Protein AF-0000000069701611 (afdb_homodimer)

Organism: Klebsiella variicola (NCBI:txid244366)

InterPro domains:
  IPR036086 ParB/Sulfiredoxin superfamily [SSF110849] (20-94)
  IPR041468 ParB/Spo0J, HTH domain [PF17762] (122-197)
  IPR050336 Chromosome-partitioning and nucleoid occlusion protein [PTHR33375] (26-213)

pLDDT: mean 87.84, std 9.85, range [33.28, 97.56]

Foldseek 3Di:
DDDPVRVVVCCVPPVDPDDDDDWDWAFLVQEDEDPPLDPDDADVVLLCVLLVCLQVVHDDDAFEWAQDPSGIYTLDDVSNSSSLVVNVVVPRPDTITIYDYDDDDSVVSVVCNVCVPVPDDDALQRVLVVLVVVVVVPDDLVRSCVVVVHDSVSSVLSVLLVVLDDQLVVCCVVVQEPSVLSSVLCVVPPPCSNVLSVVLSVVCVVVVHRHCDSCSSVPDPDPVVVVVVLVVVLVPPDDDDPPVNVVVSVVVVVVCVVVVVPPPD/DDDPVRVVVCCVPPVDPDDDDDWDWAFLVQEDEDPPLDPDDADVVLLCVLLVCLQVVHDDDAFEWAQDPSGIYTLDDVSNSSSLVVNVVVPRPRTITIYDYDDDDSVVSVVCNVCVPVPDDDALQRVLVVLVVVVVVPDDLVRSCVVVVHDSVSSVLSVLLVVLDDQLVVCCVVVQEPSVLSSVLCVVPPPCSNVLSVVLSVVCVVVVHRHCDSCSSVPDPDPVVVVVVLVVVLVPPDDDDPPVNVVVSVVVVVVCVVVVVPPPD

Sequence (530 aa):
MSSLYQHYNQKDKNGTGIKVNRTFIVPLKELYVEPGLNIREIDQDHVAEFRDAFIAGESVPPLDVQVTEKGVKVIDGHHRYYGAIEATKVGADIIRLECKDFVGNEADRIAFMVTRNQGKPLTALERAAAYQRLRNQGWEPDEIAKKVKRSLSDVDYHLHLLTCGEELIRMVRAGEVSPTTAVALSREHGPQAASVAVRQMDKARASGKSKLTRSAALPQFSAAKARQFLQIVADQADIELPADARAILDNYREFLKEAGWESEAMSSLYQHYNQKDKNGTGIKVNRTFIVPLKELYVEPGLNIREIDQDHVAEFRDAFIAGESVPPLDVQVTEKGVKVIDGHHRYYGAIEATKVGADIIRLECKDFVGNEADRIAFMVTRNQGKPLTALERAAAYQRLRNQGWEPDEIAKKVKRSLSDVDYHLHLLTCGEELIRMVRAGEVSPTTAVALSREHGPQAASVAVRQMDKARASGKSKLTRSAALPQFSAAKARQFLQIVADQADIELPADARAILDNYREFLKEAGWESEA

Secondary structure (DSSP, 8-state):
---HHHHHHTHHHH----EEEEEEEEEGGGEE--TTT-SSPPPHHHHHHHHHHHHHT---PPEEEEEETTEEEEEE-HHHHHHHHHHHHTT----EEEEEE--S-HHHHHHHHHHGGGS-PPPHHHHHHHHHHHHHTT--HHHHHHHHT--HHHHHHHHHHTTS-HHHHHHHHTTSB-HHHHHHHHHHHGGGHHHHHHHHHHHHHHTT-SSB-HHHHS----HHHHHHHHHHHHT-SS----HHHHHHHHHHHHHHHHHT-----/---HHHHHHTHHHH----EEEEEEEEEGGGEE--TTT-SSPPPHHHHHHHHHHHHHT---PPEEEEE-SSSEEEEE-HHHHHHHHHHHHTT----EEEEEE--S-HHHHHHHHHHGGGS-PPPHHHHHHHHHHHHHTT--HHHHHHHHT--HHHHHHHHHHTTS-HHHHHHHHTTSB-HHHHHHHHHHHGGGHHHHHHHHHHHHHHTT-SSB-HHHHS----HHHHHHHHHHHHT-SS----HHHHHHHHHHHHHHHHHT-----

Nearest PDB structures (foldseek):
  7bnr-assembly1_A  TM=7.203E-01  e=9.959E-10  Myxococcus xanthus DK 1622
  7bnk-assembly1_B  TM=7.007E-01  e=9.959E-10  Myxococcus xanthus DK 1622
  7bm8-assembly1_B  TM=6.557E-01  e=2.545E-09  Caulobacter vibrioides NA1000
  6t1f-assembly2_C  TM=4.687E-01  e=1.688E-07  Caulobacter vibrioides NA1000
  6t1f-assembly1_A  TM=4.485E-01  e=1.103E-06  Caulobacter vibrioides NA1000

Radius of gyration: 29.14 Å; Cα contacts (8 Å, |Δi|>4): 722; chains: 2; bounding box: 55×90×62 Å

Solvent-accessible surface area (backbone atoms only — not comparable to full-atom values): 29266 Å² total; per-residue (Å²): 125,52,45,62,65,59,53,47,75,36,23,90,78,72,66,56,72,54,43,74,43,83,37,40,28,37,32,56,87,48,48,44,75,58,88,81,66,59,63,64,78,88,48,68,69,60,18,48,51,35,17,53,35,56,66,71,66,49,91,71,82,60,28,30,26,41,46,52,96,92,35,34,34,58,71,42,50,63,48,53,51,51,3,46,55,52,24,37,75,74,67,40,90,65,55,57,42,49,42,41,74,58,85,72,54,70,68,48,51,49,27,46,66,67,42,67,67,56,61,83,64,75,48,67,67,32,48,17,50,48,51,47,54,40,38,75,75,67,48,47,62,67,54,46,12,62,66,43,73,48,51,53,66,56,46,50,50,28,54,49,45,73,66,41,42,69,64,41,47,50,32,34,74,70,58,26,27,49,66,67,44,46,40,49,38,22,72,74,46,45,89,48,21,36,60,50,46,49,54,39,34,52,54,30,43,73,72,70,39,80,47,38,43,57,51,59,68,54,67,58,79,57,44,68,56,24,44,48,36,50,49,52,55,65,71,45,89,84,66,87,62,57,71,69,39,46,52,50,51,52,51,47,53,52,46,34,55,70,72,63,59,56,67,87,122,127,52,46,62,66,60,53,45,74,36,24,89,78,71,67,55,73,54,44,76,44,83,37,38,27,37,33,54,88,48,48,44,76,57,87,82,67,60,65,65,77,89,48,66,68,60,17,49,51,36,16,50,34,56,64,70,66,48,92,70,81,60,27,32,25,42,45,52,95,92,34,34,34,56,71,43,51,64,48,53,51,51,3,45,54,51,24,36,74,76,67,39,90,65,56,56,41,50,42,41,74,58,84,71,54,71,67,46,50,48,27,47,67,66,42,68,69,56,60,82,63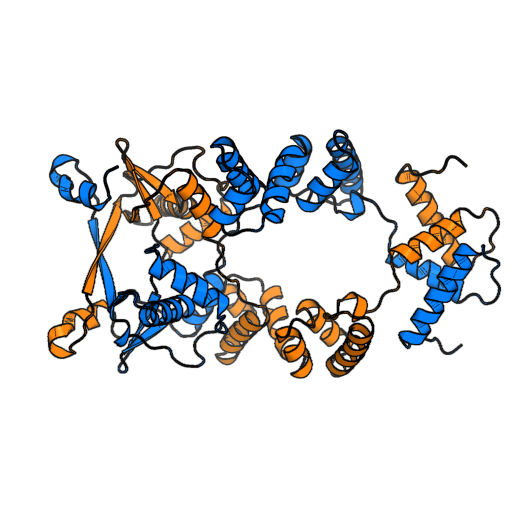,74,48,67,67,33,48,17,50,49,51,46,55,42,39,74,74,67,48,48,62,67,54,46,12,62,66,43,72,48,51,51,67,55,45,50,51,29,50,47,46,75,66,40,41,70,65,41,48,50,33,32,74,70,57,28,27,49,66,68,44,46,41,49,38,23,72,73,44,44,90,47,20,37,62,52,47,50,54,40,35,52,55,30,43,72,72,71,38,78,48,40,44,58,50,58,68,53,68,59,78,57,43,68,57,26,42,49,36,51,50,54,54,65,70,45,90,84,65,87,64,58,72,71,39,45,53,51,50,52,51,48,53,51,46,33,53,70,70,64,61,57,67,86,122

Structure (mmCIF, N/CA/C/O backbone):
data_AF-0000000069701611-model_v1
#
loop_
_entity.id
_entity.type
_entity.pdbx_description
1 polymer 'Chromosome-partitioning protein Spo0J'
#
loop_
_atom_site.group_PDB
_atom_site.id
_atom_site.type_symbol
_atom_site.label_atom_id
_atom_site.label_alt_id
_atom_site.label_comp_id
_atom_site.label_asym_id
_atom_site.label_entity_id
_atom_site.label_seq_id
_atom_site.pdbx_PDB_ins_code
_atom_site.Cartn_x
_atom_site.Cartn_y
_atom_site.Cartn_z
_atom_site.occupancy
_atom_site.B_iso_or_equiv
_atom_site.auth_seq_id
_atom_site.auth_comp_id
_atom_site.auth_asym_id
_atom_site.auth_atom_id
_atom_site.pdbx_PDB_model_num
ATOM 1 N N . MET A 1 1 ? -19.25 -24.703 -10.625 1 59.69 1 MET A N 1
ATOM 2 C CA . MET A 1 1 ? -18.266 -23.953 -11.414 1 59.69 1 MET A CA 1
ATOM 3 C C . MET A 1 1 ? -17.016 -24.781 -11.641 1 59.69 1 MET A C 1
ATOM 5 O O . MET A 1 1 ? -16.531 -25.453 -10.719 1 59.69 1 MET A O 1
ATOM 9 N N . SER A 1 2 ? -16.703 -24.938 -12.891 1 81.19 2 SER A N 1
ATOM 10 C CA . SER A 1 2 ? -15.594 -25.828 -13.273 1 81.19 2 SER A CA 1
ATOM 11 C C . SER A 1 2 ? -14.242 -25.172 -12.961 1 81.19 2 SER A C 1
ATOM 13 O O . SER A 1 2 ? -14.094 -23.953 -13.047 1 81.19 2 SER A O 1
ATOM 15 N N . SER A 1 3 ? -13.414 -25.891 -12.305 1 90.5 3 SER A N 1
ATOM 16 C CA . SER A 1 3 ? -12.047 -25.453 -12.047 1 90.5 3 SER A CA 1
ATOM 17 C C . SER A 1 3 ? -11.219 -25.438 -13.328 1 90.5 3 SER A C 1
ATOM 19 O O . SER A 1 3 ? -11.633 -26 -14.344 1 90.5 3 SER A O 1
ATOM 21 N N . LEU A 1 4 ? -10.156 -24.703 -13.32 1 92.69 4 LEU A N 1
ATOM 22 C CA . LEU A 1 4 ? -9.211 -24.719 -14.438 1 92.69 4 LEU A CA 1
ATOM 23 C C . LEU A 1 4 ? -8.773 -26.141 -14.766 1 92.69 4 LEU A C 1
ATOM 25 O O . LEU A 1 4 ? -8.648 -26.5 -15.938 1 92.69 4 LEU A O 1
ATOM 29 N N . TYR A 1 5 ? -8.594 -26.906 -13.742 1 89.62 5 TYR A N 1
ATOM 30 C CA . TYR A 1 5 ? -8.203 -28.297 -13.906 1 89.62 5 TYR A CA 1
ATOM 31 C C . TYR A 1 5 ? -9.25 -29.062 -14.711 1 89.62 5 TYR A C 1
ATOM 33 O O . TYR A 1 5 ? -8.914 -29.75 -15.688 1 89.62 5 TYR A O 1
ATOM 41 N N . GLN A 1 6 ? -10.469 -28.969 -14.266 1 90.81 6 GLN A N 1
ATOM 42 C CA . GLN A 1 6 ? -11.57 -29.656 -14.938 1 90.81 6 GLN A CA 1
ATOM 43 C C . GLN A 1 6 ? -11.711 -29.188 -16.391 1 90.81 6 GLN A C 1
ATOM 45 O O . GLN A 1 6 ? -11.945 -30 -17.281 1 90.81 6 GLN A O 1
ATOM 50 N N . HIS A 1 7 ? -11.602 -27.875 -16.562 1 92.06 7 HIS A N 1
ATOM 51 C CA . HIS A 1 7 ? -11.68 -27.297 -17.906 1 92.06 7 HIS A CA 1
ATOM 52 C C . HIS A 1 7 ? -10.539 -27.797 -18.781 1 92.06 7 HIS A C 1
ATOM 54 O O . HIS A 1 7 ? -10.75 -28.125 -19.953 1 92.06 7 HIS A O 1
ATOM 60 N N . TYR A 1 8 ? -9.344 -27.859 -18.25 1 91.81 8 TYR A N 1
ATOM 61 C CA . TYR A 1 8 ? -8.156 -28.359 -18.953 1 91.81 8 TYR A CA 1
ATOM 62 C C . TYR A 1 8 ? -8.312 -29.828 -19.312 1 91.81 8 TYR A C 1
ATOM 64 O O . TYR A 1 8 ? -7.969 -30.234 -20.422 1 91.81 8 TYR A O 1
ATOM 72 N N . ASN A 1 9 ? -8.758 -30.625 -18.375 1 91.25 9 ASN A N 1
ATOM 73 C CA . ASN A 1 9 ? -8.875 -32.062 -18.562 1 91.25 9 ASN A CA 1
ATOM 74 C C . ASN A 1 9 ? -9.867 -32.406 -19.672 1 91.25 9 ASN A C 1
ATOM 76 O O . ASN A 1 9 ? -9.852 -33.5 -20.203 1 91.25 9 ASN A O 1
ATOM 80 N N . GLN A 1 10 ? -10.734 -31.5 -20.016 1 90.69 10 GLN A N 1
ATOM 81 C CA . GLN A 1 10 ? -11.703 -31.688 -21.094 1 90.69 10 GLN A CA 1
ATOM 82 C C . GLN A 1 10 ? -11.242 -31 -22.375 1 90.69 10 GLN A C 1
ATOM 84 O O . GLN A 1 10 ? -12.062 -30.625 -23.219 1 90.69 10 GLN A O 1
ATOM 89 N N . LYS A 1 11 ? -9.969 -30.844 -22.469 1 90.69 11 LYS A N 1
ATOM 90 C CA . LYS A 1 11 ? -9.438 -30.047 -23.578 1 90.69 11 LYS A CA 1
ATOM 91 C C . LYS A 1 11 ? -9.797 -30.672 -24.922 1 90.69 11 LYS A C 1
ATOM 93 O O . LYS A 1 11 ? -10.008 -29.969 -25.922 1 90.69 11 LYS A O 1
ATOM 98 N N . ASP A 1 12 ? -9.805 -31.953 -25.062 1 91.69 12 ASP A N 1
ATOM 99 C CA . ASP A 1 12 ? -10.133 -32.625 -26.312 1 91.69 12 ASP A CA 1
ATOM 100 C C . ASP A 1 12 ? -11.586 -32.406 -26.703 1 91.69 12 ASP A C 1
ATOM 102 O O . ASP A 1 12 ? -11.914 -32.406 -27.891 1 91.69 12 ASP A O 1
ATOM 106 N N . LYS A 1 13 ? -12.406 -32.125 -25.75 1 90.94 13 LYS A N 1
ATOM 107 C CA . LYS A 1 13 ? -13.828 -31.922 -25.984 1 90.94 13 LYS A CA 1
ATOM 108 C C . LYS A 1 13 ? -14.133 -30.422 -26.156 1 90.94 13 LYS A C 1
ATOM 110 O O . LYS A 1 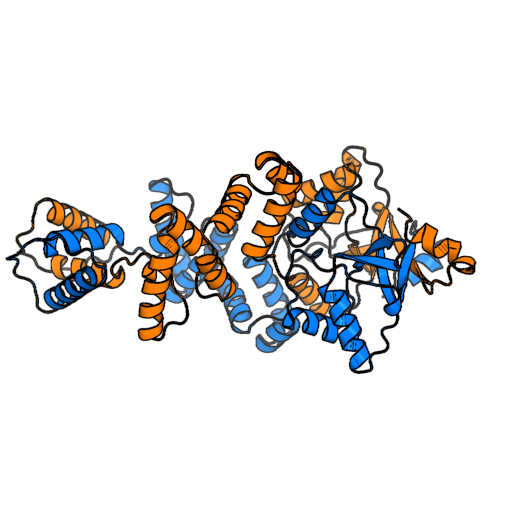13 ? -14.906 -30.047 -27.047 1 90.94 13 LYS A O 1
ATOM 115 N N . ASN A 1 14 ? -13.555 -29.562 -25.375 1 90.62 14 ASN A N 1
ATOM 116 C CA . ASN A 1 14 ? -13.938 -28.156 -25.359 1 90.62 14 ASN A CA 1
ATOM 117 C C . ASN A 1 14 ? -12.984 -27.312 -26.219 1 90.62 14 ASN A C 1
ATOM 119 O O . ASN A 1 14 ? -13.25 -26.141 -26.469 1 90.62 14 ASN A O 1
ATOM 123 N N . GLY A 1 15 ? -11.812 -27.844 -26.688 1 91.62 15 GLY A N 1
ATOM 124 C CA . GLY A 1 15 ? -10.906 -27.141 -27.578 1 91.62 15 GLY A CA 1
ATOM 125 C C . GLY A 1 15 ? -10.086 -26.062 -26.875 1 91.62 15 GLY A C 1
ATOM 126 O O . GLY A 1 15 ? -9.539 -25.172 -27.516 1 91.62 15 GLY A O 1
ATOM 127 N N . THR A 1 16 ? -10.039 -26.109 -25.594 1 91.69 16 THR A N 1
ATOM 128 C CA . THR A 1 16 ? -9.297 -25.078 -24.875 1 91.69 16 THR A CA 1
ATOM 129 C C . THR A 1 16 ? -7.805 -25.188 -25.156 1 91.69 16 THR A C 1
ATOM 131 O O . THR A 1 16 ? -7.289 -26.297 -25.375 1 91.69 16 THR A O 1
ATOM 134 N N . GLY A 1 17 ? -7.117 -24.031 -25.266 1 93.31 17 GLY A N 1
ATOM 135 C CA . GLY A 1 17 ? -5.676 -24 -25.438 1 93.31 17 GLY A CA 1
ATOM 136 C C . GLY A 1 17 ? -4.914 -23.906 -24.125 1 93.31 17 GLY A C 1
ATOM 137 O O . GLY A 1 17 ? -3.748 -23.516 -24.109 1 93.31 17 GLY A O 1
ATOM 138 N N . ILE A 1 18 ? -5.578 -24.172 -23.016 1 93.31 18 ILE A N 1
ATOM 139 C CA . ILE A 1 18 ? -4.953 -24.125 -21.703 1 93.31 18 ILE A CA 1
ATOM 140 C C . ILE A 1 18 ? -3.809 -25.125 -21.625 1 93.31 18 ILE A C 1
ATOM 142 O O . ILE A 1 18 ? -3.939 -26.266 -22.109 1 93.31 18 ILE A O 1
ATOM 146 N N . LYS A 1 19 ? -2.689 -24.656 -21.188 1 93.69 19 LYS A N 1
ATOM 147 C CA . LYS A 1 19 ? -1.538 -25.516 -20.922 1 93.69 19 LYS A CA 1
ATOM 148 C C . LYS A 1 19 ? -1.185 -25.531 -19.438 1 93.69 19 LYS A C 1
ATOM 150 O O . LYS A 1 19 ? -1.702 -24.719 -18.672 1 93.69 19 LYS A O 1
ATOM 155 N N . VAL A 1 20 ? -0.481 -26.5 -19.094 1 91.69 20 VAL A N 1
ATOM 156 C CA . VAL A 1 20 ? -0.093 -26.641 -17.688 1 91.69 20 VAL A CA 1
ATOM 157 C C . VAL A 1 20 ? 1.401 -26.359 -17.547 1 91.69 20 VAL A C 1
ATOM 159 O O . VAL A 1 20 ? 2.195 -26.703 -18.422 1 91.69 20 VAL A O 1
ATOM 162 N N . ASN A 1 21 ? 1.732 -25.531 -16.562 1 87.88 21 ASN A N 1
ATOM 163 C CA . ASN A 1 21 ? 3.115 -25.328 -16.141 1 87.88 21 ASN A CA 1
ATOM 164 C C . ASN A 1 21 ? 3.389 -25.938 -14.773 1 87.88 21 ASN A C 1
ATOM 166 O O . ASN A 1 21 ? 2.457 -26.219 -14.016 1 87.88 21 ASN A O 1
ATOM 170 N N . ARG A 1 22 ? 4.629 -26.188 -14.578 1 88.06 22 ARG A N 1
ATOM 171 C CA . ARG A 1 22 ? 5.016 -26.766 -13.297 1 88.06 22 ARG A CA 1
ATOM 172 C C . ARG A 1 22 ? 5.297 -25.688 -12.266 1 88.06 22 ARG A C 1
ATOM 174 O O . ARG A 1 22 ? 5.879 -24.641 -12.594 1 88.06 22 ARG A O 1
ATOM 181 N N . THR A 1 23 ? 4.75 -25.859 -11.133 1 89.75 23 THR A N 1
ATOM 182 C CA . THR A 1 23 ? 5.148 -25.062 -9.977 1 89.75 23 THR A CA 1
ATOM 183 C C . THR A 1 23 ? 5.746 -25.953 -8.891 1 89.75 23 THR A C 1
ATOM 185 O O . THR A 1 23 ? 5.477 -27.156 -8.852 1 89.75 23 THR A O 1
ATOM 188 N N . PHE A 1 24 ? 6.59 -25.328 -8.086 1 93.5 24 PHE A N 1
ATOM 189 C CA . PHE A 1 24 ? 7.348 -26.141 -7.137 1 93.5 24 PHE A CA 1
ATOM 190 C C . PHE A 1 24 ? 6.887 -25.875 -5.707 1 93.5 24 PHE A C 1
ATOM 192 O O . PHE A 1 24 ? 6.699 -24.719 -5.312 1 93.5 24 PHE A O 1
ATOM 199 N N . ILE A 1 25 ? 6.652 -26.938 -5 1 95.12 25 ILE A N 1
ATOM 200 C CA . ILE A 1 25 ? 6.363 -26.828 -3.574 1 95.12 25 ILE A CA 1
ATOM 201 C C . ILE A 1 25 ? 7.523 -27.422 -2.771 1 95.12 25 ILE A C 1
ATOM 203 O O . ILE A 1 25 ? 7.914 -28.562 -2.986 1 95.12 25 ILE A O 1
ATOM 207 N N . VAL A 1 26 ? 8.039 -26.656 -1.905 1 96.5 26 VAL A N 1
ATOM 208 C CA . VAL A 1 26 ? 9.273 -26.969 -1.2 1 96.5 26 VAL A CA 1
ATOM 209 C C . VAL A 1 26 ? 8.969 -27.297 0.261 1 96.5 26 VAL A C 1
ATOM 211 O O . VAL A 1 26 ? 8.227 -26.562 0.922 1 96.5 26 VAL A O 1
ATOM 214 N N . PRO A 1 27 ? 9.492 -28.453 0.723 1 96.12 27 PRO A N 1
ATOM 215 C CA . PRO A 1 27 ? 9.32 -28.75 2.148 1 96.12 27 PRO A CA 1
ATOM 216 C C . PRO A 1 27 ? 9.836 -27.609 3.041 1 96.12 27 PRO A C 1
ATOM 218 O O . PRO A 1 27 ? 10.891 -27.047 2.773 1 96.12 27 PRO A O 1
ATOM 221 N N . LEU A 1 28 ? 9.078 -27.328 4.109 1 96.19 28 LEU A N 1
ATOM 222 C CA . LEU A 1 28 ? 9.43 -26.266 5.039 1 96.19 28 LEU A CA 1
ATOM 223 C C . LEU A 1 28 ? 10.836 -26.469 5.598 1 96.19 28 LEU A C 1
ATOM 225 O O . LEU A 1 28 ? 11.586 -25.5 5.773 1 96.19 28 LEU A O 1
ATOM 229 N N . LYS A 1 29 ? 11.211 -27.688 5.832 1 94.44 29 LYS A N 1
ATOM 230 C CA . LYS A 1 29 ? 12.484 -28.031 6.453 1 94.44 29 LYS A CA 1
ATOM 231 C C . LYS A 1 29 ? 13.656 -27.734 5.516 1 94.44 29 LYS A C 1
ATOM 233 O O . LYS A 1 29 ? 14.805 -27.672 5.949 1 94.44 29 LYS A O 1
ATOM 238 N N . GLU A 1 30 ? 13.391 -27.578 4.215 1 96.62 30 GLU A N 1
ATOM 239 C CA . GLU A 1 30 ? 14.445 -27.312 3.24 1 96.62 30 GLU A CA 1
ATOM 240 C C . GLU A 1 30 ? 14.617 -25.812 2.996 1 96.62 30 GLU A C 1
ATOM 242 O O . GLU A 1 30 ? 15.555 -25.391 2.316 1 96.62 30 GLU A O 1
ATOM 247 N N . LEU A 1 31 ? 13.664 -25.031 3.541 1 97.56 31 LEU A N 1
ATOM 248 C CA . LEU A 1 31 ? 13.734 -23.578 3.42 1 97.56 31 LEU A CA 1
ATOM 249 C C . LEU A 1 31 ? 14.547 -22.969 4.559 1 97.56 31 LEU A C 1
ATOM 251 O O . LEU A 1 31 ? 14.531 -23.484 5.68 1 97.56 31 LEU A O 1
ATOM 255 N N . TYR A 1 32 ? 15.227 -21.891 4.211 1 97 32 TYR A N 1
ATOM 256 C CA . TYR A 1 32 ? 15.914 -21.172 5.281 1 97 32 TYR A CA 1
ATOM 257 C C . TYR A 1 32 ? 15.992 -19.688 4.988 1 97 32 TYR A C 1
ATOM 259 O O . TYR A 1 32 ? 15.82 -19.266 3.84 1 97 32 TYR A O 1
ATOM 267 N N . VAL A 1 33 ? 16.188 -18.969 6.031 1 96.69 33 VAL A N 1
ATOM 268 C CA . VAL A 1 33 ? 16.312 -17.516 5.926 1 96.69 33 VAL A CA 1
ATOM 269 C C . VAL A 1 33 ? 17.75 -17.094 6.238 1 96.69 33 VAL A C 1
ATOM 271 O O . VAL A 1 33 ? 18.375 -17.656 7.145 1 96.69 33 VAL A O 1
ATOM 274 N N . GLU A 1 34 ? 18.266 -16.219 5.449 1 94.31 34 GLU A N 1
ATOM 275 C CA . GLU A 1 34 ? 19.578 -15.609 5.719 1 94.31 34 GLU A CA 1
ATOM 276 C C . GLU A 1 34 ? 19.438 -14.344 6.562 1 94.31 34 GLU A C 1
ATOM 278 O O . GLU A 1 34 ? 18.797 -13.383 6.141 1 94.31 34 GLU A O 1
ATOM 283 N N . PRO A 1 35 ? 20.031 -14.414 7.723 1 91.69 35 PRO A N 1
ATOM 284 C CA . PRO A 1 35 ? 19.938 -13.234 8.586 1 91.69 35 PRO A CA 1
ATOM 285 C C . PRO A 1 35 ? 20.438 -11.961 7.898 1 91.69 35 PRO A C 1
ATOM 287 O O . PRO A 1 35 ? 21.469 -11.984 7.23 1 91.69 35 PRO A O 1
ATOM 290 N N . GLY A 1 36 ? 19.641 -10.883 8 1 88.25 36 GLY A N 1
ATOM 291 C CA . GLY A 1 36 ? 20.047 -9.602 7.457 1 88.25 36 GLY A CA 1
ATOM 292 C C . GLY A 1 36 ? 19.625 -9.391 6.02 1 88.25 36 GLY A C 1
ATOM 293 O O . GLY A 1 36 ? 19.719 -8.281 5.488 1 88.25 36 GLY A O 1
ATOM 294 N N . LEU A 1 37 ? 19.203 -10.453 5.406 1 90.06 37 LEU A N 1
ATOM 295 C CA . LEU A 1 37 ? 18.812 -10.359 4 1 90.06 37 LEU A CA 1
ATOM 296 C C . LEU A 1 37 ? 17.531 -9.555 3.84 1 90.06 37 LEU A C 1
ATOM 298 O O . LEU A 1 37 ? 17.438 -8.688 2.969 1 90.06 37 LEU A O 1
ATOM 302 N N . ASN A 1 38 ? 16.531 -9.844 4.672 1 89.81 38 ASN A N 1
ATOM 303 C CA . ASN A 1 38 ? 15.25 -9.164 4.605 1 89.81 38 ASN A CA 1
ATOM 304 C C . ASN A 1 38 ? 15.375 -7.695 5.008 1 89.81 38 ASN A C 1
ATOM 306 O O . ASN A 1 38 ? 16.031 -7.375 6.008 1 89.81 38 ASN A O 1
ATOM 310 N N . ILE A 1 39 ? 14.828 -6.91 4.195 1 86.44 39 ILE A N 1
ATOM 311 C CA . ILE A 1 39 ? 14.867 -5.48 4.492 1 86.44 39 ILE A CA 1
ATOM 312 C C . ILE A 1 39 ? 13.852 -5.152 5.586 1 86.44 39 ILE A C 1
ATOM 314 O O . ILE A 1 39 ? 14.047 -4.207 6.355 1 86.44 39 ILE A O 1
ATOM 318 N N . ARG A 1 40 ? 12.836 -5.992 5.672 1 87.5 40 ARG A N 1
ATOM 319 C CA . ARG A 1 40 ? 11.773 -5.785 6.652 1 87.5 40 ARG A CA 1
ATOM 320 C C . ARG A 1 40 ? 12.117 -6.453 7.98 1 87.5 40 ARG A C 1
ATOM 322 O O . ARG A 1 40 ? 12.648 -7.566 8 1 87.5 40 ARG A O 1
ATOM 329 N N . GLU A 1 41 ? 11.789 -5.66 9.023 1 87.12 41 GLU A N 1
ATOM 330 C CA . GLU A 1 41 ? 11.773 -6.344 10.312 1 87.12 41 GLU A CA 1
ATOM 331 C C . GLU A 1 41 ? 10.57 -7.273 10.43 1 87.12 41 GLU A C 1
ATOM 333 O O . GLU A 1 41 ? 9.492 -6.961 9.93 1 87.12 41 GLU A O 1
ATOM 338 N N . ILE A 1 42 ? 10.828 -8.359 11.047 1 91.19 42 ILE A N 1
ATOM 339 C CA . ILE A 1 42 ? 9.742 -9.32 11.195 1 91.19 42 ILE A CA 1
ATOM 340 C C . ILE A 1 42 ? 8.703 -8.773 12.18 1 91.19 42 ILE A C 1
ATOM 342 O O . ILE A 1 42 ? 9.031 -8.477 13.328 1 91.19 42 ILE A O 1
ATOM 346 N N . ASP A 1 43 ? 7.594 -8.633 11.68 1 89.94 43 ASP A N 1
ATOM 347 C CA . ASP A 1 43 ? 6.445 -8.195 12.469 1 89.94 43 ASP A CA 1
ATOM 348 C C . ASP A 1 43 ? 5.613 -9.391 12.93 1 89.94 43 ASP A C 1
ATOM 350 O O . ASP A 1 43 ? 4.984 -10.07 12.117 1 89.94 43 ASP A O 1
ATOM 354 N N . GLN A 1 44 ? 5.516 -9.508 14.125 1 92.75 44 GLN A N 1
ATOM 355 C CA . GLN A 1 44 ? 4.879 -10.703 14.672 1 92.75 44 GLN A CA 1
ATOM 356 C C . GLN A 1 44 ? 3.377 -10.703 14.398 1 92.75 44 GLN A C 1
ATOM 358 O O . GLN A 1 44 ? 2.777 -11.758 14.203 1 92.75 44 GLN A O 1
ATOM 363 N N . ASP A 1 45 ? 2.834 -9.547 14.375 1 88.69 45 ASP A N 1
ATOM 364 C CA . ASP A 1 45 ? 1.412 -9.477 14.055 1 88.69 45 ASP A CA 1
ATOM 365 C C . ASP A 1 45 ? 1.156 -9.922 12.617 1 88.69 45 ASP A C 1
ATOM 367 O O . ASP A 1 45 ? 0.176 -10.617 12.344 1 88.69 45 ASP A O 1
ATOM 371 N N . HIS A 1 46 ? 1.991 -9.5 11.766 1 88.25 46 HIS A N 1
ATOM 372 C CA . HIS A 1 46 ? 1.862 -9.891 10.367 1 88.25 46 HIS A CA 1
ATOM 373 C C . HIS A 1 46 ? 2.129 -11.383 10.18 1 88.25 46 HIS A C 1
ATOM 375 O O . HIS A 1 46 ? 1.459 -12.039 9.383 1 88.25 46 HIS A O 1
ATOM 381 N N . VAL A 1 47 ? 3.061 -11.906 10.906 1 93.56 47 VAL A N 1
ATOM 382 C CA . VAL A 1 47 ? 3.328 -13.344 10.906 1 93.56 47 VAL A CA 1
ATOM 383 C C . VAL A 1 47 ? 2.084 -14.102 11.359 1 93.56 47 VAL A C 1
ATOM 385 O O . VAL A 1 47 ? 1.699 -15.102 10.742 1 93.56 47 VAL A O 1
ATOM 388 N N . ALA A 1 48 ? 1.463 -13.57 12.359 1 93.06 48 ALA A N 1
ATOM 389 C CA . ALA A 1 48 ? 0.267 -14.211 12.906 1 93.06 48 ALA A CA 1
ATOM 390 C C . ALA A 1 48 ? -0.862 -14.227 11.883 1 93.06 48 ALA A C 1
ATOM 392 O O . ALA A 1 48 ? -1.637 -15.18 11.812 1 93.06 48 ALA A O 1
ATOM 393 N N . GLU A 1 49 ? -0.928 -13.195 11.18 1 87.25 49 GLU A N 1
ATOM 394 C CA . GLU A 1 49 ? -1.931 -13.141 10.125 1 87.25 49 GLU A CA 1
ATOM 395 C C . GLU A 1 49 ? -1.74 -14.281 9.125 1 87.25 49 GLU A C 1
ATOM 397 O O . GLU A 1 49 ? -2.711 -14.922 8.719 1 87.25 49 GLU A O 1
ATOM 402 N N . PHE A 1 50 ? -0.516 -14.508 8.758 1 90.81 50 PHE A N 1
ATOM 403 C CA . PHE A 1 50 ? -0.244 -15.594 7.824 1 90.81 50 PHE A CA 1
ATOM 404 C C . PHE A 1 50 ? -0.446 -16.938 8.492 1 90.81 50 PHE A C 1
ATOM 406 O O . PHE A 1 50 ? -0.934 -17.891 7.867 1 90.81 50 PHE A O 1
ATOM 413 N N . ARG A 1 51 ? -0.011 -17.047 9.742 1 94.12 51 ARG A N 1
ATOM 414 C CA . ARG A 1 51 ? -0.286 -18.266 10.492 1 94.12 51 ARG A CA 1
ATOM 415 C C . ARG A 1 51 ? -1.766 -18.625 10.43 1 94.12 51 ARG A C 1
ATOM 417 O O . ARG A 1 51 ? -2.119 -19.766 10.078 1 94.12 51 ARG A O 1
ATOM 424 N N . ASP A 1 52 ? -2.543 -17.656 10.711 1 90.62 52 ASP A N 1
ATOM 425 C CA . ASP A 1 52 ? -3.986 -17.859 10.719 1 90.62 52 ASP A CA 1
ATOM 426 C C . ASP A 1 52 ? -4.5 -18.203 9.32 1 90.62 52 ASP A C 1
ATOM 428 O O . ASP A 1 52 ? -5.402 -19.031 9.172 1 90.62 52 ASP A O 1
ATOM 432 N N . ALA A 1 53 ? -4 -17.594 8.328 1 85.88 53 ALA A N 1
ATOM 433 C CA . ALA A 1 53 ? -4.367 -17.891 6.945 1 85.88 53 ALA A CA 1
ATOM 434 C C . ALA A 1 53 ? -4.035 -19.344 6.594 1 85.88 53 ALA A C 1
ATOM 436 O O . ALA A 1 53 ? -4.848 -20.047 5.984 1 85.88 53 ALA A O 1
ATOM 437 N N . PHE A 1 54 ? -2.844 -19.812 6.969 1 91.25 54 PHE A N 1
ATOM 438 C CA . PHE A 1 54 ? -2.424 -21.188 6.707 1 91.25 54 PHE A CA 1
ATOM 439 C C . PHE A 1 54 ? -3.336 -22.188 7.422 1 91.25 54 PHE A C 1
ATOM 441 O O . PHE A 1 54 ? -3.746 -23.188 6.84 1 91.25 54 PHE A O 1
ATOM 448 N N . ILE A 1 55 ? -3.689 -21.875 8.625 1 90.88 55 ILE A N 1
ATOM 449 C CA . ILE A 1 55 ? -4.547 -22.734 9.43 1 90.88 55 ILE A CA 1
ATOM 450 C C . ILE A 1 55 ? -5.93 -22.844 8.781 1 90.88 55 ILE A C 1
ATOM 452 O O . ILE A 1 55 ? -6.52 -23.922 8.727 1 90.88 55 ILE A O 1
ATOM 456 N N . ALA A 1 56 ? -6.375 -21.766 8.258 1 85.25 56 ALA A N 1
ATOM 457 C CA . ALA A 1 56 ? -7.699 -21.703 7.648 1 85.25 56 ALA A CA 1
ATOM 458 C C . ALA A 1 56 ? -7.691 -22.297 6.246 1 85.25 56 ALA A C 1
ATOM 460 O O . ALA A 1 56 ? -8.742 -22.438 5.617 1 85.25 56 ALA A O 1
ATOM 461 N N . GLY A 1 57 ? -6.566 -22.578 5.746 1 82.81 57 GLY A N 1
ATOM 462 C CA . GLY A 1 57 ? -6.469 -23.125 4.402 1 82.81 57 GLY A CA 1
ATOM 463 C C . GLY A 1 57 ? -6.645 -22.078 3.316 1 82.81 57 GLY A C 1
ATOM 464 O O . GLY A 1 57 ? -7.109 -22.391 2.219 1 82.81 57 GLY A O 1
ATOM 465 N N . GLU A 1 58 ? -6.348 -20.859 3.678 1 78.12 58 GLU A N 1
ATOM 466 C CA . GLU A 1 58 ? -6.449 -19.781 2.707 1 78.12 58 GLU A CA 1
ATOM 467 C C . GLU A 1 58 ? -5.258 -19.781 1.75 1 78.12 58 GLU A C 1
ATOM 469 O O . GLU A 1 58 ? -4.16 -20.203 2.117 1 78.12 58 GLU A O 1
ATOM 474 N N . SER A 1 59 ? -5.531 -19.359 0.57 1 77.88 59 SER A N 1
ATOM 475 C CA . SER A 1 59 ? -4.457 -19.266 -0.414 1 77.88 59 SER A CA 1
ATOM 476 C C . SER A 1 59 ? -3.459 -18.172 -0.05 1 77.88 59 SER A C 1
ATOM 478 O O . SER A 1 59 ? -3.852 -17.047 0.287 1 77.88 59 SER A O 1
ATOM 480 N N . VAL A 1 60 ? -2.191 -18.547 -0.073 1 83 60 VAL A N 1
ATOM 481 C CA . VAL A 1 60 ? -1.094 -17.625 0.192 1 83 60 VAL A CA 1
ATOM 482 C C . VAL A 1 60 ? -0.152 -17.578 -1.01 1 83 60 VAL A C 1
ATOM 484 O O . VAL A 1 60 ? 0.146 -18.625 -1.609 1 83 60 VAL A O 1
ATOM 487 N N . PRO A 1 61 ? 0.284 -16.453 -1.369 1 83.62 61 PRO A N 1
ATOM 488 C CA . PRO A 1 61 ? 1.192 -16.344 -2.514 1 83.62 61 PRO A CA 1
ATOM 489 C C . PRO A 1 61 ? 2.471 -17.172 -2.332 1 83.62 61 PRO A C 1
ATOM 491 O O . PRO A 1 61 ? 2.885 -17.422 -1.199 1 83.62 61 PRO A O 1
ATOM 494 N N . PRO A 1 62 ? 3.047 -17.516 -3.426 1 90.5 62 PRO A N 1
ATOM 495 C CA . PRO A 1 62 ? 4.289 -18.281 -3.344 1 90.5 62 PRO A CA 1
ATOM 496 C C . PRO A 1 62 ? 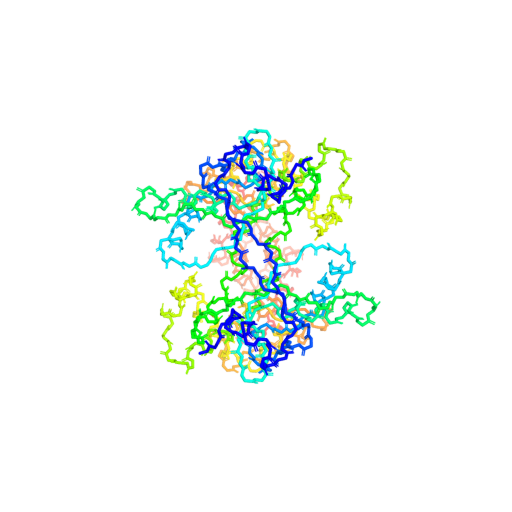5.457 -17.469 -2.795 1 90.5 62 PRO A C 1
ATOM 498 O O . PRO A 1 62 ? 5.418 -16.234 -2.828 1 90.5 62 PRO A O 1
ATOM 501 N N . LEU A 1 63 ? 6.438 -18.188 -2.285 1 93.5 63 LEU A N 1
ATOM 502 C CA . LEU A 1 63 ? 7.691 -17.562 -1.888 1 93.5 63 LEU A CA 1
ATOM 503 C C . LEU A 1 63 ? 8.625 -17.406 -3.082 1 93.5 63 LEU A C 1
ATOM 505 O O . LEU A 1 63 ? 8.68 -18.281 -3.947 1 93.5 63 LEU A O 1
ATOM 509 N N . ASP A 1 64 ? 9.336 -16.328 -3.131 1 92.44 64 ASP A N 1
ATOM 510 C CA . ASP A 1 64 ? 10.484 -16.25 -4.031 1 92.44 64 ASP A CA 1
ATOM 511 C C . ASP A 1 64 ? 11.75 -16.781 -3.363 1 92.44 64 ASP A C 1
ATOM 513 O O . ASP A 1 64 ? 12.094 -16.359 -2.256 1 92.44 64 ASP A O 1
ATOM 517 N N . VAL A 1 65 ? 12.445 -17.688 -4.074 1 95.81 65 VAL A N 1
ATOM 518 C CA . VAL A 1 65 ? 13.539 -18.391 -3.404 1 95.81 65 VAL A CA 1
ATOM 519 C C . VAL A 1 65 ? 14.734 -18.516 -4.348 1 95.81 65 VAL A C 1
ATOM 521 O O . VAL A 1 65 ? 14.625 -18.203 -5.539 1 95.81 65 VAL A O 1
ATOM 524 N N . GLN A 1 66 ? 15.836 -18.891 -3.77 1 94.62 66 GLN A N 1
ATOM 525 C CA . GLN A 1 66 ? 17.062 -19.25 -4.488 1 94.62 66 GLN A CA 1
ATOM 526 C C . GLN A 1 66 ? 17.641 -20.562 -3.969 1 94.62 66 GLN A C 1
ATOM 528 O O . GLN A 1 66 ? 17.797 -20.75 -2.76 1 94.62 66 GLN A O 1
ATOM 533 N N . VAL A 1 67 ? 17.922 -21.422 -4.895 1 95.19 67 VAL A N 1
ATOM 534 C CA . VAL A 1 67 ? 18.562 -22.672 -4.512 1 95.19 67 VAL A CA 1
ATOM 535 C C . VAL A 1 67 ? 20.047 -22.438 -4.262 1 95.19 67 VAL A C 1
ATOM 537 O O . VAL A 1 67 ? 20.75 -21.859 -5.105 1 95.19 67 VAL A O 1
ATOM 540 N N . THR A 1 68 ? 20.5 -22.828 -3.084 1 93.75 68 THR A N 1
ATOM 541 C CA . THR A 1 68 ? 21.906 -22.703 -2.721 1 93.75 68 THR A CA 1
ATOM 542 C C . THR A 1 68 ? 22.453 -24.047 -2.25 1 93.75 68 THR A C 1
ATOM 544 O O . THR A 1 68 ? 21.734 -25.047 -2.221 1 93.75 68 THR A O 1
ATOM 547 N N . GLU A 1 69 ? 23.719 -24.047 -1.902 1 90.56 69 GLU A N 1
ATOM 548 C CA . GLU A 1 69 ? 24.344 -25.266 -1.378 1 90.56 69 GLU A CA 1
ATOM 549 C C . GLU A 1 69 ? 23.766 -25.625 -0.011 1 90.56 69 GLU A C 1
ATOM 551 O O . GLU A 1 69 ? 23.703 -26.812 0.348 1 90.56 69 GLU A O 1
ATOM 556 N N . LYS A 1 70 ? 23.266 -24.672 0.732 1 91.81 70 LYS A N 1
ATOM 557 C CA . LYS A 1 70 ? 22.75 -24.859 2.084 1 91.81 70 LYS A CA 1
ATOM 558 C C . LYS A 1 70 ? 21.266 -25.25 2.059 1 91.81 70 LYS A C 1
ATOM 560 O O . LYS A 1 70 ? 20.734 -25.719 3.066 1 91.81 70 LYS A O 1
ATOM 565 N N . GLY A 1 71 ? 20.672 -25.141 0.898 1 93.94 71 GLY A N 1
ATOM 566 C CA . GLY A 1 71 ? 19.25 -25.359 0.767 1 93.94 71 GLY A CA 1
ATOM 567 C C . GLY A 1 71 ? 18.547 -24.328 -0.084 1 93.94 71 GLY A C 1
ATOM 568 O O . GLY A 1 71 ? 19.141 -23.781 -1.021 1 93.94 71 GLY A O 1
ATOM 569 N N . VAL A 1 72 ? 17.281 -24.141 0.204 1 97.19 72 VAL A N 1
ATOM 570 C CA . VAL A 1 72 ? 16.484 -23.172 -0.552 1 97.19 72 VAL A CA 1
ATOM 571 C C . VAL A 1 72 ? 16.281 -21.906 0.268 1 97.19 72 VAL A C 1
ATOM 573 O O . VAL A 1 72 ? 15.555 -21.906 1.26 1 97.19 72 VAL A O 1
ATOM 576 N N . LYS A 1 73 ? 16.891 -20.875 -0.173 1 96.94 73 LYS A N 1
ATOM 577 C CA . LYS A 1 73 ? 16.922 -19.625 0.558 1 96.94 73 LYS A CA 1
ATOM 578 C C . LYS A 1 73 ? 15.703 -18.766 0.233 1 96.94 73 LYS A C 1
ATOM 580 O O . LYS A 1 73 ? 15.375 -18.547 -0.938 1 96.94 73 LYS A O 1
ATOM 585 N N . VAL A 1 74 ? 15.055 -18.25 1.229 1 96.56 74 VAL A N 1
ATOM 586 C CA . VAL A 1 74 ? 13.922 -17.344 1.044 1 96.56 74 VAL A CA 1
ATOM 587 C C . VAL A 1 74 ? 14.43 -15.953 0.655 1 96.56 74 VAL A C 1
ATOM 589 O O . VAL A 1 74 ? 15.242 -15.359 1.368 1 96.56 74 VAL A O 1
ATOM 592 N N . ILE A 1 75 ? 13.969 -15.5 -0.432 1 93.56 75 ILE A N 1
ATOM 593 C CA . ILE A 1 75 ? 14.336 -14.18 -0.918 1 93.56 75 ILE A CA 1
ATOM 594 C C . ILE A 1 75 ? 13.219 -13.188 -0.612 1 93.56 75 ILE A C 1
ATOM 596 O O . ILE A 1 75 ? 13.477 -12.062 -0.184 1 93.56 75 ILE A O 1
ATOM 600 N N . ASP A 1 76 ? 11.984 -13.57 -0.808 1 90.75 76 ASP A N 1
ATOM 601 C CA . ASP A 1 76 ? 10.797 -12.797 -0.497 1 90.75 76 ASP A CA 1
ATOM 602 C C . ASP A 1 76 ? 9.703 -13.68 0.098 1 90.75 76 ASP A C 1
ATOM 604 O O . ASP A 1 76 ? 9.492 -14.805 -0.357 1 90.75 76 ASP A O 1
ATOM 608 N N . GLY A 1 77 ? 9.047 -13.141 1.106 1 92.5 77 GLY A N 1
ATOM 609 C CA . GLY A 1 77 ? 7.988 -13.891 1.763 1 92.5 77 GLY A CA 1
ATOM 610 C C . GLY A 1 77 ? 8.375 -14.383 3.146 1 92.5 77 GLY A C 1
ATOM 611 O O . GLY A 1 77 ? 7.93 -15.445 3.584 1 92.5 77 GLY A O 1
ATOM 612 N N . HIS A 1 78 ? 9.195 -13.672 3.84 1 94.5 78 HIS A N 1
ATOM 613 C CA . HIS A 1 78 ? 9.68 -14.062 5.16 1 94.5 78 HIS A CA 1
ATOM 614 C C . HIS A 1 78 ? 8.531 -14.195 6.152 1 94.5 78 HIS A C 1
ATOM 616 O O . HIS A 1 78 ? 8.484 -15.148 6.934 1 94.5 78 HIS A O 1
ATOM 622 N N . HIS A 1 79 ? 7.629 -13.242 6.105 1 92.88 79 HIS A N 1
ATOM 623 C CA . HIS A 1 79 ? 6.496 -13.344 7.02 1 92.88 79 HIS A CA 1
ATOM 624 C C . HIS A 1 79 ? 5.641 -14.562 6.703 1 92.88 79 HIS A C 1
ATOM 626 O O . HIS A 1 79 ? 5.105 -15.203 7.613 1 92.88 79 HIS A O 1
ATOM 632 N N . ARG A 1 80 ? 5.441 -14.852 5.457 1 93.69 80 ARG A N 1
ATOM 633 C CA . ARG A 1 80 ? 4.715 -16.047 5.062 1 93.69 80 ARG A CA 1
ATOM 634 C C . ARG A 1 80 ? 5.434 -17.312 5.551 1 93.69 80 ARG A C 1
ATOM 636 O O . ARG A 1 80 ? 4.797 -18.234 6.055 1 93.69 80 ARG A O 1
ATOM 643 N N . TYR A 1 81 ? 6.746 -17.328 5.422 1 96.56 81 TYR A N 1
ATOM 644 C CA . TYR A 1 81 ? 7.566 -18.438 5.883 1 96.56 81 TYR A CA 1
ATOM 645 C C . TYR A 1 81 ? 7.406 -18.641 7.387 1 96.56 81 TYR A C 1
ATOM 647 O O . TYR A 1 81 ? 7.113 -19.75 7.84 1 96.56 81 TYR A O 1
ATOM 655 N N . TYR A 1 82 ? 7.559 -17.578 8.086 1 96.25 82 TYR A N 1
ATOM 656 C CA . TYR A 1 82 ? 7.449 -17.672 9.539 1 96.25 82 TYR A CA 1
ATOM 657 C C . TYR A 1 82 ? 6.02 -17.984 9.953 1 96.25 82 TYR A C 1
ATOM 659 O O . TYR A 1 82 ? 5.797 -18.656 10.961 1 96.25 82 TYR A O 1
ATOM 667 N N . GLY A 1 83 ? 5.082 -17.406 9.211 1 96.12 83 GLY A N 1
ATOM 668 C CA . GLY A 1 83 ? 3.697 -17.781 9.461 1 96.12 83 GLY A CA 1
ATOM 669 C C . GLY A 1 83 ? 3.447 -19.266 9.32 1 96.12 83 GLY A C 1
ATOM 670 O O . GLY A 1 83 ? 2.719 -19.859 10.125 1 96.12 83 GLY A O 1
ATOM 671 N N . ALA A 1 84 ? 4.023 -19.922 8.336 1 96.38 84 ALA A N 1
ATOM 672 C CA . ALA A 1 84 ? 3.906 -21.359 8.125 1 96.38 84 ALA A CA 1
ATOM 673 C C . ALA A 1 84 ? 4.535 -22.125 9.281 1 96.38 84 ALA A C 1
ATOM 675 O O . ALA A 1 84 ? 3.965 -23.109 9.766 1 96.38 84 ALA A O 1
ATOM 676 N N . ILE A 1 85 ? 5.672 -21.703 9.719 1 96.19 85 ILE A N 1
ATOM 677 C CA . ILE A 1 85 ? 6.355 -22.328 10.844 1 96.19 85 ILE A CA 1
ATOM 678 C C . ILE A 1 85 ? 5.465 -22.281 12.078 1 96.19 85 ILE A C 1
ATOM 680 O O . ILE A 1 85 ? 5.293 -23.297 12.766 1 96.19 85 ILE A O 1
ATOM 684 N N . GLU A 1 86 ? 4.91 -21.141 12.289 1 95.94 86 GLU A N 1
ATOM 685 C CA . GLU A 1 86 ? 4.047 -20.984 13.461 1 95.94 86 GLU A CA 1
ATOM 686 C C . GLU A 1 86 ? 2.812 -21.875 13.359 1 95.94 86 GLU A C 1
ATOM 688 O O . GLU A 1 86 ? 2.348 -22.422 14.367 1 95.94 86 GLU A O 1
ATOM 693 N N . ALA A 1 87 ? 2.303 -21.938 12.234 1 95.88 87 ALA A N 1
ATOM 694 C CA . ALA A 1 87 ? 1.129 -22.781 12.023 1 95.88 87 ALA A CA 1
ATOM 695 C C . ALA A 1 87 ? 1.442 -24.25 12.336 1 95.88 87 ALA A C 1
ATOM 697 O O . ALA A 1 87 ? 0.629 -24.938 12.945 1 95.88 87 ALA A O 1
ATOM 698 N N . THR A 1 88 ? 2.594 -24.703 11.953 1 94.56 88 THR A N 1
ATOM 699 C CA . THR A 1 88 ? 2.988 -26.094 12.211 1 94.56 88 THR A CA 1
ATOM 700 C C . THR A 1 88 ? 3.133 -26.344 13.711 1 94.56 88 THR A C 1
ATOM 702 O O . THR A 1 88 ? 2.805 -27.422 14.195 1 94.56 88 THR A O 1
ATOM 705 N N . LYS A 1 89 ? 3.586 -25.359 14.375 1 93.56 89 LYS A N 1
ATOM 706 C CA . LYS A 1 89 ? 3.775 -25.484 15.82 1 93.56 89 LYS A CA 1
ATOM 707 C C . LYS A 1 89 ? 2.445 -25.719 16.531 1 93.56 89 LYS A C 1
ATOM 709 O O . LYS A 1 89 ? 2.398 -26.359 17.578 1 93.56 89 LYS A O 1
ATOM 714 N N . VAL A 1 90 ? 1.449 -25.219 15.93 1 91.81 90 VAL A N 1
ATOM 715 C CA . VAL A 1 90 ? 0.152 -25.344 16.594 1 91.81 90 VAL A CA 1
ATOM 716 C C . VAL A 1 90 ? -0.623 -26.5 15.984 1 91.81 90 VAL A C 1
ATOM 718 O O . VAL A 1 90 ? -1.82 -26.656 16.234 1 91.81 90 VAL A O 1
ATOM 721 N N . GLY A 1 91 ? -0.03 -27.312 15.102 1 88.69 91 GLY A N 1
ATOM 722 C CA . GLY A 1 91 ? -0.594 -28.594 14.695 1 88.69 91 GLY A CA 1
ATOM 723 C C . GLY A 1 91 ? -1.061 -28.609 13.258 1 88.69 91 GLY A C 1
ATOM 724 O O . GLY A 1 91 ? -1.619 -29.594 12.789 1 88.69 91 GLY A O 1
ATOM 725 N N . ALA A 1 92 ? -0.883 -27.5 12.602 1 88.44 92 ALA A N 1
ATOM 726 C CA . ALA A 1 92 ? -1.276 -27.5 11.195 1 88.44 92 ALA A CA 1
ATOM 727 C C . ALA A 1 92 ? -0.351 -28.375 10.367 1 88.44 92 ALA A C 1
ATOM 729 O O . ALA A 1 92 ? 0.854 -28.438 10.625 1 88.44 92 ALA A O 1
ATOM 730 N N . ASP A 1 93 ? -0.898 -29.031 9.414 1 87.19 93 ASP A N 1
ATOM 731 C CA . ASP A 1 93 ? -0.126 -29.922 8.555 1 87.19 93 ASP A CA 1
ATOM 732 C C . ASP A 1 93 ? 0.404 -29.188 7.328 1 87.19 93 ASP A C 1
ATOM 734 O O . ASP A 1 93 ? -0.041 -29.438 6.207 1 87.19 93 ASP A O 1
ATOM 738 N N . ILE A 1 94 ? 1.199 -28.25 7.613 1 82.19 94 ILE A N 1
ATOM 739 C CA . ILE A 1 94 ? 1.836 -27.5 6.535 1 82.19 94 ILE A CA 1
ATOM 740 C C . ILE A 1 94 ? 3.229 -28.062 6.27 1 82.19 94 ILE A C 1
ATOM 742 O O . ILE A 1 94 ? 4.188 -27.734 6.965 1 82.19 94 ILE A O 1
ATOM 746 N N . ILE A 1 95 ? 3.354 -28.797 5.195 1 83.19 95 ILE A N 1
ATOM 747 C CA . ILE A 1 95 ? 4.586 -29.547 4.949 1 83.19 95 ILE A CA 1
ATOM 748 C C . ILE A 1 95 ? 5.406 -28.828 3.871 1 83.19 95 ILE A C 1
ATOM 750 O O . ILE A 1 95 ? 6.637 -28.844 3.916 1 83.19 95 ILE A O 1
ATOM 754 N N . ARG A 1 96 ? 4.73 -28.25 2.984 1 94 96 ARG A N 1
ATOM 755 C CA . ARG A 1 96 ? 5.398 -27.641 1.842 1 94 96 ARG A CA 1
ATOM 756 C C . ARG A 1 96 ? 4.805 -26.281 1.524 1 94 96 ARG A C 1
ATOM 758 O O . ARG A 1 96 ? 3.637 -26.016 1.829 1 94 96 ARG A O 1
ATOM 765 N N . LEU A 1 97 ? 5.613 -25.422 0.992 1 95.44 97 LEU A N 1
ATOM 766 C CA . LEU A 1 97 ? 5.172 -24.109 0.515 1 95.44 97 LEU A CA 1
ATOM 767 C C . LEU A 1 97 ? 5.441 -23.953 -0.979 1 95.44 97 LEU A C 1
ATOM 769 O O . LEU A 1 97 ? 6.469 -24.422 -1.479 1 95.44 97 LEU A O 1
ATOM 773 N N . GLU A 1 98 ? 4.531 -23.312 -1.629 1 93.19 98 GLU A N 1
ATOM 774 C CA . GLU A 1 98 ? 4.762 -22.984 -3.033 1 93.19 98 GLU A CA 1
ATOM 775 C C . GLU A 1 98 ? 5.879 -21.953 -3.188 1 93.19 98 GLU A C 1
ATOM 777 O O . GLU A 1 98 ? 5.914 -20.969 -2.467 1 93.19 98 GLU A O 1
ATOM 782 N N . CYS A 1 99 ? 6.82 -22.203 -4.141 1 94.75 99 CYS A N 1
ATOM 783 C CA . CYS A 1 99 ? 7.98 -21.344 -4.332 1 94.75 99 CYS A CA 1
ATOM 784 C C . CYS A 1 99 ? 8.227 -21.094 -5.812 1 94.75 99 CYS A C 1
ATOM 786 O O . CYS A 1 99 ? 7.863 -21.906 -6.66 1 94.75 99 CYS A O 1
ATOM 788 N N . LYS A 1 100 ? 8.781 -20 -6.082 1 91.19 100 LYS A N 1
ATOM 789 C CA . LYS A 1 100 ? 9.266 -19.641 -7.41 1 91.19 100 LYS A CA 1
ATOM 790 C C . LYS A 1 100 ? 10.719 -19.172 -7.363 1 91.19 100 LYS A C 1
ATOM 792 O O . LYS A 1 100 ? 11.164 -18.609 -6.359 1 91.19 100 LYS A O 1
ATOM 797 N N . ASP A 1 101 ? 11.398 -19.359 -8.477 1 92.31 101 ASP A N 1
ATOM 798 C CA . ASP A 1 101 ? 12.789 -18.922 -8.555 1 92.31 101 ASP A CA 1
ATOM 799 C C . ASP A 1 101 ? 12.883 -17.391 -8.602 1 92.31 101 ASP A C 1
ATOM 801 O O . ASP A 1 101 ? 12.156 -16.75 -9.359 1 92.31 101 ASP A O 1
ATOM 805 N N . PHE A 1 102 ? 13.688 -16.875 -7.777 1 89.81 102 PHE A N 1
ATOM 806 C CA . PHE A 1 102 ? 14.094 -15.492 -7.977 1 89.81 102 PHE A CA 1
ATOM 807 C C . PHE A 1 102 ? 15.312 -15.406 -8.891 1 89.81 102 PHE A C 1
ATOM 809 O O . PHE A 1 102 ? 16.297 -16.109 -8.68 1 89.81 102 PHE A O 1
ATOM 816 N N . VAL A 1 103 ? 15.18 -14.586 -9.859 1 85.56 103 VAL A N 1
ATOM 817 C CA . VAL A 1 103 ? 16.297 -14.398 -10.781 1 85.56 103 VAL A CA 1
ATOM 818 C C . VAL A 1 103 ? 16.781 -12.953 -10.727 1 85.56 103 VAL A C 1
ATOM 820 O O . VAL A 1 103 ? 16.016 -12.023 -10.953 1 85.56 103 VAL A O 1
ATOM 823 N N . GLY A 1 104 ? 18.047 -12.773 -10.406 1 87.81 104 GLY A N 1
ATOM 824 C CA . GLY A 1 104 ? 18.625 -11.438 -10.375 1 87.81 104 GLY A CA 1
ATOM 825 C C . GLY A 1 104 ? 19.734 -11.289 -9.367 1 87.81 104 GLY A C 1
ATOM 826 O O . GLY A 1 104 ? 19.984 -12.195 -8.562 1 87.81 104 GLY A O 1
ATOM 827 N N . ASN A 1 105 ? 20.391 -10.195 -9.445 1 89.69 105 ASN A N 1
ATOM 828 C CA . ASN A 1 105 ? 21.469 -9.883 -8.516 1 89.69 105 ASN A CA 1
ATOM 829 C C . ASN A 1 105 ? 20.953 -9.203 -7.254 1 89.69 105 ASN A C 1
ATOM 831 O O . ASN A 1 105 ? 19.734 -9.172 -7.016 1 89.69 105 ASN A O 1
ATOM 835 N N . GLU A 1 106 ? 21.812 -8.82 -6.434 1 88.88 106 GLU A N 1
ATOM 836 C CA . GLU A 1 106 ? 21.438 -8.227 -5.156 1 88.88 106 GLU A CA 1
ATOM 837 C C . GLU A 1 106 ? 20.594 -6.969 -5.363 1 88.88 106 GLU A C 1
ATOM 839 O O . GLU A 1 106 ? 19.609 -6.754 -4.664 1 88.88 106 GLU A O 1
ATOM 844 N N . ALA A 1 107 ? 21.031 -6.184 -6.309 1 91.25 107 ALA A N 1
ATOM 845 C CA . ALA A 1 107 ? 20.281 -4.965 -6.605 1 91.25 107 ALA A CA 1
ATOM 846 C C . ALA A 1 107 ? 18.859 -5.293 -7.062 1 91.25 107 ALA A C 1
ATOM 848 O O . ALA A 1 107 ? 17.906 -4.605 -6.691 1 91.25 107 ALA A O 1
ATOM 849 N N . ASP A 1 108 ? 18.703 -6.352 -7.789 1 89.5 108 ASP A N 1
ATOM 850 C CA . ASP A 1 108 ? 17.406 -6.805 -8.25 1 89.5 108 ASP A CA 1
ATOM 851 C C . ASP A 1 108 ? 16.531 -7.25 -7.082 1 89.5 108 ASP A C 1
ATOM 853 O O . ASP A 1 108 ? 15.328 -6.969 -7.055 1 89.5 108 ASP A O 1
ATOM 857 N N . ARG A 1 109 ? 17.203 -7.898 -6.215 1 88.69 109 ARG A N 1
ATOM 858 C CA . ARG A 1 109 ? 16.484 -8.398 -5.043 1 88.69 109 ARG A CA 1
ATOM 859 C C . ARG A 1 109 ? 15.938 -7.242 -4.207 1 88.69 109 ARG A C 1
ATOM 861 O O . ARG A 1 109 ? 14.781 -7.266 -3.789 1 88.69 109 ARG A O 1
ATOM 868 N N . ILE A 1 110 ? 16.75 -6.289 -4.051 1 89.69 110 ILE A N 1
ATOM 869 C CA . ILE A 1 110 ? 16.344 -5.129 -3.264 1 89.69 110 ILE A CA 1
ATOM 870 C C . ILE A 1 110 ? 15.219 -4.391 -3.973 1 89.69 110 ILE A C 1
ATOM 872 O O . ILE A 1 110 ? 14.211 -4.039 -3.352 1 89.69 110 ILE A O 1
ATOM 876 N N . ALA A 1 111 ? 15.383 -4.156 -5.238 1 87.88 111 ALA A N 1
ATOM 877 C CA . ALA A 1 111 ? 14.352 -3.496 -6.031 1 87.88 111 ALA A CA 1
ATOM 878 C C . ALA A 1 111 ? 13.039 -4.27 -5.965 1 87.88 111 ALA A C 1
ATOM 880 O O . ALA A 1 111 ? 11.961 -3.672 -5.859 1 87.88 111 ALA A O 1
ATOM 881 N N . PHE A 1 112 ? 13.18 -5.516 -6.02 1 82.38 112 PHE A N 1
ATOM 882 C CA . PHE A 1 112 ? 12.023 -6.398 -5.938 1 82.38 112 PHE A CA 1
ATOM 883 C C . PHE A 1 112 ? 11.289 -6.215 -4.609 1 82.38 112 PHE A C 1
ATOM 885 O O . PHE A 1 112 ? 10.07 -6.082 -4.582 1 82.38 112 PHE A O 1
ATOM 892 N N . MET A 1 113 ? 11.969 -6.152 -3.561 1 82.94 113 MET A N 1
ATOM 893 C CA . MET A 1 113 ? 11.383 -6.004 -2.232 1 82.94 113 MET A CA 1
ATOM 894 C C . MET A 1 113 ? 10.727 -4.633 -2.074 1 82.94 113 MET A C 1
ATOM 896 O O . MET A 1 113 ? 9.68 -4.512 -1.443 1 82.94 113 MET A O 1
ATOM 900 N N . VAL A 1 114 ? 11.32 -3.639 -2.709 1 85 114 VAL A N 1
ATOM 901 C CA . VAL A 1 114 ? 10.836 -2.27 -2.59 1 85 114 VAL A CA 1
ATOM 902 C C . VAL A 1 114 ? 9.562 -2.098 -3.426 1 85 114 VAL A C 1
ATOM 904 O O . VAL A 1 114 ? 8.633 -1.409 -3.012 1 85 114 VAL A O 1
ATOM 907 N N . THR A 1 115 ? 9.445 -2.842 -4.551 1 78.31 115 THR A N 1
ATOM 908 C CA . THR A 1 115 ? 8.383 -2.572 -5.52 1 78.31 115 THR A CA 1
ATOM 909 C C . THR A 1 115 ? 7.195 -3.498 -5.293 1 78.31 115 THR A C 1
ATOM 911 O O . THR A 1 115 ? 6.117 -3.283 -5.852 1 78.31 115 THR A O 1
ATOM 914 N N . ARG A 1 116 ? 7.273 -4.637 -4.621 1 70.69 116 ARG A N 1
ATOM 915 C CA . ARG A 1 116 ? 6.23 -5.637 -4.445 1 70.69 116 ARG A CA 1
ATOM 916 C C . ARG A 1 116 ? 4.992 -5.031 -3.791 1 70.69 116 ARG A C 1
ATOM 918 O O . ARG A 1 116 ? 3.867 -5.438 -4.086 1 70.69 116 ARG A O 1
ATOM 925 N N . ASN A 1 117 ? 5.031 -4.191 -2.934 1 64.44 117 ASN A N 1
ATOM 926 C CA . ASN A 1 117 ? 3.865 -3.619 -2.268 1 64.44 117 ASN A CA 1
ATOM 927 C C . ASN A 1 117 ? 3.482 -2.27 -2.867 1 64.44 117 ASN A C 1
ATOM 929 O O . ASN A 1 117 ? 2.939 -1.407 -2.172 1 64.44 117 ASN A O 1
ATOM 933 N N . GLN A 1 118 ? 3.818 -2.309 -4.148 1 63.25 118 GLN A N 1
ATOM 934 C CA . GLN A 1 118 ? 3.543 -1.019 -4.77 1 63.25 118 GLN A CA 1
ATOM 935 C C . GLN A 1 118 ? 2.324 -1.097 -5.684 1 63.25 118 GLN A C 1
ATOM 937 O O . GLN A 1 118 ? 2.135 -0.241 -6.551 1 63.25 118 GLN A O 1
ATOM 942 N N . GLY A 1 119 ? 1.612 -2.17 -5.473 1 65.69 119 GLY A N 1
ATOM 943 C CA . GLY A 1 119 ? 0.381 -2.15 -6.246 1 65.69 119 GLY A CA 1
ATOM 944 C C . GLY A 1 119 ? -0.475 -0.928 -5.977 1 65.69 119 GLY A C 1
ATOM 945 O O . GLY A 1 119 ? -0.291 -0.245 -4.965 1 65.69 119 GLY A O 1
ATOM 946 N N . LYS A 1 120 ? -1.291 -0.559 -6.883 1 71.5 120 LYS A N 1
ATOM 947 C CA . LYS A 1 120 ? -2.135 0.625 -6.746 1 71.5 120 LYS A CA 1
ATOM 948 C C . LYS A 1 120 ? -3.242 0.393 -5.719 1 71.5 120 LYS A C 1
ATOM 950 O O . LYS A 1 120 ? -4.117 -0.45 -5.926 1 71.5 120 LYS A O 1
ATOM 955 N N . PRO A 1 121 ? -3.109 1.052 -4.625 1 76.44 121 PRO A N 1
ATOM 956 C CA . PRO A 1 121 ? -4.188 0.91 -3.645 1 76.44 121 PRO A CA 1
ATOM 957 C C . PRO A 1 121 ? -5.543 1.37 -4.184 1 76.44 121 PRO A C 1
ATOM 959 O O . PRO A 1 121 ? -5.598 2.158 -5.133 1 76.44 121 PRO A O 1
ATOM 962 N N . LEU A 1 122 ? -6.59 0.813 -3.586 1 85.81 122 LEU A N 1
ATOM 963 C CA . LEU A 1 122 ? -7.926 1.3 -3.916 1 85.81 122 LEU A CA 1
ATOM 964 C C . LEU A 1 122 ? -8.07 2.771 -3.543 1 85.81 122 LEU A C 1
ATOM 966 O O . LEU A 1 122 ? -7.598 3.201 -2.49 1 85.81 122 LEU A O 1
ATOM 970 N N . THR A 1 123 ? -8.703 3.467 -4.465 1 88.81 123 THR A N 1
ATOM 971 C CA . THR A 1 123 ? -9.094 4.816 -4.074 1 88.81 123 THR A CA 1
ATOM 972 C C . THR A 1 123 ? -10.219 4.773 -3.039 1 88.81 123 THR A C 1
ATOM 974 O O . THR A 1 123 ? -10.844 3.73 -2.838 1 88.81 123 THR A O 1
ATOM 977 N N . ALA A 1 124 ? -10.367 5.871 -2.441 1 92.25 124 ALA A N 1
ATOM 978 C CA . ALA A 1 124 ? -11.43 5.945 -1.443 1 92.25 124 ALA A CA 1
ATOM 979 C C . ALA A 1 124 ? -12.789 5.625 -2.062 1 92.25 124 ALA A C 1
ATOM 981 O O . ALA A 1 124 ? -13.594 4.918 -1.461 1 92.25 124 ALA A O 1
ATOM 982 N N . LEU A 1 125 ? -12.984 6.109 -3.227 1 93.5 125 LEU A N 1
ATOM 983 C CA . LEU A 1 125 ? -14.258 5.879 -3.895 1 93.5 125 LEU A CA 1
ATOM 984 C C . LEU A 1 125 ? -14.391 4.418 -4.312 1 93.5 125 LEU A C 1
ATOM 986 O O . LEU A 1 125 ? -15.484 3.85 -4.25 1 93.5 125 LEU A O 1
ATOM 990 N N . GLU A 1 126 ? -13.328 3.82 -4.723 1 92.12 126 GLU A N 1
ATOM 991 C CA . GLU A 1 126 ? -13.336 2.404 -5.074 1 92.12 126 GLU A CA 1
ATOM 992 C C . GLU A 1 126 ? -13.617 1.532 -3.854 1 92.12 126 GLU A C 1
ATOM 994 O O . GLU A 1 126 ? -14.414 0.593 -3.926 1 92.12 126 GLU A O 1
ATOM 999 N N . ARG A 1 127 ? -13 1.887 -2.822 1 93.31 127 ARG A N 1
ATOM 1000 C CA . ARG A 1 127 ? -13.234 1.175 -1.569 1 93.31 127 ARG A CA 1
ATOM 1001 C C . ARG A 1 127 ? -14.68 1.332 -1.114 1 93.31 127 ARG A C 1
ATOM 1003 O O . ARG A 1 127 ? -15.305 0.366 -0.675 1 93.31 127 ARG A O 1
ATOM 1010 N N . ALA A 1 128 ? -15.125 2.539 -1.22 1 95.12 128 ALA A N 1
ATOM 1011 C CA . ALA A 1 128 ? -16.516 2.809 -0.869 1 95.12 128 ALA A CA 1
ATOM 1012 C C . ALA A 1 128 ? -17.469 1.971 -1.716 1 95.12 128 ALA A C 1
ATOM 1014 O O . ALA A 1 128 ? -18.438 1.41 -1.2 1 95.12 128 ALA A O 1
ATOM 1015 N N . ALA A 1 129 ? -17.219 1.915 -2.957 1 93.56 129 ALA A N 1
ATOM 1016 C CA . ALA A 1 129 ? -18.031 1.119 -3.869 1 93.56 129 ALA A CA 1
ATOM 1017 C C . ALA A 1 129 ? -18.016 -0.356 -3.479 1 93.56 129 ALA A C 1
ATOM 1019 O O . ALA A 1 129 ? -19.047 -1.036 -3.543 1 93.56 129 ALA A O 1
ATOM 1020 N N . ALA A 1 130 ? -16.891 -0.879 -3.09 1 94.12 130 ALA A N 1
ATOM 1021 C CA . ALA A 1 130 ? -16.766 -2.264 -2.643 1 94.12 130 ALA A CA 1
ATOM 1022 C C . ALA A 1 130 ? -17.641 -2.527 -1.423 1 94.12 130 ALA A C 1
ATOM 1024 O O . ALA A 1 130 ? -18.375 -3.52 -1.379 1 94.12 130 ALA A O 1
ATOM 1025 N N . TYR A 1 131 ? -17.562 -1.597 -0.524 1 96.69 131 TYR A N 1
ATOM 1026 C CA . TYR A 1 131 ? -18.359 -1.74 0.686 1 96.69 131 TYR A CA 1
ATOM 1027 C C . TYR A 1 131 ? -19.859 -1.679 0.365 1 96.69 131 TYR A C 1
ATOM 1029 O O . TYR A 1 131 ? -20.641 -2.447 0.915 1 96.69 131 TYR A O 1
ATOM 1037 N N . GLN A 1 132 ? -20.188 -0.743 -0.493 1 95.75 132 GLN A N 1
ATOM 1038 C CA . GLN A 1 132 ? -21.578 -0.602 -0.887 1 95.75 132 GLN A CA 1
ATOM 1039 C C . GLN A 1 132 ? -22.109 -1.879 -1.542 1 95.75 132 GLN A C 1
ATOM 1041 O O . GLN A 1 132 ? -23.25 -2.271 -1.326 1 95.75 132 GLN A O 1
ATOM 1046 N N . ARG A 1 133 ? -21.312 -2.48 -2.352 1 95.06 133 ARG A N 1
ATOM 1047 C CA . ARG A 1 133 ? -21.703 -3.736 -2.986 1 95.06 133 ARG A CA 1
ATOM 1048 C C . ARG A 1 133 ? -22 -4.805 -1.943 1 95.06 133 ARG A C 1
ATOM 1050 O O . ARG A 1 133 ? -22.969 -5.566 -2.086 1 95.06 133 ARG A O 1
ATOM 1057 N N . LEU A 1 134 ? -21.203 -4.852 -0.926 1 96.38 134 LEU A N 1
ATOM 1058 C CA . LEU A 1 134 ? -21.438 -5.797 0.158 1 96.38 134 LEU A CA 1
ATOM 1059 C C . LEU A 1 134 ? -22.719 -5.441 0.92 1 96.38 134 LEU A C 1
ATOM 1061 O O . LEU A 1 134 ? -23.5 -6.324 1.27 1 96.38 134 LEU A O 1
ATOM 1065 N N . ARG A 1 135 ? -22.891 -4.191 1.101 1 96.38 135 ARG A N 1
ATOM 1066 C CA . ARG A 1 135 ? -24.109 -3.73 1.756 1 96.38 135 ARG A CA 1
ATOM 1067 C C . ARG A 1 135 ? -25.344 -4.156 0.976 1 96.38 135 ARG A C 1
ATOM 1069 O O . ARG A 1 135 ? -26.344 -4.586 1.564 1 96.38 135 ARG A O 1
ATOM 1076 N N . ASN A 1 136 ? -25.25 -3.98 -0.276 1 95.81 136 ASN A N 1
ATOM 1077 C CA . ASN A 1 136 ? -26.359 -4.328 -1.153 1 95.81 136 ASN A CA 1
ATOM 1078 C C . ASN A 1 136 ? -26.688 -5.816 -1.084 1 95.81 136 ASN A C 1
ATOM 1080 O O . ASN A 1 136 ? -27.797 -6.23 -1.425 1 95.81 136 ASN A O 1
ATOM 1084 N N . GLN A 1 137 ? -25.766 -6.621 -0.679 1 95.5 137 GLN A N 1
ATOM 1085 C CA . GLN A 1 137 ? -25.953 -8.062 -0.527 1 95.5 137 GLN A CA 1
ATOM 1086 C C . GLN A 1 137 ? -26.531 -8.391 0.85 1 95.5 137 GLN A C 1
ATOM 1088 O O . GLN A 1 137 ? -26.75 -9.562 1.164 1 95.5 137 GLN A O 1
ATOM 1093 N N . GLY A 1 138 ? -26.594 -7.363 1.729 1 95.88 138 GLY A N 1
ATOM 1094 C CA . GLY A 1 138 ? -27.234 -7.559 3.02 1 95.88 138 GLY A CA 1
ATOM 1095 C C . GLY A 1 138 ? -26.25 -7.586 4.176 1 95.88 138 GLY A C 1
ATOM 1096 O O . GLY A 1 138 ? -26.641 -7.828 5.32 1 95.88 138 GLY A O 1
ATOM 1097 N N . TRP A 1 139 ? -25.047 -7.336 3.896 1 96.75 139 TRP A N 1
ATOM 1098 C CA . TRP A 1 139 ? -24.047 -7.355 4.965 1 96.75 139 TRP A CA 1
ATOM 1099 C C . TRP A 1 139 ? -24.141 -6.09 5.809 1 96.75 139 TRP A C 1
ATOM 1101 O O . TRP A 1 139 ? -24.312 -4.992 5.277 1 96.75 139 TRP A O 1
ATOM 1111 N N . GLU A 1 140 ? -23.938 -6.27 7.055 1 97.5 140 GLU A N 1
ATOM 1112 C CA . GLU A 1 140 ? -23.891 -5.141 7.977 1 97.5 140 GLU A CA 1
ATOM 1113 C C . GLU A 1 140 ? -22.484 -4.586 8.102 1 97.5 140 GLU A C 1
ATOM 1115 O O . GLU A 1 140 ? -21.5 -5.309 7.895 1 97.5 140 GLU A O 1
ATOM 1120 N N . PRO A 1 141 ? -22.375 -3.314 8.477 1 96.56 141 PRO A N 1
ATOM 1121 C CA . PRO A 1 141 ? -21.062 -2.668 8.523 1 96.56 141 PRO A CA 1
ATOM 1122 C C . PRO A 1 141 ? -20.062 -3.436 9.383 1 96.56 141 PRO A C 1
ATOM 1124 O O . PRO A 1 141 ? -18.891 -3.566 9.008 1 96.56 141 PRO A O 1
ATOM 1127 N N . ASP A 1 142 ? -20.453 -3.953 10.43 1 96.69 142 ASP A N 1
ATOM 1128 C CA . ASP A 1 142 ? -19.562 -4.703 11.297 1 96.69 142 ASP A CA 1
ATOM 1129 C C . ASP A 1 142 ? -19.109 -6.004 10.633 1 96.69 142 ASP A C 1
ATOM 1131 O O . ASP A 1 142 ? -17.969 -6.426 10.797 1 96.69 142 ASP A O 1
ATOM 1135 N N . GLU A 1 143 ? -19.984 -6.617 9.891 1 96.62 143 GLU A N 1
ATOM 1136 C CA . GLU A 1 143 ? -19.656 -7.828 9.148 1 96.62 143 GLU A CA 1
ATOM 1137 C C . GLU A 1 143 ? -18.688 -7.527 8.008 1 96.62 143 GLU A C 1
ATOM 1139 O O . GLU A 1 143 ? -17.766 -8.297 7.75 1 96.62 143 GLU A O 1
ATOM 1144 N N . ILE A 1 144 ? -19 -6.422 7.391 1 96.5 144 ILE A N 1
ATOM 1145 C CA . ILE A 1 144 ? -18.125 -5.988 6.301 1 96.5 144 ILE A CA 1
ATOM 1146 C C . ILE A 1 144 ? -16.719 -5.766 6.828 1 96.5 144 ILE A C 1
ATOM 1148 O O . ILE A 1 144 ? -15.742 -6.25 6.242 1 96.5 144 ILE A O 1
ATOM 1152 N N . ALA A 1 145 ? -16.594 -5.086 7.93 1 95.62 145 ALA A N 1
ATOM 1153 C CA . ALA A 1 145 ? -15.312 -4.789 8.555 1 95.62 145 ALA A CA 1
ATOM 1154 C C . ALA A 1 145 ? -14.516 -6.062 8.812 1 95.62 145 ALA A C 1
ATOM 1156 O O . ALA A 1 145 ? -13.336 -6.152 8.453 1 95.62 145 ALA A O 1
ATOM 1157 N N . LYS A 1 146 ? -15.117 -7.059 9.297 1 91.81 146 LYS A N 1
ATOM 1158 C CA . LYS A 1 146 ? -14.477 -8.344 9.586 1 91.81 146 LYS A CA 1
ATOM 1159 C C . LYS A 1 146 ? -14.07 -9.055 8.297 1 91.81 146 LYS A C 1
ATOM 1161 O O . LYS A 1 146 ? -12.961 -9.578 8.195 1 91.81 146 LYS A O 1
ATOM 1166 N N . LYS A 1 147 ? -15.016 -9 7.371 1 89.75 147 LYS A N 1
ATOM 1167 C CA . LYS A 1 147 ? -14.805 -9.703 6.109 1 89.75 147 LYS A CA 1
ATOM 1168 C C . LYS A 1 147 ? -13.594 -9.148 5.363 1 89.75 147 LYS A C 1
ATOM 1170 O O . LYS A 1 147 ? -12.812 -9.906 4.789 1 89.75 147 LYS A O 1
ATOM 1175 N N . VAL A 1 148 ? -13.445 -7.879 5.453 1 90.19 148 VAL A N 1
ATOM 1176 C CA . VAL A 1 148 ? -12.406 -7.23 4.656 1 90.19 148 VAL A CA 1
ATOM 1177 C C . VAL A 1 148 ? -11.211 -6.887 5.547 1 90.19 148 VAL A C 1
ATOM 1179 O O . VAL A 1 148 ? -10.25 -6.258 5.098 1 90.19 148 VAL A O 1
ATOM 1182 N N . LYS A 1 149 ? -11.227 -7.199 6.816 1 83.81 149 LYS A N 1
ATOM 1183 C CA . LYS A 1 149 ? -10.141 -7.016 7.777 1 83.81 149 LYS A CA 1
ATOM 1184 C C . LYS A 1 149 ? -9.781 -5.539 7.922 1 83.81 149 LYS A C 1
ATOM 1186 O O . LYS A 1 149 ? -8.609 -5.172 7.844 1 83.81 149 LYS A O 1
ATOM 1191 N N . ARG A 1 150 ? -10.891 -4.715 8.086 1 89.69 150 ARG A N 1
ATOM 1192 C CA . ARG A 1 150 ? -10.758 -3.287 8.352 1 89.69 150 ARG A CA 1
ATOM 1193 C C . ARG A 1 150 ? -11.594 -2.877 9.555 1 89.69 150 ARG A C 1
ATOM 1195 O O . ARG A 1 150 ? -12.375 -3.676 10.078 1 89.69 150 ARG A O 1
ATOM 1202 N N . SER A 1 151 ? -11.352 -1.669 9.938 1 92.75 151 SER A N 1
ATOM 1203 C CA . SER A 1 151 ? -12.102 -1.193 11.094 1 92.75 151 SER A CA 1
ATOM 1204 C C . SER A 1 151 ? -13.516 -0.785 10.711 1 92.75 151 SER A C 1
ATOM 1206 O O . SER A 1 151 ? -13.789 -0.464 9.547 1 92.75 151 SER A O 1
ATOM 1208 N N . LEU A 1 152 ? -14.336 -0.868 11.734 1 95.5 152 LEU A N 1
ATOM 1209 C CA . LEU A 1 152 ? -15.703 -0.393 11.531 1 95.5 152 LEU A CA 1
ATOM 1210 C C . LEU A 1 152 ? -15.711 1.077 11.125 1 95.5 152 LEU A C 1
ATOM 1212 O O . LEU A 1 152 ? -16.516 1.486 10.281 1 95.5 152 LEU A O 1
ATOM 1216 N N . SER A 1 153 ? -14.828 1.867 11.68 1 94.75 153 SER A N 1
ATOM 1217 C CA . SER A 1 153 ? -14.734 3.285 11.352 1 94.75 153 SER A CA 1
ATOM 1218 C C . SER A 1 153 ? -14.359 3.488 9.883 1 94.75 153 SER A C 1
ATOM 1220 O O . SER A 1 153 ? -14.852 4.414 9.234 1 94.75 153 SER A O 1
ATOM 1222 N N . ASP A 1 154 ? -13.508 2.641 9.391 1 93.88 154 ASP A N 1
ATOM 1223 C CA . ASP A 1 154 ? -13.133 2.701 7.98 1 93.88 154 ASP A CA 1
ATOM 1224 C C . ASP A 1 154 ? -14.328 2.43 7.078 1 93.88 154 ASP A C 1
ATOM 1226 O O . ASP A 1 154 ? -14.57 3.164 6.121 1 93.88 154 ASP A O 1
ATOM 1230 N N . VAL A 1 155 ? -15.062 1.403 7.438 1 96.25 155 VAL A N 1
ATOM 1231 C CA . VAL A 1 155 ? -16.234 1.021 6.664 1 96.25 155 VAL A CA 1
ATOM 1232 C C . VAL A 1 155 ? -17.266 2.148 6.695 1 96.25 155 VAL A C 1
ATOM 1234 O O . VAL A 1 155 ? -17.781 2.566 5.652 1 96.25 155 VAL A O 1
ATOM 1237 N N . ASP A 1 156 ? -17.469 2.725 7.863 1 94.06 156 ASP A N 1
ATOM 1238 C CA . ASP A 1 156 ? -18.453 3.791 8.031 1 94.06 156 ASP A CA 1
ATOM 1239 C C . ASP A 1 156 ? -18.062 5.031 7.234 1 94.06 156 ASP A C 1
ATOM 1241 O O . ASP A 1 156 ? -18.906 5.641 6.566 1 94.06 156 ASP A O 1
ATOM 1245 N N . TYR A 1 157 ? -16.859 5.34 7.312 1 93.56 157 TYR A N 1
ATOM 1246 C CA . TYR A 1 157 ? -16.328 6.488 6.586 1 93.56 157 TYR A CA 1
ATOM 1247 C C . TYR A 1 157 ? -16.562 6.348 5.09 1 93.56 157 TYR A C 1
ATOM 1249 O O . TYR A 1 157 ? -17.078 7.266 4.445 1 93.56 157 TYR A O 1
ATOM 1257 N N . HIS A 1 158 ? -16.219 5.223 4.551 1 96 158 HIS A N 1
ATOM 1258 C CA . HIS A 1 158 ? -16.312 5.031 3.107 1 96 158 HIS A CA 1
ATOM 1259 C C . HIS A 1 158 ? -17.75 4.945 2.641 1 96 158 HIS A C 1
ATOM 1261 O O . HIS A 1 158 ? -18.094 5.457 1.572 1 96 158 HIS A O 1
ATOM 1267 N N . LEU A 1 159 ? -18.562 4.32 3.461 1 95.06 159 LEU A N 1
ATOM 1268 C CA . LEU A 1 159 ? -19.984 4.285 3.119 1 95.06 159 LEU A CA 1
ATOM 1269 C C . LEU A 1 159 ? -20.594 5.684 3.16 1 95.06 159 LEU A C 1
ATOM 1271 O O . LEU A 1 159 ? -21.422 6.031 2.316 1 95.06 159 LEU A O 1
ATOM 1275 N N . HIS A 1 160 ? -20.172 6.5 4.086 1 92.75 160 HIS A N 1
ATOM 1276 C CA . HIS A 1 160 ? -20.625 7.879 4.176 1 92.75 160 HIS A CA 1
ATOM 1277 C C . HIS A 1 160 ? -20.188 8.688 2.967 1 92.75 160 HIS A C 1
ATOM 1279 O O . HIS A 1 160 ? -20.922 9.539 2.469 1 92.75 160 HIS A O 1
ATOM 1285 N N . LEU A 1 161 ? -19.016 8.461 2.529 1 94.44 161 LEU A N 1
ATOM 1286 C CA . LEU A 1 161 ? -18.484 9.148 1.359 1 94.44 161 LEU A CA 1
ATOM 1287 C C . LEU A 1 161 ? -19.438 9.047 0.183 1 94.44 161 LEU A C 1
ATOM 1289 O O . LEU A 1 161 ? -19.641 10.016 -0.552 1 94.44 161 LEU A O 1
ATOM 1293 N N . LEU A 1 162 ? -20.125 7.926 0.058 1 93.12 162 LEU A N 1
ATOM 1294 C CA . LEU A 1 162 ? -21.031 7.691 -1.061 1 93.12 162 LEU A CA 1
ATOM 1295 C C . LEU A 1 162 ? -22.328 8.477 -0.883 1 93.12 162 LEU A C 1
ATOM 1297 O O . LEU A 1 162 ? -23.125 8.602 -1.823 1 93.12 162 LEU A O 1
ATOM 1301 N N . THR A 1 163 ? -22.438 9.023 0.274 1 91.19 163 THR A N 1
ATOM 1302 C CA . THR A 1 163 ? -23.688 9.742 0.546 1 91.19 163 THR A CA 1
ATOM 1303 C C . THR A 1 163 ? -23.484 11.25 0.382 1 91.19 163 THR A C 1
ATOM 1305 O O . THR A 1 163 ? -24.422 12.023 0.578 1 91.19 163 THR A O 1
ATOM 1308 N N . CYS A 1 164 ? -22.359 11.672 0.064 1 90.88 164 CYS A N 1
ATOM 1309 C CA . CYS A 1 164 ? -22.031 13.094 -0.013 1 90.88 164 CYS A CA 1
ATOM 1310 C C . CYS A 1 164 ? -22.703 13.75 -1.206 1 90.88 164 CYS A C 1
ATOM 1312 O O . CYS A 1 164 ? -22.781 14.977 -1.287 1 90.88 164 CYS A O 1
ATOM 1314 N N . GLY A 1 165 ? -23.25 13.016 -2.133 1 89.25 165 GLY A N 1
ATOM 1315 C CA . GLY A 1 165 ? -23.906 13.57 -3.311 1 89.25 165 GLY A CA 1
ATOM 1316 C C . GLY A 1 165 ? -23.062 13.461 -4.566 1 89.25 165 GLY A C 1
ATOM 1317 O O . GLY A 1 165 ? -21.828 13.445 -4.496 1 89.25 165 GLY A O 1
ATOM 1318 N N . GLU A 1 166 ? -23.672 13.516 -5.672 1 90.62 166 GLU A N 1
ATOM 1319 C CA . GLU A 1 166 ? -23.047 13.234 -6.957 1 90.62 166 GLU A CA 1
ATOM 1320 C C . GLU A 1 166 ? -21.984 14.281 -7.301 1 90.62 166 GLU A C 1
ATOM 1322 O O . GLU A 1 166 ? -20.906 13.945 -7.793 1 90.62 166 GLU A O 1
ATOM 1327 N N . GLU A 1 167 ? -22.344 15.453 -6.984 1 91.81 167 GLU A N 1
ATOM 1328 C CA . GLU A 1 167 ? -21.438 16.531 -7.34 1 91.81 167 GLU A CA 1
ATOM 1329 C C . GLU A 1 167 ? -20.141 16.453 -6.539 1 91.81 167 GLU A C 1
ATOM 1331 O O . GLU A 1 167 ? -19.047 16.594 -7.098 1 91.81 167 GLU A O 1
ATOM 1336 N N . LEU A 1 168 ? -20.25 16.297 -5.332 1 91.69 168 LEU A N 1
ATOM 1337 C CA . LEU A 1 168 ? -19.078 16.188 -4.473 1 91.69 168 LEU A CA 1
ATOM 1338 C C . LEU A 1 168 ? -18.25 14.953 -4.836 1 91.69 168 LEU A C 1
ATOM 1340 O O . LEU A 1 168 ? -17.016 15.008 -4.84 1 91.69 168 LEU A O 1
ATOM 1344 N N . ILE A 1 169 ? -18.891 13.898 -5.125 1 93.5 169 ILE A N 1
ATOM 1345 C CA . ILE A 1 169 ? -18.219 12.672 -5.535 1 93.5 169 ILE A CA 1
ATOM 1346 C C . ILE A 1 169 ? -17.453 12.914 -6.832 1 93.5 169 ILE A C 1
ATOM 1348 O O . ILE A 1 169 ? -16.312 12.453 -6.988 1 93.5 169 ILE A O 1
ATOM 1352 N N . ARG A 1 170 ? -18.078 13.625 -7.723 1 93 170 ARG A N 1
ATOM 1353 C CA . ARG A 1 170 ? -17.406 13.977 -8.977 1 93 170 ARG A CA 1
ATOM 1354 C C . ARG A 1 170 ? -16.141 14.781 -8.711 1 93 170 ARG A C 1
ATOM 1356 O O . ARG A 1 170 ? -15.117 14.57 -9.367 1 93 170 ARG A O 1
ATOM 1363 N N . MET A 1 171 ? -16.219 15.656 -7.82 1 92.5 171 MET A N 1
ATOM 1364 C CA . MET A 1 171 ? -15.07 16.484 -7.473 1 92.5 171 MET A CA 1
ATOM 1365 C C . MET A 1 171 ? -13.961 15.648 -6.855 1 92.5 171 MET A C 1
ATOM 1367 O O . MET A 1 171 ? -12.781 15.891 -7.105 1 92.5 171 MET A O 1
ATOM 1371 N N . VAL A 1 172 ? -14.344 14.68 -6.09 1 93.38 172 VAL A N 1
ATOM 1372 C CA . VAL A 1 172 ? -13.375 13.766 -5.496 1 93.38 172 VAL A CA 1
ATOM 1373 C C . VAL A 1 172 ? -12.703 12.945 -6.594 1 93.38 172 VAL A C 1
ATOM 1375 O O . VAL A 1 172 ? -11.477 12.797 -6.609 1 93.38 172 VAL A O 1
ATOM 1378 N N . ARG A 1 173 ? -13.461 12.508 -7.488 1 90.44 173 ARG A N 1
ATOM 1379 C CA . ARG A 1 173 ? -12.953 11.703 -8.594 1 90.44 173 ARG A CA 1
ATOM 1380 C C . ARG A 1 173 ? -11.961 12.5 -9.438 1 90.44 173 ARG A C 1
ATOM 1382 O O . ARG A 1 173 ? -10.977 11.945 -9.93 1 90.44 173 ARG A O 1
ATOM 1389 N N . ALA A 1 174 ? -12.273 13.766 -9.547 1 90.06 174 ALA A N 1
ATOM 1390 C CA . ALA A 1 174 ? -11.445 14.648 -10.367 1 90.06 174 ALA A CA 1
ATOM 1391 C C . ALA A 1 174 ? -10.195 15.086 -9.602 1 90.06 174 ALA A C 1
ATOM 1393 O O . ALA A 1 174 ? -9.32 15.758 -10.156 1 90.06 174 ALA A O 1
ATOM 1394 N N . GLY A 1 175 ? -10.18 14.758 -8.375 1 91.12 175 GLY A N 1
ATOM 1395 C CA . GLY A 1 175 ? -9.039 15.148 -7.566 1 91.12 175 GLY A CA 1
ATOM 1396 C C . GLY A 1 175 ? -9.117 16.578 -7.062 1 91.12 175 GLY A C 1
ATOM 1397 O O . GLY A 1 175 ? -8.148 17.109 -6.527 1 91.12 175 GLY A O 1
ATOM 1398 N N . GLU A 1 176 ? -10.25 17.125 -7.18 1 91.56 176 GLU A N 1
ATOM 1399 C CA . GLU A 1 176 ? -10.445 18.516 -6.773 1 91.56 176 GLU A CA 1
ATOM 1400 C C . GLU A 1 176 ? -10.641 18.625 -5.266 1 91.56 176 GLU A C 1
ATOM 1402 O O . GLU A 1 176 ? -10.281 19.641 -4.66 1 91.56 176 GLU A O 1
ATOM 1407 N N . VAL A 1 177 ? -11.312 17.625 -4.758 1 91.88 177 VAL A N 1
ATOM 1408 C CA . VAL A 1 177 ? -11.594 17.562 -3.326 1 91.88 177 VAL A CA 1
ATOM 1409 C C . VAL A 1 177 ? -11.156 16.219 -2.773 1 91.88 177 VAL A C 1
ATOM 1411 O O . VAL A 1 177 ? -11.383 15.172 -3.398 1 91.88 177 VAL A O 1
ATOM 1414 N N . SER A 1 178 ? -10.438 16.25 -1.679 1 93.31 178 SER A N 1
ATOM 1415 C CA . SER A 1 178 ? -10.07 14.977 -1.063 1 93.31 178 SER A CA 1
ATOM 1416 C C . SER A 1 178 ? -11.289 14.266 -0.484 1 93.31 178 SER A C 1
ATOM 1418 O O . SER A 1 178 ? -12.273 14.914 -0.11 1 93.31 178 SER A O 1
ATOM 1420 N N . PRO A 1 179 ? -11.203 13.008 -0.37 1 93.25 179 PRO A N 1
ATOM 1421 C CA . PRO A 1 179 ? -12.328 12.273 0.23 1 93.25 179 PRO A CA 1
ATOM 1422 C C . PRO A 1 179 ? -12.617 12.719 1.662 1 93.25 179 PRO A C 1
ATOM 1424 O O . PRO A 1 179 ? -13.781 12.836 2.049 1 93.25 179 PRO A O 1
ATOM 1427 N N . THR A 1 180 ? -11.609 12.938 2.373 1 91.62 180 THR A N 1
ATOM 1428 C CA . THR A 1 180 ? -11.797 13.352 3.76 1 91.62 180 THR A CA 1
ATOM 1429 C C . THR A 1 180 ? -12.469 14.719 3.836 1 91.62 180 THR A C 1
ATOM 1431 O O . THR A 1 180 ? -13.359 14.93 4.664 1 91.62 180 THR A O 1
ATOM 1434 N N . THR A 1 181 ? -12.047 15.594 2.996 1 89.94 181 THR A N 1
ATOM 1435 C CA . THR A 1 181 ? -12.664 16.906 2.936 1 89.94 181 THR A CA 1
ATOM 1436 C C . THR A 1 181 ? -14.125 16.812 2.516 1 89.94 181 THR A C 1
ATOM 1438 O O . THR A 1 181 ? -14.984 17.484 3.068 1 89.94 181 THR A O 1
ATOM 1441 N N . ALA A 1 182 ? -14.406 15.977 1.577 1 92.69 182 ALA A N 1
ATOM 1442 C CA . ALA A 1 182 ? -15.773 15.766 1.1 1 92.69 182 ALA A CA 1
ATOM 1443 C C . ALA A 1 182 ? -16.688 15.289 2.229 1 92.69 182 ALA A C 1
ATOM 1445 O O . ALA A 1 182 ? -17.781 15.82 2.416 1 92.69 182 ALA A O 1
ATOM 1446 N N . VAL A 1 183 ? -16.203 14.359 2.975 1 90.94 183 VAL A N 1
ATOM 1447 C CA . VAL A 1 183 ? -16.969 13.812 4.086 1 90.94 183 VAL A CA 1
ATOM 1448 C C . VAL A 1 183 ? -17.172 14.891 5.148 1 90.94 183 VAL A C 1
ATOM 1450 O O . VAL A 1 183 ? -18.281 15.023 5.699 1 90.94 183 VAL A O 1
ATOM 1453 N N . ALA A 1 184 ? -16.141 15.609 5.379 1 86.81 184 ALA A N 1
ATOM 1454 C CA . ALA A 1 184 ? -16.234 16.688 6.359 1 86.81 184 ALA A CA 1
ATOM 1455 C C . ALA A 1 184 ? -17.281 17.719 5.945 1 86.81 184 ALA A C 1
ATOM 1457 O O . ALA A 1 184 ? -18.078 18.172 6.766 1 86.81 184 ALA A O 1
ATOM 1458 N N . LEU A 1 185 ? -17.234 18.109 4.727 1 89.31 185 LEU A N 1
ATOM 1459 C CA . LEU A 1 185 ? -18.203 19.047 4.188 1 89.31 185 LEU A CA 1
ATOM 1460 C C . LEU A 1 185 ? -19.625 18.516 4.309 1 89.31 185 LEU A C 1
ATOM 1462 O O . LEU A 1 185 ? -20.547 19.25 4.691 1 89.31 185 LEU A O 1
ATOM 1466 N N . SER A 1 186 ? -19.781 17.266 4.02 1 90.25 186 SER A N 1
ATOM 1467 C CA . SER A 1 186 ? -21.078 16.625 4.082 1 90.25 186 SER A CA 1
ATOM 1468 C C . SER A 1 186 ? -21.609 16.594 5.512 1 90.25 186 SER A C 1
ATOM 1470 O O . SER A 1 186 ? -22.797 16.828 5.746 1 90.25 186 SER A O 1
ATOM 1472 N N . ARG A 1 187 ? -20.734 16.266 6.367 1 86.5 187 ARG A N 1
ATOM 1473 C CA . ARG A 1 187 ? -21.125 16.219 7.77 1 86.5 187 ARG A CA 1
ATOM 1474 C C . ARG A 1 187 ? -21.516 17.594 8.281 1 86.5 187 ARG A C 1
ATOM 1476 O O . ARG A 1 187 ? -22.469 17.75 9.055 1 86.5 187 ARG A O 1
ATOM 1483 N N . GLU A 1 188 ? -20.781 18.594 7.809 1 84.12 188 GLU A N 1
ATOM 1484 C CA . GLU A 1 188 ? -20.969 19.953 8.305 1 84.12 188 GLU A CA 1
ATOM 1485 C C . GLU A 1 188 ? -22.156 20.641 7.645 1 84.12 188 GLU A C 1
ATOM 1487 O O . GLU A 1 188 ? -22.922 21.359 8.305 1 84.12 188 GLU A O 1
ATOM 1492 N N . HIS A 1 189 ? -22.312 20.406 6.355 1 86.56 189 HIS A N 1
ATOM 1493 C CA . HIS A 1 189 ? -23.266 21.219 5.609 1 86.56 189 HIS A CA 1
ATOM 1494 C C . HIS A 1 189 ? -24.422 20.375 5.07 1 86.56 189 HIS A C 1
ATOM 1496 O O . HIS A 1 189 ? -25.344 20.906 4.457 1 86.56 189 HIS A O 1
ATOM 1502 N N . GLY A 1 190 ? -24.328 19.031 5.234 1 85.44 190 GLY A N 1
ATOM 1503 C CA . GLY A 1 190 ? -25.391 18.156 4.773 1 85.44 190 GLY A CA 1
ATOM 1504 C C . GLY A 1 190 ? -25.703 18.312 3.295 1 85.44 190 GLY A C 1
ATOM 1505 O O . GLY A 1 190 ? -24.797 18.25 2.457 1 85.44 190 GLY A O 1
ATOM 1506 N N . PRO A 1 191 ? -26.922 18.672 3.012 1 85.06 191 PRO A N 1
ATOM 1507 C CA . PRO A 1 191 ? -27.359 18.781 1.614 1 85.06 191 PRO A CA 1
ATOM 1508 C C . PRO A 1 191 ? -26.688 19.938 0.88 1 85.06 191 PRO A C 1
ATOM 1510 O O . PRO A 1 191 ? -26.656 19.953 -0.353 1 85.06 191 PRO A O 1
ATOM 1513 N N . GLN A 1 192 ? -26.219 20.859 1.611 1 88.81 192 GLN A N 1
ATOM 1514 C CA . GLN A 1 192 ? -25.625 22.047 0.998 1 88.81 192 GLN A CA 1
ATOM 1515 C C . GLN A 1 192 ? -24.141 21.844 0.745 1 88.81 192 GLN A C 1
ATOM 1517 O O . GLN A 1 192 ? -23.484 22.719 0.165 1 88.81 192 GLN A O 1
ATOM 1522 N N . ALA A 1 193 ? -23.625 20.719 1.053 1 89.44 193 ALA A N 1
ATOM 1523 C CA . ALA A 1 193 ? -22.188 20.453 0.986 1 89.44 193 ALA A CA 1
ATOM 1524 C C . ALA A 1 193 ? -21.656 20.656 -0.431 1 89.44 193 ALA A C 1
ATOM 1526 O O . ALA A 1 193 ? -20.625 21.297 -0.629 1 89.44 193 ALA A O 1
ATOM 1527 N N . ALA A 1 194 ? -22.375 20.188 -1.384 1 88.56 194 ALA A N 1
ATOM 1528 C CA . ALA A 1 194 ? -21.922 20.281 -2.77 1 88.56 194 ALA A CA 1
ATOM 1529 C C . ALA A 1 194 ? -21.859 21.734 -3.23 1 88.56 194 ALA A C 1
ATOM 1531 O O . ALA A 1 194 ? -20.875 22.141 -3.863 1 88.56 194 ALA A O 1
ATOM 1532 N N . SER A 1 195 ? -22.906 22.438 -2.885 1 89 195 SER A N 1
ATOM 1533 C CA . SER A 1 195 ? -22.969 23.844 -3.275 1 89 195 SER A CA 1
ATOM 1534 C C . SER A 1 195 ? -21.828 24.641 -2.633 1 89 195 SER A C 1
ATOM 1536 O O . SER A 1 195 ? -21.219 25.5 -3.281 1 89 195 SER A O 1
ATOM 1538 N N . VAL A 1 196 ? -21.594 24.328 -1.426 1 87.06 196 VAL A N 1
ATOM 1539 C CA . VAL A 1 196 ? -20.516 25 -0.703 1 87.06 196 VAL A CA 1
ATOM 1540 C C . VAL A 1 196 ? -19.172 24.641 -1.343 1 87.06 196 VAL A C 1
ATOM 1542 O O . VAL A 1 196 ? -18.344 25.516 -1.57 1 87.06 196 VAL A O 1
ATOM 1545 N N . ALA A 1 197 ? -18.984 23.406 -1.696 1 90 197 ALA A N 1
ATOM 1546 C CA . ALA A 1 197 ? -17.734 22.938 -2.291 1 90 197 ALA A CA 1
ATOM 1547 C C . ALA A 1 197 ? -17.484 23.609 -3.639 1 90 197 ALA A C 1
ATOM 1549 O O . ALA A 1 197 ? -16.375 24.031 -3.93 1 90 197 ALA A O 1
ATOM 1550 N N . VAL A 1 198 ? -18.531 23.688 -4.395 1 88.19 198 VAL A N 1
ATOM 1551 C CA . VAL A 1 198 ? -18.422 24.281 -5.727 1 88.19 198 VAL A CA 1
ATOM 1552 C C . VAL A 1 198 ? -18.031 25.75 -5.605 1 88.19 198 VAL A C 1
ATOM 1554 O O . VAL A 1 198 ? -17.156 26.234 -6.32 1 88.19 198 VAL A O 1
ATOM 1557 N N . ARG A 1 199 ? -18.719 26.375 -4.746 1 87.06 199 ARG A N 1
ATOM 1558 C CA . ARG A 1 199 ? -18.453 27.797 -4.531 1 87.06 199 ARG A CA 1
ATOM 1559 C C . ARG A 1 199 ? -17.016 28.016 -4.082 1 87.06 199 ARG A C 1
ATOM 1561 O O . ARG A 1 199 ? -16.328 28.906 -4.602 1 87.06 199 ARG A O 1
ATOM 1568 N N . GLN A 1 200 ? -16.656 27.234 -3.146 1 86.44 200 GLN A N 1
ATOM 1569 C CA . GLN A 1 200 ? -15.305 27.359 -2.619 1 86.44 200 GLN A CA 1
ATOM 1570 C C . GLN A 1 200 ? -14.266 26.969 -3.666 1 86.44 200 GLN A C 1
ATOM 1572 O O . GLN A 1 200 ? -13.18 27.531 -3.717 1 86.44 200 GLN A O 1
ATOM 1577 N N . MET A 1 201 ? -14.602 25.969 -4.48 1 89 201 MET A N 1
ATOM 1578 C CA . MET A 1 201 ? -13.703 25.547 -5.547 1 89 201 MET A CA 1
ATOM 1579 C C . MET A 1 201 ? -13.539 26.641 -6.594 1 89 201 MET A C 1
ATOM 1581 O O . MET A 1 201 ? -12.438 26.844 -7.113 1 89 201 MET A O 1
ATOM 1585 N N . ASP A 1 202 ? -14.609 27.234 -6.898 1 87.56 202 ASP A N 1
ATOM 1586 C CA . ASP A 1 202 ? -14.555 28.359 -7.84 1 87.56 202 ASP A CA 1
ATOM 1587 C C . ASP A 1 202 ? -13.625 29.453 -7.332 1 87.56 202 ASP A C 1
ATOM 1589 O O . ASP A 1 202 ? -12.836 30.016 -8.102 1 87.56 202 ASP A O 1
ATOM 1593 N N . LYS A 1 203 ? -13.727 29.75 -6.141 1 83.31 203 LYS A N 1
ATOM 1594 C CA . LYS A 1 203 ? -12.844 30.719 -5.52 1 83.31 203 LYS A CA 1
ATOM 1595 C C . LYS A 1 203 ? -11.383 30.266 -5.586 1 83.31 203 LYS A C 1
ATOM 1597 O O . LYS A 1 203 ? -10.492 31.078 -5.883 1 83.31 203 LYS A O 1
ATOM 1602 N N . ALA A 1 204 ? -11.227 29.031 -5.348 1 83.44 204 ALA A N 1
ATOM 1603 C CA . ALA A 1 204 ? -9.883 28.453 -5.398 1 83.44 204 ALA A CA 1
ATOM 1604 C C . ALA A 1 204 ? -9.32 28.516 -6.816 1 83.44 204 ALA A C 1
ATOM 1606 O O . ALA A 1 204 ? -8.156 28.875 -7.008 1 83.44 204 ALA A O 1
ATOM 1607 N N . ARG A 1 205 ? -10.094 28.172 -7.754 1 86.12 205 ARG A N 1
ATOM 1608 C CA . ARG A 1 205 ? -9.664 28.203 -9.148 1 86.12 205 ARG A CA 1
ATOM 1609 C C . ARG A 1 205 ? -9.312 29.625 -9.578 1 86.12 205 ARG A C 1
ATOM 1611 O O . ARG A 1 205 ? -8.359 29.828 -10.336 1 86.12 205 ARG A O 1
ATOM 1618 N N . ALA A 1 206 ? -10.07 30.516 -9.07 1 85.31 206 ALA A N 1
ATOM 1619 C CA . ALA A 1 206 ? -9.82 31.922 -9.367 1 85.31 206 ALA A CA 1
ATOM 1620 C C . ALA A 1 206 ? -8.469 32.375 -8.812 1 85.31 206 ALA A C 1
ATOM 1622 O O . ALA A 1 206 ? -7.828 33.25 -9.367 1 85.31 206 ALA A O 1
ATOM 1623 N N . SER A 1 207 ? -8.016 31.766 -7.844 1 83.81 207 SER A N 1
ATOM 1624 C CA . SER A 1 207 ? -6.727 32.062 -7.238 1 83.81 207 SER A CA 1
ATOM 1625 C C . SER A 1 207 ? -5.621 31.188 -7.793 1 83.81 207 SER A C 1
ATOM 1627 O O . SER A 1 207 ? -4.504 31.172 -7.277 1 83.81 207 SER A O 1
ATOM 1629 N N . GLY A 1 208 ? -5.988 30.328 -8.734 1 83.5 208 GLY A N 1
ATOM 1630 C CA . GLY A 1 208 ? -4.992 29.531 -9.438 1 83.5 208 GLY A CA 1
ATOM 1631 C C . GLY A 1 208 ? -4.816 28.141 -8.844 1 83.5 208 GLY A C 1
ATOM 1632 O O . GLY A 1 208 ? -3.881 27.422 -9.203 1 83.5 208 GLY A O 1
ATOM 1633 N N . LYS A 1 209 ? -5.648 27.875 -7.918 1 84.25 209 LYS A N 1
ATOM 1634 C CA . LYS A 1 209 ? -5.523 26.562 -7.289 1 84.25 209 LYS A CA 1
ATOM 1635 C C . LYS A 1 209 ? -6.34 25.516 -8.039 1 84.25 209 LYS A C 1
ATOM 1637 O O . LYS A 1 209 ? -7.402 25.828 -8.586 1 84.25 209 LYS A O 1
ATOM 1642 N N . SER A 1 210 ? -5.875 24.297 -8.047 1 87.06 210 SER A N 1
ATOM 1643 C CA . SER A 1 210 ? -6.559 23.234 -8.773 1 87.06 210 SER A CA 1
ATOM 1644 C C . SER A 1 210 ? -7.297 22.297 -7.832 1 87.06 210 SER A C 1
ATOM 1646 O O . SER A 1 210 ? -8.078 21.453 -8.273 1 87.06 210 SER A O 1
ATOM 1648 N N . LYS A 1 211 ? -7.043 22.5 -6.488 1 88.44 211 LYS A N 1
ATOM 1649 C CA . LYS A 1 211 ? -7.688 21.641 -5.508 1 88.44 211 LYS A CA 1
ATOM 1650 C C . LYS A 1 211 ? -8.297 22.453 -4.367 1 88.44 211 LYS A C 1
ATOM 1652 O O . LYS A 1 211 ? -7.797 23.531 -4.031 1 88.44 211 LYS A O 1
ATOM 1657 N N . LEU A 1 212 ? -9.398 21.984 -3.938 1 86.75 212 LEU A N 1
ATOM 1658 C C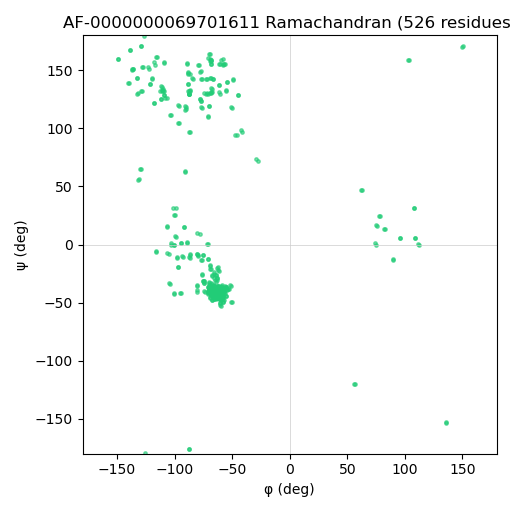A . LEU A 1 212 ? -10.023 22.562 -2.752 1 86.75 212 LEU A CA 1
ATOM 1659 C C . LEU A 1 212 ? -9.484 21.906 -1.483 1 86.75 212 LEU A C 1
ATOM 1661 O O . LEU A 1 212 ? -9.914 20.812 -1.114 1 86.75 212 LEU A O 1
ATOM 1665 N N . THR A 1 213 ? -8.555 22.562 -0.939 1 80.88 213 THR A N 1
ATOM 1666 C CA . THR A 1 213 ? -7.969 22.047 0.293 1 80.88 213 THR A CA 1
ATOM 1667 C C . THR A 1 213 ? -8.969 22.125 1.441 1 80.88 213 THR A C 1
ATOM 1669 O O . THR A 1 213 ? -9.984 22.812 1.34 1 80.88 213 THR A O 1
ATOM 1672 N N . ARG A 1 214 ? -8.703 21.344 2.381 1 77.44 214 ARG A N 1
ATOM 1673 C CA . ARG A 1 214 ? -9.594 21.344 3.533 1 77.44 214 ARG A CA 1
ATOM 1674 C C . ARG A 1 214 ? -9.727 22.734 4.129 1 77.44 214 ARG A C 1
ATOM 1676 O O . ARG A 1 214 ? -10.82 23.172 4.488 1 77.44 214 ARG A O 1
ATOM 1683 N N . SER A 1 215 ? -8.617 23.438 4.09 1 73.94 215 SER A N 1
ATOM 1684 C CA . SER A 1 215 ? -8.602 24.766 4.66 1 73.94 215 SER A CA 1
ATOM 1685 C C . SER A 1 215 ? -9.43 25.75 3.822 1 73.94 215 SER A C 1
ATOM 1687 O O . SER A 1 215 ? -10.078 26.641 4.363 1 73.94 215 SER A O 1
ATOM 1689 N N . ALA A 1 216 ? -9.352 25.469 2.496 1 71.5 216 ALA A N 1
ATOM 1690 C CA . ALA A 1 216 ? -10.125 26.312 1.596 1 71.5 216 ALA A CA 1
ATOM 1691 C C . ALA A 1 216 ? -11.617 25.969 1.665 1 71.5 216 ALA A C 1
ATOM 1693 O O . ALA A 1 216 ? -12.469 26.844 1.491 1 71.5 216 ALA A O 1
ATOM 1694 N N . ALA A 1 217 ? -11.852 24.734 1.894 1 73.69 217 ALA A N 1
ATOM 1695 C CA . ALA A 1 217 ? -13.227 24.266 1.98 1 73.69 217 ALA A CA 1
ATOM 1696 C C . ALA A 1 217 ? -13.867 24.688 3.301 1 73.69 217 ALA A C 1
ATOM 1698 O O . ALA A 1 217 ? -15.07 24.953 3.355 1 73.69 217 ALA A O 1
ATOM 1699 N N . LEU A 1 218 ? -12.961 24.75 4.281 1 70.69 218 LEU A N 1
ATOM 1700 C CA . LEU A 1 218 ? -13.328 25.203 5.621 1 70.69 218 LEU A CA 1
ATOM 1701 C C . LEU A 1 218 ? -12.367 26.281 6.117 1 70.69 218 LEU A C 1
ATOM 1703 O O . LEU A 1 218 ? -11.516 26.016 6.969 1 70.69 218 LEU A O 1
ATOM 1707 N N . PRO A 1 219 ? -12.531 27.375 5.285 1 68.12 219 PRO A N 1
ATOM 1708 C CA . PRO A 1 219 ? -11.492 28.391 5.453 1 68.12 219 PRO A CA 1
ATOM 1709 C C . PRO A 1 219 ? -11.281 28.797 6.91 1 68.12 219 PRO A C 1
ATOM 1711 O O . PRO A 1 219 ? -12.258 28.953 7.652 1 68.12 219 PRO A O 1
ATOM 1714 N N . GLN A 1 220 ? -10.117 28.531 7.301 1 73.19 220 GLN A N 1
ATOM 1715 C CA . GLN A 1 220 ? -9.625 29.141 8.539 1 73.19 220 GLN A CA 1
ATOM 1716 C C . GLN A 1 220 ? -8.547 30.172 8.25 1 73.19 220 GLN A C 1
ATOM 1718 O O . GLN A 1 220 ? -7.891 30.125 7.207 1 73.19 220 GLN A O 1
ATOM 1723 N N . PHE A 1 221 ? -8.602 31.297 8.828 1 78.19 221 PHE A N 1
ATOM 1724 C CA . PHE A 1 221 ? -7.566 32.312 8.656 1 78.19 221 PHE A CA 1
ATOM 1725 C C . PHE A 1 221 ? -6.184 31.719 8.867 1 78.19 221 PHE A C 1
ATOM 1727 O O . PHE A 1 221 ? -6.023 30.781 9.656 1 78.19 221 PHE A O 1
ATOM 1734 N N . SER A 1 222 ? -5.258 32.188 8.039 1 78.19 222 SER A N 1
ATOM 1735 C CA . SER A 1 222 ? -3.881 31.703 8.078 1 78.19 222 SER A CA 1
ATOM 1736 C C . SER A 1 222 ? -3.371 31.609 9.508 1 78.19 222 SER A C 1
ATOM 1738 O O . SER A 1 222 ? -3.385 32.594 10.25 1 78.19 222 SER A O 1
ATOM 1740 N N . ALA A 1 223 ? -2.869 30.453 9.719 1 79.62 223 ALA A N 1
ATOM 1741 C CA . ALA A 1 223 ? -2.293 30.266 11.047 1 79.62 223 ALA A CA 1
ATOM 1742 C C . ALA A 1 223 ? -1.012 31.078 11.219 1 79.62 223 ALA A C 1
ATOM 1744 O O . ALA A 1 223 ? -0.784 31.672 12.266 1 79.62 223 ALA A O 1
ATOM 1745 N N . ALA A 1 224 ? -0.224 31.109 10.172 1 80.88 224 ALA A N 1
ATOM 1746 C CA . ALA A 1 224 ? 1.039 31.844 10.211 1 80.88 224 ALA A CA 1
ATOM 1747 C C . ALA A 1 224 ? 0.803 33.344 10.453 1 80.88 224 ALA A C 1
ATOM 1749 O O . ALA A 1 224 ? 1.459 33.938 11.297 1 80.88 224 ALA A O 1
ATOM 1750 N N . LYS A 1 225 ? -0.147 33.844 9.789 1 85.25 225 LYS A N 1
ATOM 1751 C CA . LYS A 1 225 ? -0.452 35.281 9.945 1 85.25 225 LYS A CA 1
ATOM 1752 C C . LYS A 1 225 ? -1.065 35.562 11.312 1 85.25 225 LYS A C 1
ATOM 1754 O O . LYS A 1 225 ? -0.767 36.562 11.938 1 85.25 225 LYS A O 1
ATOM 1759 N N . ALA A 1 226 ? -1.878 34.688 11.68 1 87.69 226 ALA A N 1
ATOM 1760 C CA . ALA A 1 226 ? -2.482 34.844 13 1 87.69 226 ALA A CA 1
ATOM 1761 C C . ALA A 1 226 ? -1.42 34.844 14.094 1 87.69 226 ALA A C 1
ATOM 1763 O O . ALA A 1 226 ? -1.457 35.656 15.008 1 87.69 226 ALA A O 1
ATOM 1764 N N . ARG A 1 227 ? -0.454 34.031 13.875 1 88.25 227 ARG A N 1
ATOM 1765 C CA . ARG A 1 227 ? 0.626 33.938 14.852 1 88.25 227 ARG A CA 1
ATOM 1766 C C . ARG A 1 227 ? 1.533 35.188 14.766 1 88.25 227 ARG A C 1
ATOM 1768 O O . ARG A 1 227 ? 2.021 35.656 15.781 1 88.25 227 ARG A O 1
ATOM 1775 N N . GLN A 1 228 ? 1.756 35.562 13.602 1 87.88 228 GLN A N 1
ATOM 1776 C CA . GLN A 1 228 ? 2.537 36.781 13.414 1 87.88 228 GLN A CA 1
ATOM 1777 C C . GLN A 1 228 ? 1.87 37.969 14.094 1 87.88 228 GLN A C 1
ATOM 1779 O O . GLN A 1 228 ? 2.539 38.781 14.75 1 87.88 228 GLN A O 1
ATOM 1784 N N . PHE A 1 229 ? 0.585 38.094 13.938 1 90 229 PHE A N 1
ATOM 1785 C CA . PHE A 1 229 ? -0.191 39.156 14.586 1 90 229 PHE A CA 1
ATOM 1786 C C . PHE A 1 229 ? -0.021 39.094 16.094 1 90 229 PHE A C 1
ATOM 1788 O O . PHE A 1 229 ? 0.261 40.094 16.734 1 90 229 PHE A O 1
ATOM 1795 N N . LEU A 1 230 ? -0.153 37.938 16.562 1 89.62 230 LEU A N 1
ATOM 1796 C CA . LEU A 1 230 ? -0.021 37.719 18 1 89.62 230 LEU A CA 1
ATOM 1797 C C . LEU A 1 230 ? 1.371 38.125 18.484 1 89.62 230 LEU A C 1
ATOM 1799 O O . LEU A 1 230 ? 1.514 38.75 19.531 1 89.62 230 LEU A O 1
ATOM 1803 N N . GLN A 1 231 ? 2.344 37.781 17.703 1 89.19 231 GLN A N 1
ATOM 1804 C CA . GLN A 1 231 ? 3.725 38.125 18.031 1 89.19 231 GLN A CA 1
ATOM 1805 C C . GLN A 1 231 ? 3.947 39.625 18.062 1 89.19 231 GLN A C 1
ATOM 1807 O O . GLN A 1 231 ? 4.594 40.156 18.969 1 89.19 231 GLN A O 1
ATOM 1812 N N . ILE A 1 232 ? 3.455 40.312 17.094 1 88.56 232 ILE A N 1
ATOM 1813 C CA . ILE A 1 232 ? 3.615 41.75 16.984 1 88.56 232 ILE A CA 1
ATOM 1814 C C . ILE A 1 232 ? 2.961 42.438 18.188 1 88.56 232 ILE A C 1
ATOM 1816 O O . ILE A 1 232 ? 3.541 43.344 18.781 1 88.56 232 ILE A O 1
ATOM 1820 N N . VAL A 1 233 ? 1.806 41.969 18.547 1 89 233 VAL A N 1
ATOM 1821 C CA . VAL A 1 233 ? 1.077 42.562 19.672 1 89 233 VAL A CA 1
ATOM 1822 C C . VAL A 1 233 ? 1.8 42.219 20.969 1 89 233 VAL A C 1
ATOM 1824 O O . VAL A 1 233 ? 1.896 43.094 21.859 1 89 233 VAL A O 1
ATOM 1827 N N . ALA A 1 234 ? 2.291 41.062 21 1 88.19 234 ALA A N 1
ATOM 1828 C CA . ALA A 1 234 ? 3.012 40.625 22.203 1 88.19 234 ALA A CA 1
ATOM 1829 C C . ALA A 1 234 ? 4.262 41.469 22.422 1 88.19 234 ALA A C 1
ATOM 1831 O O . ALA A 1 234 ? 4.68 41.688 23.562 1 88.19 234 ALA A O 1
ATOM 1832 N N . ASP A 1 235 ? 4.812 41.875 21.375 1 87.62 235 ASP A N 1
ATOM 1833 C CA . ASP A 1 235 ? 6.043 42.656 21.453 1 87.62 235 ASP A CA 1
ATOM 1834 C C . ASP A 1 235 ? 5.758 44.094 21.875 1 87.62 235 ASP A C 1
ATOM 1836 O O . ASP A 1 235 ? 6.68 44.844 22.203 1 87.62 235 ASP A O 1
ATOM 1840 N N . GLN A 1 236 ? 4.449 44.438 21.812 1 82.69 236 GLN A N 1
ATOM 1841 C CA . GLN A 1 236 ? 4.066 45.812 22.219 1 82.69 236 GLN A CA 1
ATOM 1842 C C . GLN A 1 236 ? 3.746 45.844 23.703 1 82.69 236 GLN A C 1
ATOM 1844 O O . GLN A 1 236 ? 3.049 45 24.234 1 82.69 236 GLN A O 1
ATOM 1849 N N . ALA A 1 237 ? 4.496 46.594 24.578 1 70.31 237 ALA A N 1
ATOM 1850 C CA . ALA A 1 237 ? 4.414 46.625 26.047 1 70.31 237 ALA A CA 1
ATOM 1851 C C . ALA A 1 237 ? 3.07 47.188 26.5 1 70.31 237 ALA A C 1
ATOM 1853 O O . ALA A 1 237 ? 2.51 46.719 27.5 1 70.31 237 ALA A O 1
ATOM 1854 N N . ASP A 1 238 ? 2.391 48.094 25.797 1 76.38 238 ASP A N 1
ATOM 1855 C CA . ASP A 1 238 ? 1.317 48.875 26.422 1 76.38 238 ASP A CA 1
ATOM 1856 C C . ASP A 1 238 ? 0.058 48.844 25.562 1 76.38 238 ASP A C 1
ATOM 1858 O O . ASP A 1 238 ? -0.343 49.875 25.031 1 76.38 238 ASP A O 1
ATOM 1862 N N . ILE A 1 239 ? -0.48 47.625 25.234 1 79.94 239 ILE A N 1
ATOM 1863 C CA . ILE A 1 239 ? -1.705 47.625 24.438 1 79.94 239 ILE A CA 1
ATOM 1864 C C . ILE A 1 239 ? -2.883 47.188 25.312 1 79.94 239 ILE A C 1
ATOM 1866 O O . ILE A 1 239 ? -2.793 46.188 26.031 1 79.94 239 ILE A O 1
ATOM 1870 N N . GLU A 1 240 ? -3.984 48.031 25.359 1 83.88 240 GLU A N 1
ATOM 1871 C CA . GLU A 1 240 ? -5.199 47.656 26.078 1 83.88 240 GLU A CA 1
ATOM 1872 C C . GLU A 1 240 ? -6.031 46.656 25.297 1 83.88 240 GLU A C 1
ATOM 1874 O O . GLU A 1 240 ? -6.418 46.906 24.156 1 83.88 240 GLU A O 1
ATOM 1879 N N . LEU A 1 241 ? -6.199 45.469 25.906 1 87.94 241 LEU A N 1
ATOM 1880 C CA . LEU A 1 241 ? -6.934 44.406 25.266 1 87.94 241 LEU A CA 1
ATOM 1881 C C . LEU A 1 241 ? -8.094 43.938 26.141 1 87.94 241 LEU A C 1
ATOM 1883 O O . LEU A 1 241 ? -8.047 44.062 27.359 1 87.94 241 LEU A O 1
ATOM 1887 N N . PRO A 1 242 ? -9.148 43.406 25.5 1 89.38 242 PRO A N 1
ATOM 1888 C CA . PRO A 1 242 ? -10.188 42.75 26.281 1 89.38 242 PRO A CA 1
ATOM 1889 C C . PRO A 1 242 ? -9.641 41.562 27.094 1 89.38 242 PRO A C 1
ATOM 1891 O O . PRO A 1 242 ? -8.578 41.031 26.766 1 89.38 242 PRO A O 1
ATOM 1894 N N . ALA A 1 243 ? -10.391 41.219 28.109 1 89.12 243 ALA A N 1
ATOM 1895 C CA . ALA A 1 243 ? -9.945 40.219 29.062 1 89.12 243 ALA A CA 1
ATOM 1896 C C . ALA A 1 243 ? -9.625 38.906 28.359 1 89.12 243 ALA A C 1
ATOM 1898 O O . ALA A 1 243 ? -8.609 38.25 28.656 1 89.12 243 ALA A O 1
ATOM 1899 N N . ASP A 1 244 ? -10.422 38.562 27.422 1 90.12 244 ASP A N 1
ATOM 1900 C CA . ASP A 1 244 ? -10.234 37.281 26.734 1 90.12 244 ASP A CA 1
ATOM 1901 C C . ASP A 1 244 ? -8.984 37.281 25.859 1 90.12 244 ASP A C 1
ATOM 1903 O O . ASP A 1 244 ? -8.25 36.312 25.797 1 90.12 244 ASP A O 1
ATOM 1907 N N . ALA A 1 245 ? -8.727 38.344 25.219 1 91.25 245 ALA A N 1
ATOM 1908 C CA . ALA A 1 245 ? -7.535 38.5 24.391 1 91.25 245 ALA A CA 1
ATOM 1909 C C . ALA A 1 245 ? -6.27 38.5 25.234 1 91.25 245 ALA A C 1
ATOM 1911 O O . ALA A 1 245 ? -5.242 37.938 24.859 1 91.25 245 ALA A O 1
ATOM 1912 N N . ARG A 1 246 ? -6.391 39.219 26.359 1 89.5 246 ARG A N 1
ATOM 1913 C CA . ARG A 1 246 ? -5.262 39.281 27.266 1 89.5 246 ARG A CA 1
ATOM 1914 C C . ARG A 1 246 ? -4.875 37.906 27.766 1 89.5 246 ARG A C 1
ATOM 1916 O O . ARG A 1 246 ? -3.689 37.594 27.891 1 89.5 246 ARG A O 1
ATOM 1923 N N . ALA A 1 247 ? -5.891 37.125 27.953 1 91.31 247 ALA A N 1
ATOM 1924 C CA . ALA A 1 247 ? -5.637 35.75 28.406 1 91.31 247 ALA A CA 1
ATOM 1925 C C . ALA A 1 247 ? -4.848 34.969 27.359 1 91.31 247 ALA A C 1
ATOM 1927 O O . ALA A 1 247 ? -3.91 34.25 27.688 1 91.31 247 ALA A O 1
ATOM 1928 N N . ILE A 1 248 ? -5.145 35.094 26.094 1 92.19 248 ILE A N 1
ATOM 1929 C CA . ILE A 1 248 ? -4.48 34.406 25 1 92.19 248 ILE A CA 1
ATOM 1930 C C . ILE A 1 248 ? -3.047 34.906 24.859 1 92.19 248 ILE A C 1
ATOM 1932 O O . ILE A 1 248 ? -2.121 34.125 24.641 1 92.19 248 ILE A O 1
ATOM 1936 N N . LEU A 1 249 ? -2.914 36.156 24.953 1 90 249 LEU A N 1
ATOM 1937 C CA . LEU A 1 249 ? -1.596 36.781 24.844 1 90 249 LEU A CA 1
ATOM 1938 C C . LEU A 1 249 ? -0.665 36.281 25.938 1 90 249 LEU A C 1
ATOM 1940 O O . LEU A 1 249 ? 0.508 36 25.688 1 90 249 LEU A O 1
ATOM 1944 N N . ASP A 1 250 ? -1.219 36.219 27.094 1 88.69 250 ASP A N 1
ATOM 1945 C CA . ASP A 1 250 ? -0.432 35.719 28.219 1 88.69 250 ASP A CA 1
ATOM 1946 C C . ASP A 1 250 ? -0.02 34.25 28 1 88.69 250 ASP A C 1
ATOM 1948 O O . ASP A 1 250 ? 1.112 33.875 28.297 1 88.69 250 ASP A O 1
ATOM 1952 N N . ASN A 1 251 ? -0.951 33.531 27.453 1 89.12 251 ASN A N 1
ATOM 1953 C CA . ASN A 1 251 ? -0.637 32.156 27.094 1 89.12 251 ASN A CA 1
ATOM 1954 C C . ASN A 1 251 ? 0.478 32.062 26.047 1 89.12 251 ASN A C 1
ATOM 1956 O O . ASN A 1 251 ? 1.352 31.203 26.141 1 89.12 251 ASN A O 1
ATOM 1960 N N . TYR A 1 252 ? 0.439 32.906 25.109 1 88.94 252 TYR A N 1
ATOM 1961 C CA . TYR A 1 252 ? 1.444 32.969 24.062 1 88.94 252 TYR A CA 1
ATOM 1962 C C . TYR A 1 252 ? 2.812 33.312 24.625 1 88.94 252 TYR A C 1
ATOM 1964 O O . TYR A 1 252 ? 3.816 32.688 24.266 1 88.94 252 TYR A O 1
ATOM 1972 N N . ARG A 1 253 ? 2.881 34.312 25.5 1 85.12 253 ARG A N 1
ATOM 1973 C CA . ARG A 1 253 ? 4.137 34.719 26.125 1 85.12 253 ARG A CA 1
ATOM 1974 C C . ARG A 1 253 ? 4.73 33.594 26.953 1 85.12 253 ARG A C 1
ATOM 1976 O O . ARG A 1 253 ? 5.949 33.406 26.969 1 85.12 253 ARG A O 1
ATOM 1983 N N . GLU A 1 254 ? 3.824 32.875 27.594 1 82.88 254 GLU A N 1
ATOM 1984 C CA . GLU A 1 254 ? 4.273 31.719 28.328 1 82.88 254 GLU A CA 1
ATOM 1985 C C . GLU A 1 254 ? 4.859 30.656 27.391 1 82.88 254 GLU A C 1
ATOM 1987 O O . GLU A 1 254 ? 5.875 30.031 27.703 1 82.88 254 GLU A O 1
ATOM 1992 N N . PHE A 1 255 ? 4.219 30.547 26.297 1 81.75 255 PHE A N 1
ATOM 1993 C CA . PHE A 1 255 ? 4.68 29.625 25.266 1 81.75 255 PHE A CA 1
ATOM 1994 C C . PHE A 1 255 ? 6.07 30.016 24.781 1 81.75 255 PHE A C 1
ATOM 1996 O O . PHE A 1 255 ? 6.938 29.156 24.609 1 81.75 255 PHE A O 1
ATOM 2003 N N . LEU A 1 256 ? 6.293 31.25 24.5 1 79.56 256 LEU A N 1
ATOM 2004 C CA . LEU A 1 256 ? 7.578 31.75 24.016 1 79.56 256 LEU A CA 1
ATOM 2005 C C . LEU A 1 256 ? 8.68 31.5 25.047 1 79.56 256 LEU A C 1
ATOM 2007 O O . LEU A 1 256 ? 9.805 31.141 24.672 1 79.56 256 LEU A O 1
ATOM 2011 N N . LYS A 1 257 ? 8.328 31.766 26.234 1 76.44 257 LYS A N 1
ATOM 2012 C CA . LYS A 1 257 ? 9.281 31.531 27.312 1 76.44 257 LYS A CA 1
ATOM 2013 C C . LYS A 1 257 ? 9.703 30.062 27.375 1 76.44 257 LYS A C 1
ATOM 2015 O O . LYS A 1 257 ? 10.875 29.75 27.562 1 76.44 257 LYS A O 1
ATOM 2020 N N . GLU A 1 258 ? 8.703 29.297 27.219 1 71.38 258 GLU A N 1
ATOM 2021 C CA . GLU A 1 258 ? 8.961 27.859 27.297 1 71.38 258 GLU A CA 1
ATOM 2022 C C . GLU A 1 258 ? 9.742 27.375 26.078 1 71.38 258 GLU A C 1
ATOM 2024 O O . GLU A 1 258 ? 10.57 26.453 26.188 1 71.38 258 GLU A O 1
ATOM 2029 N N . ALA A 1 259 ? 9.359 27.859 24.938 1 64.19 259 ALA A N 1
ATOM 2030 C CA . ALA A 1 259 ? 10.016 27.453 23.703 1 64.19 259 ALA A CA 1
ATOM 2031 C C . ALA A 1 259 ? 11.422 28.031 23.609 1 64.19 259 ALA A C 1
ATOM 2033 O O . ALA A 1 259 ? 12.242 27.562 22.812 1 64.19 259 ALA A O 1
ATOM 2034 N N . GLY A 1 260 ? 11.945 28.766 24.516 1 57.19 260 GLY A N 1
ATOM 2035 C CA . GLY A 1 260 ? 13.258 29.391 24.547 1 57.19 260 GLY A CA 1
ATOM 2036 C C . GLY A 1 260 ? 13.375 30.594 23.641 1 57.19 260 GLY A C 1
ATOM 2037 O O . GLY A 1 260 ? 14.484 30.984 23.25 1 57.19 260 GLY A O 1
ATOM 2038 N N . TRP A 1 261 ? 12.445 31 22.938 1 49.28 261 TRP A N 1
ATOM 2039 C CA . TRP A 1 261 ? 12.492 32.125 22.016 1 49.28 261 TRP A CA 1
ATOM 2040 C C . TRP A 1 261 ? 12.398 33.469 22.75 1 49.28 261 TRP A C 1
ATOM 2042 O O . TRP A 1 261 ? 12.172 34.5 22.141 1 49.28 261 TRP A O 1
ATOM 2052 N N . GLU A 1 262 ? 12.461 33.5 23.984 1 41.44 262 GLU A N 1
ATOM 2053 C CA . GLU A 1 262 ? 12.445 34.812 24.594 1 41.44 262 GLU A CA 1
ATOM 2054 C C . GLU A 1 262 ? 13.398 35.781 23.875 1 41.44 262 GLU A C 1
ATOM 2056 O O . GLU A 1 262 ? 14.57 35.438 23.672 1 41.44 262 GLU A O 1
ATOM 2061 N N . SER A 1 263 ? 12.914 36.5 22.984 1 35.38 263 SER A N 1
ATOM 2062 C CA . SER A 1 263 ? 13.695 37.719 22.688 1 35.38 263 SER A CA 1
ATOM 2063 C C . SER A 1 263 ? 14.219 38.375 23.953 1 35.38 263 SER A C 1
ATOM 2065 O O . SER A 1 263 ? 13.523 38.406 24.969 1 35.38 263 SER A O 1
ATOM 2067 N N . GLU A 1 264 ? 15.43 38.125 24.344 1 33.56 264 GLU A N 1
ATOM 2068 C CA . GLU A 1 264 ? 16.016 39.125 25.266 1 33.56 264 GLU A CA 1
ATOM 2069 C C . GLU A 1 264 ? 15.438 40.5 25.031 1 33.56 264 GLU A C 1
ATOM 2071 O O . GLU A 1 264 ? 15.625 41.094 23.984 1 33.56 264 GLU A O 1
ATOM 2076 N N . ALA A 1 265 ? 14.164 40.812 25.422 1 33.28 265 ALA A N 1
ATOM 2077 C CA . ALA A 1 265 ? 14.039 42.219 25.766 1 33.28 265 ALA A CA 1
ATOM 2078 C C . ALA A 1 265 ? 14.805 42.562 27.047 1 33.28 265 ALA A C 1
ATOM 2080 O O . ALA A 1 265 ? 14.805 41.781 28 1 33.28 265 ALA A O 1
ATOM 2081 N N . MET B 1 1 ? 23.719 -20.594 -10.328 1 60.38 1 MET B N 1
ATOM 2082 C CA . MET B 1 1 ? 22.719 -20.859 -9.297 1 60.38 1 MET B CA 1
ATOM 2083 C C . MET B 1 1 ? 21.625 -21.781 -9.828 1 60.38 1 MET B C 1
ATOM 2085 O O . MET B 1 1 ? 21.172 -21.641 -10.969 1 60.38 1 MET B O 1
ATOM 2089 N N . SER B 1 2 ? 21.453 -22.875 -9.133 1 81.38 2 SER B N 1
ATOM 2090 C CA . SER B 1 2 ? 20.531 -23.906 -9.586 1 81.38 2 SER B CA 1
ATOM 2091 C C . SER B 1 2 ? 19.078 -23.484 -9.406 1 81.38 2 SER B C 1
ATOM 2093 O O . SER B 1 2 ? 18.75 -22.781 -8.445 1 81.38 2 SER B O 1
ATOM 2095 N N . SER B 1 3 ? 18.328 -23.609 -10.422 1 90.5 3 SER B N 1
ATOM 2096 C CA . SER B 1 3 ? 16.891 -23.344 -10.352 1 90.5 3 SER B CA 1
ATOM 2097 C C . SER B 1 3 ? 16.172 -24.422 -9.562 1 90.5 3 SER B C 1
ATOM 2099 O O . SER B 1 3 ? 16.734 -25.484 -9.273 1 90.5 3 SER B O 1
ATOM 2101 N N . LEU B 1 4 ? 14.992 -24.125 -9.094 1 92.88 4 LEU B N 1
ATOM 2102 C CA . LEU B 1 4 ? 14.156 -25.109 -8.438 1 92.88 4 LEU B CA 1
ATOM 2103 C C . LEU B 1 4 ? 13.977 -26.344 -9.32 1 92.88 4 LEU B C 1
ATOM 2105 O O . LEU B 1 4 ? 14 -27.484 -8.828 1 92.88 4 LEU B O 1
ATOM 2109 N N . TYR B 1 5 ? 13.844 -26.094 -10.578 1 89.88 5 TYR B N 1
ATOM 2110 C CA . TYR B 1 5 ? 13.695 -27.188 -11.539 1 89.88 5 TYR B CA 1
ATOM 2111 C C . TYR B 1 5 ? 14.906 -28.109 -11.508 1 89.88 5 TYR B C 1
ATOM 2113 O O . TYR B 1 5 ? 14.758 -29.328 -11.398 1 89.88 5 TYR B O 1
ATOM 2121 N N . GLN B 1 6 ? 16.062 -27.516 -11.633 1 90.94 6 GLN B N 1
ATOM 2122 C CA . GLN B 1 6 ? 17.297 -28.281 -11.633 1 90.94 6 GLN B CA 1
ATOM 2123 C C . GLN B 1 6 ? 17.469 -29.047 -10.32 1 90.94 6 GLN B C 1
ATOM 2125 O O . GLN B 1 6 ? 17.906 -30.188 -10.312 1 90.94 6 GLN B O 1
ATOM 2130 N N . HIS B 1 7 ? 17.172 -28.344 -9.234 1 92.31 7 HIS B N 1
ATOM 2131 C CA . HIS B 1 7 ? 17.266 -28.953 -7.91 1 92.31 7 HIS B CA 1
ATOM 2132 C C . HIS B 1 7 ? 16.281 -30.125 -7.777 1 92.31 7 HIS B C 1
ATOM 2134 O O . HIS B 1 7 ? 16.641 -31.172 -7.242 1 92.31 7 HIS B O 1
ATOM 2140 N N . TYR B 1 8 ? 15.078 -29.969 -8.266 1 92 8 TYR B N 1
ATOM 2141 C CA . TYR B 1 8 ? 14.039 -31 -8.258 1 92 8 TYR B CA 1
ATOM 2142 C C . TYR B 1 8 ? 14.453 -32.188 -9.109 1 92 8 TYR B C 1
ATOM 2144 O O . TYR B 1 8 ? 14.273 -33.344 -8.711 1 92 8 TYR B O 1
ATOM 2152 N N . ASN B 1 9 ? 14.961 -31.922 -10.289 1 91.38 9 ASN B N 1
ATOM 2153 C CA . ASN B 1 9 ? 15.312 -32.969 -11.234 1 91.38 9 ASN B CA 1
ATOM 2154 C C . ASN B 1 9 ? 16.438 -33.875 -10.688 1 91.38 9 ASN B C 1
ATOM 2156 O O . ASN B 1 9 ? 16.641 -34.969 -11.172 1 91.38 9 ASN B O 1
ATOM 2160 N N . GLN B 1 10 ? 17.172 -33.375 -9.727 1 90.94 10 GLN B N 1
ATOM 2161 C CA . GLN B 1 10 ? 18.234 -34.156 -9.094 1 90.94 10 GLN B CA 1
ATOM 2162 C C . GLN B 1 10 ? 17.781 -34.75 -7.773 1 90.94 10 GLN B C 1
ATOM 2164 O O . GLN B 1 10 ? 18.594 -35 -6.879 1 90.94 10 GLN B O 1
ATOM 2169 N N . LYS B 1 11 ? 16.5 -34.938 -7.672 1 90.81 11 LYS B N 1
ATOM 2170 C CA . LYS B 1 11 ? 15.93 -35.344 -6.391 1 90.81 11 LYS B CA 1
ATOM 2171 C C . LYS B 1 11 ? 16.5 -36.719 -5.957 1 90.81 11 LYS B C 1
ATOM 2173 O O . LYS B 1 11 ? 16.656 -36.969 -4.762 1 90.81 11 LYS B O 1
ATOM 2178 N N . ASP B 1 12 ? 16.734 -37.625 -6.84 1 91.94 12 ASP B N 1
ATOM 2179 C CA . ASP B 1 12 ? 17.25 -38.938 -6.504 1 91.94 12 ASP B CA 1
ATOM 2180 C C . ASP B 1 12 ? 18.672 -38.844 -5.949 1 91.94 12 ASP B C 1
ATOM 2182 O O . ASP B 1 12 ? 19.094 -39.688 -5.152 1 91.94 12 ASP B O 1
ATOM 2186 N N . LYS B 1 13 ? 19.375 -37.812 -6.32 1 91.06 13 LYS B N 1
ATOM 2187 C CA . LYS B 1 13 ? 20.75 -37.625 -5.898 1 91.06 13 LYS B CA 1
ATOM 2188 C C . LYS B 1 13 ? 20.828 -36.75 -4.645 1 91.06 13 LYS B C 1
ATOM 2190 O O . LYS B 1 13 ? 21.578 -37.031 -3.723 1 91.06 13 LYS B O 1
ATOM 2195 N N . ASN B 1 14 ? 20.047 -35.688 -4.559 1 90.69 14 ASN B N 1
ATOM 2196 C CA . ASN B 1 14 ? 20.188 -34.719 -3.479 1 90.69 14 ASN B CA 1
ATOM 2197 C C . ASN B 1 14 ? 19.188 -34.969 -2.357 1 90.69 14 ASN B C 1
ATOM 2199 O O . ASN B 1 14 ? 19.281 -34.375 -1.29 1 90.69 14 ASN B O 1
ATOM 2203 N N . GLY B 1 15 ? 18.156 -35.875 -2.531 1 91.69 15 GLY B N 1
ATOM 2204 C CA . GLY B 1 15 ? 17.219 -36.25 -1.487 1 91.69 15 GLY B CA 1
ATOM 2205 C C . GLY B 1 15 ? 16.188 -35.156 -1.203 1 91.69 15 GLY B C 1
ATOM 2206 O O . GLY B 1 15 ? 15.547 -35.156 -0.146 1 91.69 15 GLY B O 1
ATOM 2207 N N . THR B 1 16 ? 16.031 -34.219 -2.072 1 91.75 16 THR B N 1
ATOM 2208 C CA . THR B 1 16 ? 15.086 -33.156 -1.833 1 91.75 16 THR B CA 1
ATOM 2209 C C . THR B 1 16 ? 13.656 -33.688 -1.836 1 91.75 16 THR B C 1
ATOM 2211 O O . THR B 1 16 ? 13.344 -34.625 -2.553 1 91.75 16 THR B O 1
ATOM 2214 N N . GLY B 1 17 ? 12.805 -33.125 -0.939 1 93.31 17 GLY B N 1
ATOM 2215 C CA . GLY B 1 17 ? 11.391 -33.469 -0.902 1 93.31 17 GLY B CA 1
ATOM 2216 C C . GLY B 1 17 ? 10.531 -32.562 -1.746 1 93.31 17 GLY B C 1
ATOM 2217 O O . GLY B 1 17 ? 9.312 -32.469 -1.544 1 93.31 17 GLY B O 1
ATOM 2218 N N . ILE B 1 18 ? 11.133 -31.797 -2.635 1 93.44 18 ILE B N 1
ATOM 2219 C CA . ILE B 1 18 ? 10.406 -30.875 -3.504 1 93.44 18 ILE B CA 1
ATOM 2220 C C . ILE B 1 18 ? 9.438 -31.656 -4.391 1 93.44 18 ILE B C 1
ATOM 2222 O O . ILE B 1 18 ? 9.781 -32.719 -4.914 1 93.44 18 ILE B O 1
ATOM 2226 N N . LYS B 1 19 ? 8.234 -31.188 -4.414 1 93.75 19 LYS B N 1
ATOM 2227 C CA . LYS B 1 19 ? 7.215 -31.734 -5.309 1 93.75 19 LYS B CA 1
ATOM 2228 C C . LYS B 1 19 ? 6.758 -30.688 -6.32 1 93.75 19 LYS B C 1
ATOM 2230 O O . LYS B 1 19 ? 7.078 -29.5 -6.188 1 93.75 19 LYS B O 1
ATOM 2235 N N . VAL B 1 20 ? 6.188 -31.172 -7.316 1 91.75 20 VAL B N 1
ATOM 2236 C CA . VAL B 1 20 ? 5.719 -30.266 -8.367 1 91.75 20 VAL B CA 1
ATOM 2237 C C . VAL B 1 20 ? 4.191 -30.234 -8.383 1 91.75 20 VAL B C 1
ATOM 2239 O O . VAL B 1 20 ? 3.543 -31.25 -8.141 1 91.75 20 VAL B O 1
ATOM 2242 N N . ASN B 1 21 ? 3.654 -29.016 -8.43 1 87.81 21 ASN B N 1
ATOM 2243 C CA . ASN B 1 21 ? 2.229 -28.812 -8.656 1 87.81 21 ASN B CA 1
ATOM 2244 C C . ASN B 1 21 ? 1.957 -28.234 -10.039 1 87.81 21 ASN B C 1
ATOM 2246 O O . ASN B 1 21 ? 2.855 -27.672 -10.664 1 87.81 21 ASN B O 1
ATOM 2250 N N . ARG B 1 22 ? 0.773 -28.484 -10.461 1 88 22 ARG B N 1
ATOM 2251 C CA . ARG B 1 22 ? 0.389 -27.969 -11.766 1 88 22 ARG B CA 1
ATOM 2252 C C . ARG B 1 22 ? -0.146 -26.547 -11.656 1 88 22 ARG B C 1
ATOM 2254 O O . ARG B 1 22 ? -0.865 -26.219 -10.703 1 88 22 ARG B O 1
ATOM 2261 N N . THR B 1 23 ? 0.333 -25.719 -12.5 1 89.75 23 THR B N 1
ATOM 2262 C CA . THR B 1 23 ? -0.282 -24.406 -12.695 1 89.75 23 THR B CA 1
ATOM 2263 C C . THR B 1 23 ? -0.794 -24.266 -14.125 1 89.75 23 THR B C 1
ATOM 2265 O O . THR B 1 23 ? -0.354 -24.984 -15.023 1 89.75 23 THR B O 1
ATOM 2268 N N . PHE B 1 24 ? -1.764 -23.359 -14.266 1 93.5 24 PHE B N 1
ATOM 2269 C CA . PHE B 1 24 ? -2.441 -23.297 -15.555 1 93.5 24 PHE B CA 1
ATOM 2270 C C . PHE B 1 24 ? -2.135 -21.984 -16.266 1 93.5 24 PHE B C 1
ATOM 2272 O O . PHE B 1 24 ? -2.164 -20.922 -15.648 1 93.5 24 PHE B O 1
ATOM 2279 N N . ILE B 1 25 ? -1.784 -22.109 -17.5 1 95.19 25 ILE B N 1
ATOM 2280 C CA . ILE B 1 25 ? -1.623 -20.922 -18.328 1 95.19 25 ILE B CA 1
ATOM 2281 C C . ILE B 1 25 ? -2.727 -20.891 -19.391 1 95.19 25 ILE B C 1
ATOM 2283 O O . ILE B 1 25 ? -2.91 -21.859 -20.141 1 95.19 25 ILE B O 1
ATOM 2287 N N . VAL B 1 26 ? -3.424 -19.844 -19.438 1 96.5 26 VAL B N 1
ATOM 2288 C CA . VAL B 1 26 ? -4.641 -19.719 -20.219 1 96.5 26 VAL B CA 1
ATOM 2289 C C . VAL B 1 26 ? -4.391 -18.781 -21.406 1 96.5 26 VAL B C 1
ATOM 2291 O O . VAL B 1 26 ? -3.826 -17.688 -21.234 1 96.5 26 VAL B O 1
ATOM 2294 N N . PRO B 1 27 ? -4.758 -19.266 -22.625 1 96.19 27 PRO B N 1
ATOM 2295 C CA . PRO B 1 27 ? -4.645 -18.344 -23.766 1 96.19 27 PRO B CA 1
ATOM 2296 C C . PRO B 1 27 ? -5.391 -17.031 -23.547 1 96.19 27 PRO B C 1
ATOM 2298 O O . PRO B 1 27 ? -6.508 -17.031 -23.016 1 96.19 27 PRO B O 1
ATOM 2301 N N . LEU B 1 28 ? -4.773 -15.93 -23.969 1 96.25 28 LEU B N 1
ATOM 2302 C CA . LEU B 1 28 ? -5.359 -14.602 -23.812 1 96.25 28 LEU B CA 1
ATOM 2303 C C . LEU B 1 28 ? -6.75 -14.547 -24.438 1 96.25 28 LEU B C 1
ATOM 2305 O O . LEU B 1 28 ? -7.656 -13.922 -23.891 1 96.25 28 LEU B O 1
ATOM 2309 N N . LYS B 1 29 ? -6.945 -15.211 -25.531 1 94.44 29 LYS B N 1
ATOM 2310 C CA . LYS B 1 29 ? -8.195 -15.164 -26.297 1 94.44 29 LYS B CA 1
ATOM 2311 C C . LYS B 1 29 ? -9.32 -15.859 -25.531 1 94.44 29 LYS B C 1
ATOM 2313 O O . LYS B 1 29 ? -10.492 -15.695 -25.875 1 94.44 29 LYS B O 1
ATOM 2318 N N . GLU B 1 30 ? -8.992 -16.703 -24.547 1 96.62 30 GLU B N 1
ATOM 2319 C CA . GLU B 1 30 ? -10 -17.438 -23.797 1 96.62 30 GLU B CA 1
ATOM 2320 C C . GLU B 1 30 ? -10.398 -16.672 -22.531 1 96.62 30 GLU B C 1
ATOM 2322 O O . GLU B 1 30 ? -11.344 -17.062 -21.828 1 96.62 30 GLU B O 1
ATOM 2327 N N . LEU B 1 31 ? -9.617 -15.609 -22.219 1 97.56 31 LEU B N 1
ATOM 2328 C CA . LEU B 1 31 ? -9.914 -14.773 -21.062 1 97.56 31 LEU B CA 1
ATOM 2329 C C . LEU B 1 31 ? -10.898 -13.672 -21.422 1 97.56 31 LEU B C 1
ATOM 2331 O O . LEU B 1 31 ? -10.883 -13.164 -22.547 1 97.56 31 LEU B O 1
ATOM 2335 N N . TYR B 1 32 ? -11.719 -13.336 -20.438 1 97 32 TYR B N 1
ATOM 2336 C CA . TYR B 1 32 ? -12.586 -12.188 -20.656 1 97 32 TYR B CA 1
ATOM 2337 C C . TYR B 1 32 ? -12.883 -11.461 -19.359 1 97 32 TYR B C 1
ATOM 2339 O O . TYR B 1 32 ? -12.703 -12.016 -18.266 1 97 32 TYR B O 1
ATOM 2347 N N . VAL B 1 33 ? -13.273 -10.258 -19.531 1 96.69 33 VAL B N 1
ATOM 2348 C CA . VAL B 1 33 ? -13.633 -9.422 -18.375 1 96.69 33 VAL B CA 1
ATOM 2349 C C . VAL B 1 33 ? -15.133 -9.148 -18.375 1 96.69 33 VAL B C 1
ATOM 2351 O O . VAL B 1 33 ? -15.727 -8.93 -19.438 1 96.69 33 VAL B O 1
ATOM 2354 N N . GLU B 1 34 ? -15.727 -9.25 -17.234 1 94.31 34 GLU B N 1
ATOM 2355 C CA . GLU B 1 34 ? -17.125 -8.875 -17.062 1 94.31 34 GLU B CA 1
ATOM 2356 C C . GLU B 1 34 ? -17.25 -7.41 -16.656 1 94.31 34 GLU B C 1
ATOM 2358 O O . GLU B 1 34 ? -16.766 -7.004 -15.602 1 94.31 34 GLU B O 1
ATOM 2363 N N . PRO B 1 35 ? -17.922 -6.676 -17.516 1 91.69 35 PRO B N 1
ATOM 2364 C CA . PRO B 1 35 ? -18.078 -5.258 -17.188 1 91.69 35 PRO B CA 1
ATOM 2365 C C . PRO B 1 35 ? -18.719 -5.039 -15.82 1 91.69 35 PRO B C 1
ATOM 2367 O O . PRO B 1 35 ? -19.688 -5.719 -15.469 1 91.69 35 PRO B O 1
ATOM 2370 N N . GLY B 1 36 ? -18.125 -4.141 -15.031 1 88.25 36 GLY B N 1
ATOM 2371 C CA . GLY B 1 36 ? -18.703 -3.789 -13.742 1 88.25 36 GLY B CA 1
ATOM 2372 C C . GLY B 1 36 ? -18.203 -4.668 -12.609 1 88.25 36 GLY B C 1
ATOM 2373 O O . GLY B 1 36 ? -18.438 -4.371 -11.438 1 88.25 36 GLY B O 1
ATOM 2374 N N . LEU B 1 37 ? -17.578 -5.734 -12.969 1 90.12 37 LEU B N 1
ATOM 2375 C CA . LEU B 1 37 ? -17.109 -6.664 -11.945 1 90.12 37 LEU B CA 1
ATOM 2376 C C . LEU B 1 37 ? -15.961 -6.059 -11.141 1 90.12 37 LEU B C 1
ATOM 2378 O O . LEU B 1 37 ? -15.953 -6.141 -9.906 1 90.12 37 LEU B O 1
ATOM 2382 N N . ASN B 1 38 ? -15 -5.453 -11.82 1 89.75 38 ASN B N 1
ATOM 2383 C CA . ASN B 1 38 ? -13.836 -4.855 -11.164 1 89.75 38 ASN B CA 1
ATOM 2384 C C . ASN B 1 38 ? -14.227 -3.633 -10.344 1 89.75 38 ASN B C 1
ATOM 2386 O O . ASN B 1 38 ? -14.992 -2.785 -10.805 1 89.75 38 ASN B O 1
ATOM 2390 N N . ILE B 1 39 ? -13.758 -3.65 -9.18 1 86.44 39 ILE B N 1
ATOM 2391 C CA . ILE B 1 39 ? -14.055 -2.52 -8.305 1 86.44 39 ILE B CA 1
ATOM 2392 C C . ILE B 1 39 ? -13.188 -1.323 -8.703 1 86.44 39 ILE B C 1
ATOM 2394 O O . ILE B 1 39 ? -13.594 -0.172 -8.523 1 86.44 39 ILE B O 1
ATOM 2398 N N . ARG B 1 40 ? -12.047 -1.628 -9.305 1 87.5 40 ARG B N 1
ATOM 2399 C CA . ARG B 1 40 ? -11.117 -0.584 -9.719 1 87.5 40 ARG B CA 1
ATOM 2400 C C . ARG B 1 40 ? -11.445 -0.084 -11.125 1 87.5 40 ARG B C 1
ATOM 2402 O O . ARG B 1 40 ? -11.781 -0.874 -12.008 1 87.5 40 ARG B O 1
ATOM 2409 N N . GLU B 1 41 ? -11.336 1.261 -11.195 1 87.06 41 GLU B N 1
ATOM 2410 C CA . GLU B 1 41 ? -11.297 1.783 -12.555 1 87.06 41 GLU B CA 1
ATOM 2411 C C . GLU B 1 41 ? -9.969 1.468 -13.234 1 87.06 41 GLU B C 1
ATOM 2413 O O . GLU B 1 41 ? -8.922 1.461 -12.586 1 87.06 41 GLU B O 1
ATOM 2418 N N . ILE B 1 42 ? -10.086 1.188 -14.477 1 91.19 42 ILE B N 1
ATOM 2419 C CA . ILE B 1 42 ? -8.867 0.858 -15.211 1 91.19 42 ILE B CA 1
ATOM 2420 C C . ILE B 1 42 ? -8.008 2.109 -15.367 1 91.19 42 ILE B C 1
ATOM 2422 O O . ILE B 1 42 ? -8.453 3.113 -1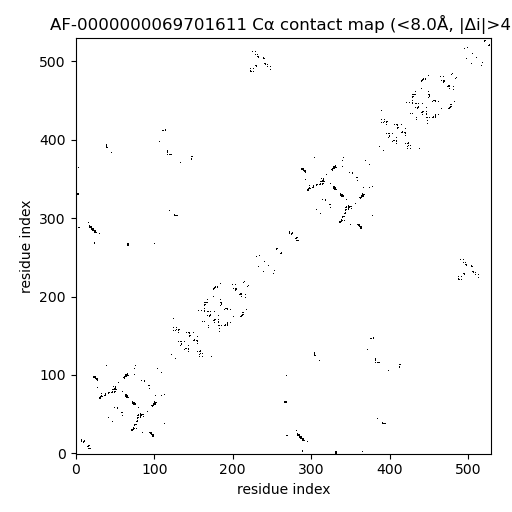5.93 1 91.19 42 ILE B O 1
ATOM 2426 N N . ASP B 1 43 ? -6.902 2.012 -14.844 1 89.94 43 ASP B N 1
ATOM 2427 C CA . ASP B 1 43 ? -5.895 3.066 -14.953 1 89.94 43 ASP B CA 1
ATOM 2428 C C . ASP B 1 43 ? -4.918 2.779 -16.094 1 89.94 43 ASP B C 1
ATOM 2430 O O . ASP B 1 43 ? -4.133 1.833 -16.016 1 89.94 43 ASP B O 1
ATOM 2434 N N . GLN B 1 44 ? -4.895 3.611 -16.953 1 92.75 44 GLN B N 1
ATOM 2435 C CA . GLN B 1 44 ? -4.117 3.363 -18.172 1 92.75 44 GLN B CA 1
ATOM 2436 C C . GLN B 1 44 ? -2.621 3.396 -17.875 1 92.75 44 GLN B C 1
ATOM 2438 O O . GLN B 1 44 ? -1.845 2.67 -18.5 1 92.75 44 GLN B O 1
ATOM 2443 N N . ASP B 1 45 ? -2.268 4.215 -16.953 1 88.88 45 ASP B N 1
ATOM 2444 C CA . ASP B 1 45 ? -0.856 4.246 -16.594 1 88.88 45 ASP B CA 1
ATOM 2445 C C . ASP B 1 45 ? -0.424 2.922 -15.961 1 88.88 45 ASP B C 1
ATOM 2447 O O . ASP B 1 45 ? 0.672 2.428 -16.234 1 88.88 45 ASP B O 1
ATOM 2451 N N . HIS B 1 46 ? -1.252 2.422 -15.141 1 88.25 46 HIS B N 1
ATOM 2452 C CA . HIS B 1 46 ? -0.959 1.144 -14.508 1 88.25 46 HIS B CA 1
ATOM 2453 C C . HIS B 1 46 ? -0.967 0.005 -15.523 1 88.25 46 HIS B C 1
ATOM 2455 O O . HIS B 1 46 ? -0.142 -0.907 -15.445 1 88.25 46 HIS B O 1
ATOM 2461 N N . VAL B 1 47 ? -1.851 0.061 -16.469 1 93.56 47 VAL B N 1
ATOM 2462 C CA . VAL B 1 47 ? -1.883 -0.904 -17.562 1 93.56 47 VAL B CA 1
ATOM 2463 C C . VAL B 1 47 ? -0.571 -0.848 -18.328 1 93.56 47 VAL B C 1
ATOM 2465 O O . VAL B 1 47 ? 0.015 -1.886 -18.656 1 93.56 47 VAL B O 1
ATOM 2468 N N . ALA B 1 48 ? -0.124 0.35 -18.562 1 93.12 48 ALA B N 1
ATOM 2469 C CA . ALA B 1 48 ? 1.114 0.543 -19.312 1 93.12 48 ALA B CA 1
ATOM 2470 C C . ALA B 1 48 ? 2.307 -0.048 -18.562 1 93.12 48 ALA B C 1
ATOM 2472 O O . ALA B 1 48 ? 3.227 -0.592 -19.172 1 93.12 48 ALA B O 1
ATOM 2473 N N . GLU B 1 49 ? 2.258 0.099 -17.328 1 87.44 49 GLU B N 1
ATOM 2474 C CA . GLU B 1 49 ? 3.314 -0.496 -16.516 1 87.44 49 GLU B CA 1
ATOM 2475 C C . GLU B 1 49 ? 3.389 -2.006 -16.734 1 87.44 49 GLU B C 1
ATOM 2477 O O . GLU B 1 49 ? 4.477 -2.566 -16.859 1 87.44 49 GLU B O 1
ATOM 2482 N N . PHE B 1 50 ? 2.246 -2.619 -16.734 1 90.88 50 PHE B N 1
ATOM 2483 C CA . PHE B 1 50 ? 2.227 -4.062 -16.938 1 90.88 50 PHE B CA 1
ATOM 2484 C C . PHE B 1 50 ? 2.598 -4.398 -18.375 1 90.88 50 PHE B C 1
ATOM 2486 O O . PHE B 1 50 ? 3.281 -5.395 -18.641 1 90.88 50 PHE B O 1
ATOM 2493 N N . ARG B 1 51 ? 2.092 -3.611 -19.312 1 94.19 51 ARG B N 1
ATOM 2494 C CA . ARG B 1 51 ? 2.508 -3.789 -20.703 1 94.19 51 ARG B CA 1
ATOM 2495 C C . ARG B 1 51 ? 4.027 -3.83 -20.828 1 94.19 51 ARG B C 1
ATOM 2497 O O . ARG B 1 51 ? 4.586 -4.758 -21.406 1 94.19 51 ARG B O 1
ATOM 2504 N N . ASP B 1 52 ? 4.613 -2.863 -20.219 1 90.75 52 ASP B N 1
ATOM 2505 C CA . ASP B 1 52 ? 6.066 -2.76 -20.266 1 90.75 52 ASP B CA 1
ATOM 2506 C C . ASP B 1 52 ? 6.73 -3.945 -19.578 1 90.75 52 ASP B C 1
ATOM 2508 O O . ASP B 1 52 ? 7.766 -4.441 -20.016 1 90.75 52 ASP B O 1
ATOM 2512 N N . ALA B 1 53 ? 6.211 -4.375 -18.5 1 85.94 53 ALA B N 1
ATOM 2513 C CA . ALA B 1 53 ? 6.723 -5.547 -17.781 1 85.94 53 ALA B CA 1
ATOM 2514 C C . ALA B 1 53 ? 6.656 -6.793 -18.656 1 85.94 53 ALA B C 1
ATOM 2516 O O . ALA B 1 53 ? 7.613 -7.566 -18.719 1 85.94 53 ALA B O 1
ATOM 2517 N N . PHE B 1 54 ? 5.531 -7.004 -19.359 1 91.44 54 PHE B N 1
ATOM 2518 C CA . PHE B 1 54 ? 5.359 -8.148 -20.234 1 91.44 54 PHE B CA 1
ATOM 2519 C C . PHE B 1 54 ? 6.363 -8.102 -21.391 1 91.44 54 PHE B C 1
ATOM 2521 O O . PHE B 1 54 ? 6.973 -9.117 -21.719 1 91.44 54 PHE B O 1
ATOM 2528 N N . ILE B 1 55 ? 6.582 -6.945 -21.922 1 91 55 ILE B N 1
ATOM 2529 C CA . ILE B 1 55 ? 7.508 -6.762 -23.031 1 91 55 ILE B CA 1
ATOM 2530 C C . ILE B 1 55 ? 8.93 -7.086 -22.578 1 91 55 ILE B C 1
ATOM 2532 O O . ILE B 1 55 ? 9.688 -7.727 -23.297 1 91 55 ILE B O 1
ATOM 2536 N N . ALA B 1 56 ? 9.242 -6.715 -21.406 1 85.44 56 ALA B N 1
ATOM 2537 C CA . ALA B 1 56 ? 10.578 -6.914 -20.859 1 85.44 56 ALA B CA 1
ATOM 2538 C C . ALA B 1 56 ? 10.766 -8.352 -20.375 1 85.44 56 ALA B C 1
ATOM 2540 O O . ALA B 1 56 ? 11.867 -8.742 -19.984 1 85.44 56 ALA B O 1
ATOM 2541 N N . GLY B 1 57 ? 9.734 -9.086 -20.328 1 82.88 57 GLY B N 1
ATOM 2542 C CA . GLY B 1 57 ? 9.828 -10.461 -19.875 1 82.88 57 GLY B CA 1
ATOM 2543 C C . GLY B 1 57 ? 9.906 -10.578 -18.359 1 82.88 57 GLY B C 1
ATOM 2544 O O . GLY B 1 57 ? 10.492 -11.531 -17.844 1 82.88 57 GLY B O 1
ATOM 2545 N N . GLU B 1 58 ? 9.391 -9.586 -17.719 1 78.38 58 GLU B N 1
ATOM 2546 C CA . GLU B 1 58 ? 9.383 -9.602 -16.25 1 78.38 58 GLU B CA 1
ATOM 2547 C C . GLU B 1 58 ? 8.289 -10.516 -15.719 1 78.38 58 GLU B C 1
ATOM 2549 O O . GLU B 1 58 ? 7.254 -10.695 -16.359 1 78.38 58 GLU B O 1
ATOM 2554 N N . SER B 1 59 ? 8.57 -11.07 -14.594 1 78 59 SER B N 1
ATOM 2555 C CA . SER B 1 59 ? 7.57 -11.93 -13.961 1 78 59 SER B CA 1
ATOM 2556 C C . SER B 1 59 ? 6.383 -11.117 -13.461 1 78 59 SER B C 1
ATOM 2558 O O . SER B 1 59 ? 6.559 -10.078 -12.82 1 78 59 SER B O 1
ATOM 2560 N N . VAL B 1 60 ? 5.195 -11.586 -13.828 1 83.12 60 VAL B N 1
ATOM 2561 C CA . VAL B 1 60 ? 3.947 -10.969 -13.391 1 83.12 60 VAL B CA 1
ATOM 2562 C C . VAL B 1 60 ? 3.102 -11.992 -12.641 1 83.12 60 VAL B C 1
ATOM 2564 O O . VAL B 1 60 ? 3.02 -13.156 -13.039 1 83.12 60 VAL B O 1
ATOM 2567 N N . PRO B 1 61 ? 2.51 -11.609 -11.586 1 83.56 61 PRO B N 1
ATOM 2568 C CA . PRO B 1 61 ? 1.683 -12.539 -10.82 1 83.56 61 PRO B CA 1
ATOM 2569 C C . PRO B 1 61 ? 0.545 -13.141 -11.641 1 83.56 61 PRO B C 1
ATOM 2571 O O . PRO B 1 61 ? 0.097 -12.531 -12.617 1 83.56 61 PRO B O 1
ATOM 2574 N N . PRO B 1 62 ? 0.121 -14.281 -11.227 1 90.56 62 PRO B N 1
ATOM 2575 C CA . PRO B 1 62 ? -0.986 -14.922 -11.945 1 90.56 62 PRO B CA 1
ATOM 2576 C C . PRO B 1 62 ? -2.305 -14.172 -11.781 1 90.56 62 PRO B C 1
ATOM 2578 O O . PRO B 1 62 ? -2.469 -13.398 -10.828 1 90.56 62 PRO B O 1
ATOM 2581 N N . LEU B 1 63 ? -3.195 -14.414 -12.727 1 93.56 63 LEU B N 1
ATOM 2582 C CA . LEU B 1 63 ? -4.559 -13.906 -12.609 1 93.56 63 LEU B CA 1
ATOM 2583 C C . LEU B 1 63 ? -5.418 -14.859 -11.781 1 93.56 63 LEU B C 1
ATOM 2585 O O . LEU B 1 63 ? -5.27 -16.078 -11.867 1 93.56 63 LEU B O 1
ATOM 2589 N N . ASP B 1 64 ? -6.293 -14.305 -11 1 92.5 64 ASP B N 1
ATOM 2590 C CA . ASP B 1 64 ? -7.371 -15.109 -10.43 1 92.5 64 ASP B CA 1
ATOM 2591 C C . ASP B 1 64 ? -8.578 -15.156 -11.367 1 92.5 64 ASP B C 1
ATOM 2593 O O . ASP B 1 64 ? -9.07 -14.117 -11.805 1 92.5 64 ASP B O 1
ATOM 2597 N N . VAL B 1 65 ? -9.07 -16.391 -11.625 1 95.81 65 VAL B N 1
ATOM 2598 C CA . VAL B 1 65 ? -10.078 -16.516 -12.672 1 95.81 65 VAL B CA 1
ATOM 2599 C C . VAL B 1 65 ? -11.164 -17.484 -12.234 1 95.81 65 VAL B C 1
ATOM 2601 O O . VAL B 1 65 ? -11.023 -18.172 -11.211 1 95.81 65 VAL B O 1
ATOM 2604 N N . GLN B 1 66 ? -12.242 -17.484 -12.977 1 94.69 66 GLN B N 1
ATOM 2605 C CA . GLN B 1 66 ? -13.336 -18.438 -12.859 1 94.69 66 GLN B CA 1
ATOM 2606 C C . GLN B 1 66 ? -13.734 -18.984 -14.227 1 94.69 66 GLN B C 1
ATOM 2608 O O . GLN B 1 66 ? -13.93 -18.234 -15.172 1 94.69 66 GLN B O 1
ATOM 2613 N N . VAL B 1 67 ? -13.797 -20.281 -14.281 1 95.25 67 VAL B N 1
ATOM 2614 C CA . VAL B 1 67 ? -14.25 -20.906 -15.523 1 95.25 67 VAL B CA 1
ATOM 2615 C C . VAL B 1 67 ? -15.766 -20.812 -15.625 1 95.25 67 VAL B C 1
ATOM 2617 O O . VAL B 1 67 ? -16.484 -21.188 -14.695 1 95.25 67 VAL B O 1
ATOM 2620 N N . THR B 1 68 ? -16.234 -20.25 -16.719 1 93.81 68 THR B N 1
ATOM 2621 C CA . THR B 1 68 ? -17.656 -20.141 -16.984 1 93.81 68 THR B CA 1
ATOM 2622 C C . THR B 1 68 ? -18.016 -20.734 -18.344 1 93.81 68 THR B C 1
ATOM 2624 O O . THR B 1 68 ? -17.141 -21.234 -19.047 1 93.81 68 THR B O 1
ATOM 2627 N N . GLU B 1 69 ? -19.281 -20.672 -18.672 1 90.56 69 GLU B N 1
ATOM 2628 C CA . GLU B 1 69 ? -19.734 -21.156 -19.969 1 90.56 69 GLU B CA 1
ATOM 2629 C C . GLU B 1 69 ? -19.203 -20.281 -21.094 1 90.56 69 GLU B C 1
ATOM 2631 O O . GLU B 1 69 ? -18.984 -20.75 -22.219 1 90.56 69 GLU B O 1
ATOM 2636 N N . LYS B 1 70 ? -18.938 -19.016 -20.828 1 91.88 70 LYS B N 1
ATOM 2637 C CA . LYS B 1 70 ? -18.5 -18.047 -21.812 1 91.88 70 LYS B CA 1
ATOM 2638 C C . LYS B 1 70 ? -16.984 -18.078 -21.984 1 91.88 70 LYS B C 1
ATOM 2640 O O . LYS B 1 70 ? -16.438 -17.531 -22.953 1 91.88 70 LYS B O 1
ATOM 2645 N N . GLY B 1 71 ? -16.328 -18.781 -21.078 1 93.94 71 GLY B N 1
ATOM 2646 C CA . GLY B 1 71 ? -14.867 -18.797 -21.062 1 93.94 71 GLY B CA 1
ATOM 2647 C C . GLY B 1 71 ? -14.289 -18.641 -19.672 1 93.94 71 GLY B C 1
ATOM 2648 O O . GLY B 1 71 ? -14.898 -19.078 -18.688 1 93.94 71 GLY B O 1
ATOM 2649 N N . VAL B 1 72 ? -13.086 -18.109 -19.641 1 97.19 72 VAL B N 1
ATOM 2650 C CA . VAL B 1 72 ? -12.398 -17.938 -18.359 1 97.19 72 VAL B CA 1
ATOM 2651 C C . VAL B 1 72 ? -12.477 -16.469 -17.938 1 97.19 72 VAL B C 1
ATOM 2653 O O . VAL B 1 72 ? -11.828 -15.609 -18.531 1 97.19 72 VAL B O 1
ATOM 2656 N N . LYS B 1 73 ? -13.195 -16.234 -16.922 1 96.94 73 LYS B N 1
ATOM 2657 C CA . LYS B 1 73 ? -13.484 -14.883 -16.469 1 96.94 73 LYS B CA 1
ATOM 2658 C C . LYS B 1 73 ? -12.406 -14.375 -15.516 1 96.94 73 LYS B C 1
ATOM 2660 O O . LYS B 1 73 ? -12.039 -15.062 -14.562 1 96.94 73 LYS B O 1
ATOM 2665 N N . VAL B 1 74 ? -11.93 -13.203 -15.742 1 96.62 74 VAL B N 1
ATOM 2666 C CA . VAL B 1 74 ? -10.945 -12.578 -14.859 1 96.62 74 VAL B CA 1
ATOM 2667 C C . VAL B 1 74 ? -11.633 -12.055 -13.602 1 96.62 74 VAL B C 1
ATOM 2669 O O . VAL B 1 74 ? -12.578 -11.266 -13.688 1 96.62 74 VAL B O 1
ATOM 2672 N N . ILE B 1 75 ? -11.18 -12.5 -12.516 1 93.5 75 ILE B N 1
ATOM 2673 C CA . ILE B 1 75 ? -11.727 -12.07 -11.227 1 93.5 75 ILE B CA 1
ATOM 2674 C C . ILE B 1 75 ? -10.805 -11.023 -10.602 1 93.5 75 ILE B C 1
ATOM 2676 O O . ILE B 1 75 ? -11.273 -10.023 -10.055 1 93.5 75 ILE B O 1
ATOM 2680 N N . ASP B 1 76 ? -9.523 -11.219 -10.672 1 90.81 76 ASP B N 1
ATOM 2681 C CA . ASP B 1 76 ? -8.5 -10.289 -10.203 1 90.81 76 ASP B CA 1
ATOM 2682 C C . ASP B 1 76 ? -7.316 -10.242 -11.164 1 90.81 76 ASP B C 1
ATOM 2684 O O . ASP B 1 76 ? -6.887 -11.273 -11.688 1 90.81 76 ASP B O 1
ATOM 2688 N N . GLY B 1 77 ? -6.828 -9.039 -11.383 1 92.56 77 GLY B N 1
ATOM 2689 C CA . GLY B 1 77 ? -5.715 -8.859 -12.297 1 92.56 77 GLY B CA 1
ATOM 2690 C C . GLY B 1 77 ? -6.113 -8.203 -13.602 1 92.56 77 GLY B C 1
ATOM 2691 O O . GLY B 1 77 ? -5.531 -8.492 -14.648 1 92.56 77 GLY B O 1
ATOM 2692 N N . HIS B 1 78 ? -7.082 -7.352 -13.586 1 94.44 78 HIS B N 1
ATOM 2693 C CA . HIS B 1 78 ? -7.594 -6.695 -14.781 1 94.44 78 HIS B CA 1
ATOM 2694 C C . HIS B 1 78 ? -6.512 -5.852 -15.453 1 94.44 78 HIS B C 1
ATOM 2696 O O . HIS B 1 78 ? -6.371 -5.875 -16.672 1 94.44 78 HIS B O 1
ATOM 2702 N N . HIS B 1 79 ? -5.781 -5.129 -14.648 1 92.88 79 HIS B N 1
ATOM 2703 C CA . HIS B 1 79 ? -4.715 -4.324 -15.234 1 92.88 79 HIS B CA 1
ATOM 2704 C C . HIS B 1 79 ? -3.65 -5.207 -15.875 1 92.88 79 HIS B C 1
ATOM 2706 O O . HIS B 1 79 ? -3.088 -4.852 -16.922 1 92.88 79 HIS B O 1
ATOM 2712 N N . ARG B 1 80 ? -3.32 -6.293 -15.258 1 93.75 80 ARG B N 1
ATOM 2713 C CA . ARG B 1 80 ? -2.383 -7.242 -15.852 1 93.75 80 ARG B CA 1
ATOM 2714 C C . ARG B 1 80 ? -2.92 -7.801 -17.156 1 93.75 80 ARG B C 1
ATOM 2716 O O . ARG B 1 80 ? -2.178 -7.918 -18.141 1 93.75 80 ARG B O 1
ATOM 2723 N N . TYR B 1 81 ? -4.199 -8.125 -17.188 1 96.56 81 TYR B N 1
ATOM 2724 C CA . TYR B 1 81 ? -4.859 -8.625 -18.391 1 96.56 81 TYR B CA 1
ATOM 2725 C C . TYR B 1 81 ? -4.781 -7.605 -19.516 1 96.56 81 TYR B C 1
ATOM 2727 O O . TYR B 1 81 ? -4.344 -7.934 -20.625 1 96.56 81 TYR B O 1
ATOM 2735 N N . TYR B 1 82 ? -5.148 -6.426 -19.203 1 96.25 82 TYR B N 1
ATOM 2736 C CA . TYR B 1 82 ? -5.129 -5.379 -20.203 1 96.25 82 TYR B CA 1
ATOM 2737 C C . TYR B 1 82 ? -3.701 -5.039 -20.625 1 96.25 82 TYR B C 1
ATOM 2739 O O . TYR B 1 82 ? -3.447 -4.684 -21.766 1 96.25 82 TYR B O 1
ATOM 2747 N N . GLY B 1 83 ? -2.818 -5.07 -19.625 1 96.19 83 GLY B N 1
ATOM 2748 C CA . GLY B 1 83 ? -1.414 -4.898 -19.953 1 96.19 83 GLY B CA 1
ATOM 2749 C C . GLY B 1 83 ? -0.915 -5.918 -20.969 1 96.19 83 GLY B C 1
ATOM 2750 O O . GLY B 1 83 ? -0.163 -5.574 -21.875 1 96.19 83 GLY B O 1
ATOM 2751 N N . ALA B 1 84 ? -1.312 -7.164 -20.844 1 96.44 84 ALA B N 1
ATOM 2752 C CA . ALA B 1 84 ? -0.946 -8.227 -21.766 1 96.44 84 ALA B CA 1
ATOM 2753 C C . ALA B 1 84 ? -1.523 -7.965 -23.156 1 96.44 84 ALA B C 1
ATOM 2755 O O . ALA B 1 84 ? -0.838 -8.141 -24.172 1 96.44 84 ALA B O 1
ATOM 2756 N N . ILE B 1 85 ? -2.738 -7.547 -23.219 1 96.25 85 ILE B N 1
ATOM 2757 C CA . ILE B 1 85 ? -3.393 -7.219 -24.469 1 96.25 85 ILE B CA 1
ATOM 2758 C C . ILE B 1 85 ? -2.613 -6.117 -25.188 1 96.25 85 ILE B C 1
ATOM 2760 O O . ILE B 1 85 ? -2.332 -6.227 -26.391 1 96.25 85 ILE B O 1
ATOM 2764 N N . GLU B 1 86 ? -2.266 -5.137 -24.438 1 96 86 GLU B N 1
ATOM 2765 C CA . GLU B 1 86 ? -1.53 -4.02 -25.016 1 96 86 GLU B CA 1
ATOM 2766 C C . GLU B 1 86 ? -0.163 -4.469 -25.531 1 96 86 GLU B C 1
ATOM 2768 O O . GLU B 1 86 ? 0.307 -3.99 -26.562 1 96 86 GLU B O 1
ATOM 2773 N N . ALA B 1 87 ? 0.433 -5.27 -24.797 1 95.94 87 ALA B N 1
ATOM 2774 C CA . ALA B 1 87 ? 1.74 -5.777 -25.203 1 95.94 87 ALA B CA 1
ATOM 2775 C C . ALA B 1 87 ? 1.646 -6.531 -26.516 1 95.94 87 ALA B C 1
ATOM 2777 O O . ALA B 1 87 ? 2.518 -6.398 -27.391 1 95.94 87 ALA B O 1
ATOM 2778 N N . THR B 1 88 ? 0.617 -7.297 -26.703 1 94.56 88 THR B N 1
ATOM 2779 C CA . THR B 1 88 ? 0.433 -8.055 -27.938 1 94.56 88 THR B CA 1
ATOM 2780 C C . THR B 1 88 ? 0.225 -7.121 -29.125 1 94.56 88 THR B C 1
ATOM 2782 O O . THR B 1 88 ? 0.689 -7.402 -30.234 1 94.56 88 THR B O 1
ATOM 2785 N N . LYS B 1 89 ? -0.429 -6.07 -28.875 1 93.56 89 LYS B N 1
ATOM 2786 C CA . LYS B 1 89 ? -0.698 -5.102 -29.922 1 93.56 89 LYS B CA 1
ATOM 2787 C C . LYS B 1 89 ? 0.598 -4.5 -30.469 1 93.56 89 LYS B C 1
ATOM 2789 O O . LYS B 1 89 ? 0.671 -4.117 -31.641 1 93.56 89 LYS B O 1
ATOM 2794 N N . VAL B 1 90 ? 1.55 -4.465 -29.625 1 91.81 90 VAL B N 1
ATOM 2795 C CA . VAL B 1 90 ? 2.799 -3.844 -30.047 1 91.81 90 VAL B CA 1
ATOM 2796 C C . VAL B 1 90 ? 3.797 -4.922 -30.469 1 91.81 90 VAL B C 1
ATOM 2798 O O . VAL B 1 90 ? 4.98 -4.641 -30.656 1 91.81 90 VAL B O 1
ATOM 2801 N N . GLY B 1 91 ? 3.402 -6.195 -30.531 1 88.56 91 GLY B N 1
ATOM 2802 C CA . GLY B 1 91 ? 4.195 -7.227 -31.172 1 88.56 91 GLY B CA 1
ATOM 2803 C C . GLY B 1 91 ? 4.754 -8.25 -30.203 1 88.56 91 GLY B C 1
ATOM 2804 O O . GLY B 1 91 ? 5.5 -9.148 -30.594 1 88.56 91 GLY B O 1
ATOM 2805 N N . ALA B 1 92 ? 4.449 -8.055 -28.953 1 88.44 92 ALA B N 1
ATOM 2806 C CA . ALA B 1 92 ? 4.934 -9.047 -27.984 1 88.44 92 ALA B CA 1
ATOM 2807 C C . ALA B 1 92 ? 4.223 -10.383 -28.172 1 88.44 92 ALA B C 1
ATOM 2809 O O . ALA B 1 92 ? 3.029 -10.422 -28.484 1 88.44 92 ALA B O 1
ATOM 2810 N N . ASP B 1 93 ? 4.926 -11.422 -28 1 87.38 93 ASP B N 1
ATOM 2811 C CA . ASP B 1 93 ? 4.367 -12.766 -28.172 1 87.38 93 ASP B CA 1
ATOM 2812 C C . ASP B 1 93 ? 3.816 -13.289 -26.844 1 87.38 93 ASP B C 1
ATOM 2814 O O . ASP B 1 93 ? 4.371 -14.227 -26.266 1 87.38 93 ASP B O 1
ATOM 2818 N N . ILE B 1 94 ? 2.867 -12.609 -26.391 1 82.19 94 ILE B N 1
ATOM 2819 C CA . ILE B 1 94 ? 2.197 -13.039 -25.172 1 82.19 94 ILE B CA 1
ATOM 2820 C C . ILE B 1 94 ? 0.938 -13.828 -25.516 1 82.19 94 ILE B C 1
ATOM 2822 O O . ILE B 1 94 ? -0.11 -13.242 -25.797 1 82.19 94 ILE B O 1
ATOM 2826 N N . ILE B 1 95 ? 1.011 -15.117 -25.359 1 83.44 95 ILE B N 1
ATOM 2827 C CA . ILE B 1 95 ? -0.064 -15.977 -25.844 1 83.44 95 ILE B CA 1
ATOM 2828 C C . ILE B 1 95 ? -0.906 -16.469 -24.672 1 83.44 95 ILE B C 1
ATOM 2830 O O . ILE B 1 95 ? -2.121 -16.641 -24.797 1 83.44 95 ILE B O 1
ATOM 2834 N N . ARG B 1 96 ? -0.26 -16.656 -23.594 1 94.12 96 ARG B N 1
ATOM 2835 C CA . ARG B 1 96 ? -0.935 -17.219 -22.438 1 94.12 96 ARG B CA 1
ATOM 2836 C C . ARG B 1 96 ? -0.549 -16.484 -21.156 1 94.12 96 ARG B C 1
ATOM 2838 O O . ARG B 1 96 ? 0.53 -15.898 -21.078 1 94.12 96 ARG B O 1
ATOM 2845 N N . LEU B 1 97 ? -1.447 -16.469 -20.234 1 95.5 97 LEU B N 1
ATOM 2846 C CA . LEU B 1 97 ? -1.191 -15.922 -18.906 1 95.5 97 LEU B CA 1
ATOM 2847 C C . LEU B 1 97 ? -1.373 -16.984 -17.828 1 95.5 97 LEU B C 1
ATOM 2849 O O . LEU B 1 97 ? -2.277 -17.812 -17.922 1 95.5 97 LEU B O 1
ATOM 2853 N N . GLU B 1 98 ? -0.53 -16.906 -16.844 1 93.19 98 GLU B N 1
ATOM 2854 C CA . GLU B 1 98 ? -0.709 -17.797 -15.695 1 93.19 98 GLU B CA 1
ATOM 2855 C C . GLU B 1 98 ? -1.966 -17.422 -14.914 1 93.19 98 GLU B C 1
ATOM 2857 O O . GLU B 1 98 ? -2.217 -16.25 -14.648 1 93.19 98 GLU B O 1
ATOM 2862 N N . CYS B 1 99 ? -2.783 -18.453 -14.539 1 94.75 99 CYS B N 1
ATOM 2863 C CA . CYS B 1 99 ? -4.055 -18.234 -13.859 1 94.75 99 CYS B CA 1
ATOM 2864 C C . CYS B 1 99 ? -4.234 -19.219 -12.711 1 94.75 99 CYS B C 1
ATOM 2866 O O . CYS B 1 99 ? -3.682 -20.312 -12.734 1 94.75 99 CYS B O 1
ATOM 2868 N N . LYS B 1 100 ? -4.941 -18.797 -11.758 1 91.19 100 LYS B N 1
ATOM 2869 C CA . LYS B 1 100 ? -5.375 -19.625 -10.641 1 91.19 100 LYS B CA 1
ATOM 2870 C C . LYS B 1 100 ? -6.887 -19.531 -10.438 1 91.19 100 LYS B C 1
ATOM 2872 O O . LYS B 1 100 ? -7.484 -18.484 -10.711 1 91.19 100 LYS B O 1
ATOM 2877 N N . ASP B 1 101 ? -7.449 -20.578 -9.898 1 92.38 101 ASP B N 1
ATOM 2878 C CA . ASP B 1 101 ? -8.883 -20.578 -9.625 1 92.38 101 ASP B CA 1
ATOM 2879 C C . ASP B 1 101 ? -9.211 -19.656 -8.453 1 92.38 101 ASP B C 1
ATOM 2881 O O . ASP B 1 101 ? -8.547 -19.688 -7.418 1 92.38 101 ASP B O 1
ATOM 2885 N N . PHE B 1 102 ? -10.156 -18.828 -8.68 1 89.94 102 PHE B N 1
ATOM 2886 C CA . PHE B 1 102 ? -10.766 -18.156 -7.539 1 89.94 102 PHE B CA 1
ATOM 2887 C C . PHE B 1 102 ? -11.906 -18.984 -6.961 1 89.94 102 PHE B C 1
ATOM 2889 O O . PHE B 1 102 ? -12.781 -19.438 -7.699 1 89.94 102 PHE B O 1
ATOM 2896 N N . VAL B 1 103 ? -11.836 -19.156 -5.703 1 85.56 103 VAL B N 1
ATOM 2897 C CA . VAL B 1 103 ? -12.898 -19.922 -5.039 1 85.56 103 VAL B CA 1
ATOM 2898 C C . VAL B 1 103 ? -13.609 -19.016 -4.031 1 85.56 103 VAL B C 1
ATOM 2900 O O . VAL B 1 103 ? -12.984 -18.469 -3.121 1 85.56 103 VAL B O 1
ATOM 2903 N N . GLY B 1 104 ? -14.914 -18.859 -4.199 1 87.94 104 GLY B N 1
ATOM 2904 C CA . GLY B 1 104 ? -15.688 -18.078 -3.26 1 87.94 104 GLY B CA 1
ATOM 2905 C C . GLY B 1 104 ? -16.891 -17.406 -3.896 1 87.94 104 GLY B C 1
ATOM 2906 O O . GLY B 1 104 ? -17.047 -17.422 -5.117 1 87.94 104 GLY B O 1
ATOM 2907 N N . ASN B 1 105 ? -17.703 -16.859 -3.066 1 89.81 105 ASN B N 1
ATOM 2908 C CA . ASN B 1 105 ? -18.891 -16.141 -3.529 1 89.81 105 ASN B CA 1
ATOM 2909 C C . ASN B 1 105 ? -18.578 -14.68 -3.814 1 89.81 105 ASN B C 1
ATOM 2911 O O . ASN B 1 105 ? -17.406 -14.281 -3.857 1 89.81 105 ASN B O 1
ATOM 2915 N N . GLU B 1 106 ? -19.562 -13.953 -4.145 1 89.06 106 GLU B N 1
ATOM 2916 C CA . GLU B 1 106 ? -19.375 -12.555 -4.508 1 89.06 106 GLU B CA 1
ATOM 2917 C C . GLU B 1 106 ? -18.734 -11.766 -3.365 1 89.06 106 GLU B C 1
ATOM 2919 O O . GLU B 1 106 ? -17.844 -10.945 -3.592 1 89.06 106 GLU B O 1
ATOM 2924 N N . ALA B 1 107 ? -19.219 -12.047 -2.193 1 91.31 107 ALA B N 1
ATOM 2925 C CA . ALA B 1 107 ? -18.656 -11.359 -1.03 1 91.31 107 ALA B CA 1
ATOM 2926 C C . ALA B 1 107 ? -17.172 -11.688 -0.866 1 91.31 107 ALA B C 1
ATOM 2928 O O . ALA B 1 107 ? -16.375 -10.812 -0.526 1 91.31 107 ALA B O 1
ATOM 2929 N N . ASP B 1 108 ? -16.797 -12.891 -1.178 1 89.56 108 ASP B N 1
ATOM 2930 C CA . ASP B 1 108 ? -15.398 -13.312 -1.112 1 89.56 108 ASP B CA 1
ATOM 2931 C C . ASP B 1 108 ? -14.555 -12.578 -2.15 1 89.56 108 ASP B C 1
ATOM 2933 O O . ASP B 1 108 ? -13.422 -12.188 -1.868 1 89.56 108 ASP B O 1
ATOM 2937 N N . ARG B 1 109 ? -15.172 -12.453 -3.256 1 88.75 109 ARG B N 1
ATOM 2938 C CA . ARG B 1 109 ? -14.477 -11.781 -4.344 1 88.75 109 ARG B CA 1
ATOM 2939 C C . ARG B 1 109 ? -14.188 -10.328 -3.988 1 88.75 109 ARG B C 1
ATOM 2941 O O . ARG B 1 109 ? -13.07 -9.836 -4.195 1 88.75 109 ARG B O 1
ATOM 2948 N N . ILE B 1 110 ? -15.156 -9.727 -3.436 1 89.81 110 ILE B N 1
ATOM 2949 C CA . ILE B 1 110 ? -15.008 -8.32 -3.055 1 89.81 110 ILE B CA 1
ATOM 2950 C C . ILE B 1 110 ? -13.961 -8.195 -1.95 1 89.81 110 ILE B C 1
ATOM 2952 O O . ILE B 1 110 ? -13.07 -7.344 -2.021 1 89.81 110 ILE B O 1
ATOM 2956 N N . ALA B 1 111 ? -14.07 -9.031 -0.963 1 87.94 111 ALA B N 1
ATOM 2957 C CA . ALA B 1 111 ? -13.102 -9.031 0.128 1 87.94 111 ALA B CA 1
ATOM 2958 C C . ALA B 1 111 ? -11.688 -9.266 -0.397 1 87.94 111 ALA B C 1
ATOM 2960 O O . ALA B 1 111 ? -10.734 -8.625 0.059 1 87.94 111 ALA B O 1
ATOM 2961 N N . PHE B 1 112 ? -11.625 -10.133 -1.317 1 82.62 112 PHE B N 1
ATOM 2962 C CA . PHE B 1 112 ? -10.352 -10.453 -1.948 1 82.62 112 PHE B CA 1
ATOM 2963 C C . PHE B 1 112 ? -9.758 -9.219 -2.629 1 82.62 112 PHE B C 1
ATOM 2965 O O . PHE B 1 112 ? -8.578 -8.914 -2.461 1 82.62 112 PHE B O 1
ATOM 2972 N N . MET B 1 113 ? -10.516 -8.5 -3.312 1 82.94 113 MET B N 1
ATOM 2973 C CA . MET B 1 113 ? -10.055 -7.312 -4.035 1 82.94 113 MET B CA 1
ATOM 2974 C C . MET B 1 113 ? -9.656 -6.207 -3.07 1 82.94 113 MET B C 1
ATOM 2976 O O . MET B 1 113 ? -8.688 -5.48 -3.316 1 82.94 113 MET B O 1
ATOM 2980 N N . VAL B 1 114 ? -10.344 -6.137 -1.947 1 85.19 114 VAL B N 1
ATOM 2981 C CA . VAL B 1 114 ? -10.094 -5.09 -0.964 1 85.19 114 VAL B CA 1
ATOM 2982 C C . VAL B 1 114 ? -8.812 -5.398 -0.195 1 85.19 114 VAL B C 1
ATOM 2984 O O . VAL B 1 114 ? -8.031 -4.496 0.114 1 85.19 114 VAL B O 1
ATOM 2987 N N . THR B 1 115 ? -8.484 -6.695 0.003 1 78.5 115 THR B N 1
ATOM 2988 C CA . THR B 1 115 ? -7.418 -7.074 0.922 1 78.5 115 THR B CA 1
ATOM 2989 C C . THR B 1 115 ? -6.113 -7.309 0.167 1 78.5 115 THR B C 1
ATOM 2991 O O . THR B 1 115 ? -5.047 -7.418 0.777 1 78.5 115 THR B O 1
ATOM 2994 N N . ARG B 1 116 ? -6.047 -7.551 -1.13 1 70.88 116 ARG B N 1
ATOM 2995 C CA . ARG B 1 116 ? -4.871 -7.902 -1.921 1 70.88 116 ARG B CA 1
ATOM 2996 C C . ARG B 1 116 ? -3.801 -6.824 -1.816 1 70.88 116 ARG B C 1
ATOM 2998 O O . ARG B 1 116 ? -2.605 -7.121 -1.86 1 70.88 116 ARG B O 1
ATOM 3005 N N . ASN B 1 117 ? -4.031 -5.652 -1.729 1 64.62 117 ASN B N 1
ATOM 3006 C CA . ASN B 1 117 ? -3.023 -4.602 -1.659 1 64.62 117 ASN B CA 1
ATOM 3007 C C . ASN B 1 117 ? -2.82 -4.109 -0.228 1 64.62 117 ASN B C 1
ATOM 3009 O O . ASN B 1 117 ? -2.467 -2.951 -0.008 1 64.62 117 ASN B O 1
ATOM 3013 N N . GLN B 1 118 ? -3.053 -5.137 0.56 1 63.44 118 GLN B N 1
ATOM 3014 C CA . GLN B 1 118 ? -2.945 -4.719 1.954 1 63.44 118 GLN B CA 1
ATOM 3015 C C . GLN B 1 118 ? -1.668 -5.258 2.592 1 63.44 118 GLN B C 1
ATOM 3017 O O . GLN B 1 118 ? -1.558 -5.316 3.818 1 63.44 118 GLN B O 1
ATOM 3022 N N . GLY B 1 119 ? -0.818 -5.676 1.719 1 66 119 GLY B N 1
ATOM 3023 C CA . GLY B 1 119 ? 0.443 -6.051 2.338 1 66 119 GLY B CA 1
ATOM 3024 C C . GLY B 1 119 ? 1.077 -4.922 3.129 1 66 119 GLY B C 1
ATOM 3025 O O . GLY B 1 119 ? 0.733 -3.752 2.938 1 66 119 GLY B O 1
ATOM 3026 N N . LYS B 1 120 ? 1.869 -5.227 4.066 1 71.62 120 LYS B N 1
ATOM 3027 C CA . LYS B 1 120 ? 2.502 -4.219 4.918 1 71.62 120 LYS B CA 1
ATOM 3028 C C . LYS B 1 120 ? 3.557 -3.434 4.145 1 71.62 120 LYS B C 1
ATOM 3030 O O . LYS B 1 120 ? 4.559 -3.998 3.705 1 71.62 120 LYS B O 1
ATOM 3035 N N . PRO B 1 121 ? 3.252 -2.201 3.918 1 76.38 121 PRO B N 1
ATOM 3036 C CA . PRO B 1 121 ? 4.27 -1.391 3.244 1 76.38 121 PRO B CA 1
ATOM 3037 C C . PRO B 1 121 ? 5.562 -1.284 4.047 1 76.38 121 PRO B C 1
ATOM 3039 O O . PRO B 1 121 ? 5.559 -1.479 5.266 1 76.38 121 PRO B O 1
ATOM 3042 N N . LEU B 1 122 ? 6.645 -1.031 3.311 1 85.88 122 LEU B N 1
ATOM 3043 C CA . LEU B 1 122 ? 7.902 -0.751 3.996 1 85.88 122 LEU B CA 1
ATOM 3044 C C . LEU B 1 122 ? 7.781 0.498 4.863 1 85.88 122 LEU B C 1
ATOM 3046 O O . LEU B 1 122 ? 7.168 1.484 4.453 1 85.88 122 LEU B O 1
ATOM 3050 N N . THR B 1 123 ? 8.344 0.359 6.035 1 88.81 123 THR B N 1
ATOM 3051 C CA . THR B 1 123 ? 8.484 1.582 6.82 1 88.81 123 THR B CA 1
ATOM 3052 C C . THR B 1 123 ? 9.516 2.514 6.191 1 88.81 123 THR B C 1
ATOM 3054 O O . THR B 1 123 ? 10.289 2.098 5.32 1 88.81 123 THR B O 1
ATOM 3057 N N . ALA B 1 124 ? 9.453 3.688 6.625 1 92.25 124 ALA B N 1
ATOM 3058 C CA . ALA B 1 124 ? 10.406 4.656 6.105 1 92.25 124 ALA B CA 1
ATOM 3059 C C . ALA B 1 124 ? 11.844 4.211 6.371 1 92.25 124 ALA B C 1
ATOM 3061 O O . ALA B 1 124 ? 12.711 4.344 5.508 1 92.25 124 ALA B O 1
ATOM 3062 N N . LEU B 1 125 ? 12.039 3.678 7.523 1 93.5 125 LEU B N 1
ATOM 3063 C CA . LEU B 1 125 ? 13.383 3.238 7.883 1 93.5 125 LEU B CA 1
ATOM 3064 C C . LEU B 1 125 ? 13.789 2.01 7.074 1 93.5 125 LEU B C 1
ATOM 3066 O O . LEU B 1 125 ? 14.953 1.87 6.688 1 93.5 125 LEU B O 1
ATOM 3070 N N . GLU B 1 126 ? 12.859 1.147 6.809 1 92.12 126 GLU B N 1
ATOM 3071 C CA . GLU B 1 126 ? 13.133 -0.025 5.98 1 92.12 126 GLU B CA 1
ATOM 3072 C C . GLU B 1 126 ? 13.461 0.375 4.543 1 92.12 126 GLU B C 1
ATOM 3074 O O . GLU B 1 126 ? 14.398 -0.155 3.945 1 92.12 126 GLU B O 1
ATOM 3079 N N . ARG B 1 127 ? 12.703 1.271 4.086 1 93.25 127 ARG B N 1
ATOM 3080 C CA . ARG B 1 127 ? 12.961 1.79 2.744 1 93.25 127 ARG B CA 1
ATOM 3081 C C . ARG B 1 127 ? 14.32 2.469 2.67 1 93.25 127 ARG B C 1
ATOM 3083 O O . ARG B 1 127 ? 15.062 2.281 1.702 1 93.25 127 ARG B O 1
ATOM 3090 N N . ALA B 1 128 ? 14.578 3.238 3.68 1 95.06 128 ALA B N 1
ATOM 3091 C CA . ALA B 1 128 ? 15.883 3.9 3.754 1 95.06 128 ALA B CA 1
ATOM 3092 C C . ALA B 1 128 ? 17.016 2.881 3.754 1 95.06 128 ALA B C 1
ATOM 3094 O O . ALA B 1 128 ? 18.031 3.066 3.066 1 95.06 128 ALA B O 1
ATOM 3095 N N . ALA B 1 129 ? 16.875 1.875 4.504 1 93.62 129 ALA B N 1
ATOM 3096 C CA . ALA B 1 129 ? 17.875 0.813 4.566 1 93.62 129 ALA B CA 1
ATOM 3097 C C . ALA B 1 129 ? 18.062 0.157 3.203 1 93.62 129 ALA B C 1
ATOM 3099 O O . ALA B 1 129 ? 19.188 -0.162 2.811 1 93.62 129 ALA B O 1
ATOM 3100 N N . ALA B 1 130 ? 17 -0.067 2.482 1 94.12 130 ALA B N 1
ATOM 3101 C CA . ALA B 1 130 ? 17.078 -0.64 1.141 1 94.12 130 ALA B CA 1
ATOM 3102 C C . ALA B 1 130 ? 17.891 0.247 0.205 1 94.12 130 ALA B C 1
ATOM 3104 O O . ALA B 1 130 ? 18.766 -0.239 -0.513 1 94.12 130 ALA B O 1
ATOM 3105 N N . TYR B 1 131 ? 17.594 1.506 0.304 1 96.75 131 TYR B N 1
ATOM 3106 C CA . TYR B 1 131 ? 18.312 2.451 -0.54 1 96.75 131 TYR B CA 1
ATOM 3107 C C . TYR B 1 131 ? 19.797 2.494 -0.169 1 96.75 131 TYR B C 1
ATOM 3109 O O . TYR B 1 131 ? 20.656 2.541 -1.047 1 96.75 131 TYR B O 1
ATOM 3117 N N . GLN B 1 132 ? 20.047 2.504 1.11 1 95.81 132 GLN B N 1
ATOM 3118 C CA . GLN B 1 132 ? 21.422 2.527 1.581 1 95.81 132 GLN B CA 1
ATOM 3119 C C . GLN B 1 132 ? 22.188 1.301 1.096 1 95.81 132 GLN B C 1
ATOM 3121 O O . GLN B 1 132 ? 23.359 1.398 0.746 1 95.81 132 GLN B O 1
ATOM 3126 N N . ARG B 1 133 ? 21.562 0.171 1.118 1 95.06 133 ARG B N 1
ATOM 3127 C CA . ARG B 1 133 ? 22.203 -1.048 0.624 1 95.06 133 ARG B CA 1
ATOM 3128 C C . ARG B 1 133 ? 22.594 -0.903 -0.842 1 95.06 133 ARG B C 1
ATOM 3130 O O . ARG B 1 133 ? 23.672 -1.34 -1.245 1 95.06 133 ARG B O 1
ATOM 3137 N N . LEU B 1 134 ? 21.734 -0.3 -1.604 1 96.38 134 LEU B N 1
ATOM 3138 C CA . LEU B 1 134 ? 22.031 -0.058 -3.01 1 96.38 134 LEU B CA 1
ATOM 3139 C C . LEU B 1 134 ? 23.172 0.949 -3.15 1 96.38 134 LEU B C 1
ATOM 3141 O O . LEU B 1 134 ? 24.062 0.771 -3.982 1 96.38 134 LEU B O 1
ATOM 3145 N N . ARG B 1 135 ? 23.141 1.916 -2.32 1 96.31 135 ARG B N 1
ATOM 3146 C CA . ARG B 1 135 ? 24.219 2.902 -2.314 1 96.31 135 ARG B CA 1
ATOM 3147 C C . ARG B 1 135 ? 25.562 2.246 -2.025 1 96.31 135 ARG B C 1
ATOM 3149 O O . ARG B 1 135 ? 26.562 2.578 -2.654 1 96.31 135 ARG B O 1
ATOM 3156 N N . ASN B 1 136 ? 25.516 1.4 -1.085 1 95.81 136 ASN B N 1
ATOM 3157 C CA . ASN B 1 136 ? 26.734 0.702 -0.682 1 95.81 136 ASN B CA 1
ATOM 3158 C C . ASN B 1 136 ? 27.297 -0.149 -1.817 1 95.81 136 ASN B C 1
ATOM 3160 O O . ASN B 1 136 ? 28.469 -0.489 -1.819 1 95.81 136 ASN B O 1
ATOM 3164 N N . GLN B 1 137 ? 26.5 -0.513 -2.754 1 95.5 137 GLN B N 1
ATOM 3165 C CA . GLN B 1 137 ? 26.906 -1.288 -3.918 1 95.5 137 GLN B CA 1
ATOM 3166 C C . GLN B 1 137 ? 27.422 -0.378 -5.027 1 95.5 137 GLN B C 1
ATOM 3168 O O . GLN B 1 137 ? 27.828 -0.855 -6.09 1 95.5 137 GLN B O 1
ATOM 3173 N N . GLY B 1 138 ? 27.25 0.957 -4.828 1 95.88 138 GLY B N 1
ATOM 3174 C CA . GLY B 1 138 ? 27.812 1.902 -5.773 1 95.88 138 GLY B CA 1
ATOM 3175 C C . GLY B 1 138 ? 26.781 2.594 -6.629 1 95.88 138 GLY B C 1
ATOM 3176 O O . GLY B 1 138 ? 27.109 3.365 -7.527 1 95.88 138 GLY B O 1
ATOM 3177 N N . TRP B 1 139 ? 25.562 2.348 -6.348 1 96.69 139 TRP B N 1
ATOM 3178 C CA . TRP B 1 139 ? 24.516 2.973 -7.141 1 96.69 139 TRP B CA 1
ATOM 3179 C C . TRP B 1 139 ? 24.328 4.434 -6.742 1 96.69 139 TRP B C 1
ATOM 3181 O O . TRP B 1 139 ? 24.359 4.77 -5.555 1 96.69 139 TRP B O 1
ATOM 3191 N N . GLU B 1 140 ? 24.078 5.207 -7.711 1 97.5 140 GLU B N 1
ATOM 3192 C CA . GLU B 1 140 ? 23.781 6.617 -7.473 1 97.5 140 GLU B CA 1
ATOM 3193 C C . GLU B 1 140 ? 22.281 6.836 -7.25 1 97.5 140 GLU B C 1
ATOM 3195 O O . GLU B 1 140 ? 21.469 6.055 -7.727 1 97.5 140 GLU B O 1
ATOM 3200 N N . PRO B 1 141 ? 21.938 7.918 -6.555 1 96.5 141 PRO B N 1
ATOM 3201 C CA . PRO B 1 141 ? 20.547 8.156 -6.203 1 96.5 141 PRO B CA 1
ATOM 3202 C C . PRO B 1 141 ? 19.609 8.148 -7.414 1 96.5 141 PRO B C 1
ATOM 3204 O O . PRO B 1 141 ? 18.516 7.594 -7.352 1 96.5 141 PRO B O 1
ATOM 3207 N N . ASP B 1 142 ? 20.016 8.656 -8.461 1 96.69 142 ASP B N 1
ATOM 3208 C CA . ASP B 1 142 ? 19.188 8.68 -9.664 1 96.69 142 ASP B CA 1
ATOM 3209 C C . ASP B 1 142 ? 19 7.273 -10.234 1 96.69 142 ASP B C 1
ATOM 3211 O O . ASP B 1 142 ? 17.922 6.934 -10.734 1 96.69 142 ASP B O 1
ATOM 3215 N N . GLU B 1 143 ? 20.016 6.469 -10.141 1 96.56 143 GLU B N 1
ATOM 3216 C CA . GLU B 1 143 ? 19.953 5.078 -10.578 1 96.56 143 GLU B CA 1
ATOM 3217 C C . GLU B 1 143 ? 19.031 4.258 -9.672 1 96.56 143 GLU B C 1
ATOM 3219 O O . GLU B 1 143 ? 18.266 3.42 -10.148 1 96.56 143 GLU B O 1
ATOM 3224 N N . ILE B 1 144 ? 19.203 4.559 -8.414 1 96.5 144 ILE B N 1
ATOM 3225 C CA . ILE B 1 144 ? 18.359 3.875 -7.438 1 96.5 144 ILE B CA 1
ATOM 3226 C C . ILE B 1 144 ? 16.891 4.18 -7.723 1 96.5 144 ILE B C 1
ATOM 3228 O O . ILE B 1 144 ? 16.047 3.271 -7.766 1 96.5 144 ILE B O 1
ATOM 3232 N N . ALA B 1 145 ? 16.578 5.422 -7.949 1 95.62 145 ALA B N 1
ATOM 3233 C CA . ALA B 1 145 ? 15.227 5.871 -8.227 1 95.62 145 ALA B CA 1
ATOM 3234 C C . ALA B 1 145 ? 14.633 5.113 -9.414 1 95.62 145 ALA B C 1
ATOM 3236 O O . ALA B 1 145 ? 13.516 4.594 -9.336 1 95.62 145 ALA B O 1
ATOM 3237 N N . LYS B 1 146 ? 15.359 4.938 -10.438 1 91.75 146 LYS B N 1
ATOM 3238 C CA . LYS B 1 146 ? 14.914 4.223 -11.633 1 91.75 146 LYS B CA 1
ATOM 3239 C C . LYS B 1 146 ? 14.727 2.734 -11.344 1 91.75 146 LYS B C 1
ATOM 3241 O O . LYS B 1 146 ? 13.727 2.139 -11.758 1 91.75 146 LYS B O 1
ATOM 3246 N N . LYS B 1 147 ? 15.711 2.227 -10.625 1 89.62 147 LYS B N 1
ATOM 3247 C CA . LYS B 1 147 ? 15.711 0.795 -10.336 1 89.62 147 LYS B CA 1
ATOM 3248 C C . LYS B 1 147 ? 14.492 0.4 -9.516 1 89.62 147 LYS B C 1
ATOM 3250 O O . LYS B 1 147 ? 13.883 -0.644 -9.766 1 89.62 147 LYS B O 1
ATOM 3255 N N . VAL B 1 148 ? 14.125 1.254 -8.641 1 90.19 148 VAL B N 1
ATOM 3256 C CA . VAL B 1 148 ? 13.062 0.907 -7.711 1 90.19 148 VAL B CA 1
ATOM 3257 C C . VAL B 1 148 ? 11.766 1.595 -8.133 1 90.19 148 VAL B C 1
ATOM 3259 O O . VAL B 1 148 ? 10.75 1.496 -7.438 1 90.19 148 VAL B O 1
ATOM 3262 N N . LYS B 1 149 ? 11.734 2.354 -9.18 1 83.94 149 LYS B N 1
ATOM 3263 C CA . LYS B 1 149 ? 10.57 3.016 -9.758 1 83.94 149 LYS B CA 1
ATOM 3264 C C . LYS B 1 149 ? 9.961 4.016 -8.781 1 83.94 149 LYS B C 1
ATOM 3266 O O . LYS B 1 149 ? 8.75 4 -8.539 1 83.94 149 LYS B O 1
ATOM 3271 N N . ARG B 1 150 ? 10.906 4.848 -8.188 1 89.62 150 ARG B N 1
ATOM 3272 C CA . ARG B 1 150 ? 10.523 5.945 -7.305 1 89.62 150 ARG B CA 1
ATOM 3273 C C . ARG B 1 150 ? 11.188 7.25 -7.73 1 89.62 150 ARG B C 1
ATOM 3275 O O . ARG B 1 150 ? 12.047 7.254 -8.617 1 89.62 150 ARG B O 1
ATOM 3282 N N . SER B 1 151 ? 10.734 8.273 -7.086 1 92.56 151 SER B N 1
ATOM 3283 C CA . SER B 1 151 ? 11.305 9.57 -7.438 1 92.56 151 SER B CA 1
ATOM 3284 C C . SER B 1 151 ? 12.664 9.773 -6.773 1 92.56 151 SER B C 1
ATOM 3286 O O . SER B 1 151 ? 12.953 9.156 -5.746 1 92.56 151 SER B O 1
ATOM 3288 N N . LEU B 1 152 ? 13.406 10.617 -7.457 1 95.31 152 LEU B N 1
ATOM 3289 C CA . LEU B 1 152 ? 14.688 10.992 -6.867 1 95.31 152 LEU B CA 1
ATOM 3290 C C . LEU B 1 152 ? 14.492 11.641 -5.5 1 95.31 152 LEU B C 1
ATOM 3292 O O . LEU B 1 152 ? 15.273 11.398 -4.578 1 95.31 152 LEU B O 1
ATOM 3296 N N . SER B 1 153 ? 13.445 12.422 -5.336 1 94.62 153 SER B N 1
ATOM 3297 C CA . SER B 1 153 ? 13.148 13.07 -4.066 1 94.62 153 SER B CA 1
ATOM 3298 C C . SER B 1 153 ? 12.852 12.047 -2.975 1 94.62 153 SER B C 1
ATOM 3300 O O . SER B 1 153 ? 13.234 12.234 -1.818 1 94.62 153 SER B O 1
ATOM 3302 N N . ASP B 1 154 ? 12.188 10.984 -3.348 1 93.81 154 ASP B N 1
ATOM 3303 C CA . ASP B 1 154 ? 11.914 9.914 -2.402 1 93.81 154 ASP B CA 1
ATOM 3304 C C . ASP B 1 154 ? 13.211 9.258 -1.925 1 93.81 154 ASP B C 1
ATOM 3306 O O . ASP B 1 154 ? 13.398 9.047 -0.725 1 93.81 154 ASP B O 1
ATOM 3310 N N . VAL B 1 155 ? 14.062 8.984 -2.881 1 96.25 155 VAL B N 1
ATOM 3311 C CA . VAL B 1 155 ? 15.336 8.344 -2.57 1 96.25 155 VAL B CA 1
ATOM 3312 C C . VAL B 1 155 ? 16.172 9.266 -1.671 1 96.25 155 VAL B C 1
ATOM 3314 O O . VAL B 1 155 ? 16.672 8.828 -0.633 1 96.25 155 VAL B O 1
ATOM 3317 N N . ASP B 1 156 ? 16.188 10.539 -1.98 1 94 156 ASP B N 1
ATOM 3318 C CA . ASP B 1 156 ? 16.969 11.508 -1.218 1 94 156 ASP B CA 1
ATOM 3319 C C . ASP B 1 156 ? 16.438 11.641 0.207 1 94 156 ASP B C 1
ATOM 3321 O O . ASP B 1 156 ? 17.219 11.664 1.165 1 94 156 ASP B O 1
ATOM 3325 N N . TYR B 1 157 ? 15.195 11.703 0.298 1 93.5 157 TYR B N 1
ATOM 3326 C CA . TYR B 1 157 ? 14.539 11.805 1.596 1 93.5 157 TYR B CA 1
ATOM 3327 C C . TYR B 1 157 ? 14.906 10.633 2.492 1 93.5 157 TYR B C 1
ATOM 3329 O O . TYR B 1 157 ? 15.305 10.82 3.643 1 93.5 157 TYR B O 1
ATOM 3337 N N . HIS B 1 158 ? 14.797 9.453 1.98 1 96.06 158 HIS B N 1
ATOM 3338 C CA . HIS B 1 158 ? 15.016 8.258 2.791 1 96.06 158 HIS B CA 1
ATOM 3339 C C . HIS B 1 158 ? 16.484 8.086 3.143 1 96.06 158 HIS B C 1
ATOM 3341 O O . HIS B 1 158 ? 16.828 7.672 4.254 1 96.06 158 HIS B O 1
ATOM 3347 N N . LEU B 1 159 ? 17.328 8.445 2.188 1 95.12 159 LEU B N 1
ATOM 3348 C CA . LEU B 1 159 ? 18.75 8.391 2.492 1 95.12 159 LEU B CA 1
ATOM 3349 C C . LEU B 1 159 ? 19.109 9.422 3.559 1 95.12 159 LEU B C 1
ATOM 3351 O O . LEU B 1 159 ? 19.938 9.141 4.434 1 95.12 159 LEU B O 1
ATOM 3355 N N . HIS B 1 160 ? 18.5 10.57 3.533 1 92.69 160 HIS B N 1
ATOM 3356 C CA . HIS B 1 160 ? 18.734 11.602 4.543 1 92.69 160 HIS B CA 1
ATOM 3357 C C . HIS B 1 160 ? 18.25 11.148 5.914 1 92.69 160 HIS B C 1
ATOM 3359 O O . HIS B 1 160 ? 18.875 11.438 6.93 1 92.69 160 HIS B O 1
ATOM 3365 N N . LEU B 1 161 ? 17.156 10.484 5.938 1 94.5 161 LEU B N 1
ATOM 3366 C CA . LEU B 1 161 ? 16.609 9.961 7.188 1 94.5 161 LEU B CA 1
ATOM 3367 C C . LEU B 1 161 ? 17.672 9.172 7.957 1 94.5 161 LEU B C 1
ATOM 3369 O O . LEU B 1 161 ? 17.75 9.273 9.18 1 94.5 161 LEU B O 1
ATOM 3373 N N . LEU B 1 162 ? 18.531 8.461 7.246 1 93.12 162 LEU B N 1
ATOM 3374 C CA . LEU B 1 162 ? 19.547 7.621 7.875 1 93.12 162 LEU B CA 1
ATOM 3375 C C . LEU B 1 162 ? 20.672 8.469 8.438 1 93.12 162 LEU B C 1
ATOM 3377 O O . LEU B 1 162 ? 21.5 7.977 9.211 1 93.12 162 LEU B O 1
ATOM 3381 N N . THR B 1 163 ? 20.625 9.711 8.102 1 91.19 163 THR B N 1
ATOM 3382 C CA . THR B 1 163 ? 21.703 10.578 8.555 1 91.19 163 THR B CA 1
ATOM 3383 C C . THR B 1 163 ? 21.281 11.391 9.773 1 91.19 163 THR B C 1
ATOM 3385 O O . THR B 1 163 ? 22.062 12.188 10.297 1 91.19 163 THR B O 1
ATOM 3388 N N . CYS B 1 164 ? 20.125 11.242 10.211 1 90.81 164 CYS B N 1
ATOM 3389 C CA . CYS B 1 164 ? 19.562 12.039 11.297 1 90.81 164 CYS B CA 1
ATOM 3390 C C . CYS B 1 164 ? 20.203 11.68 12.625 1 90.81 164 CYS B C 1
ATOM 3392 O O . CYS B 1 164 ? 20.078 12.422 13.609 1 90.81 164 CYS B O 1
ATOM 3394 N N . GLY B 1 165 ? 20.953 10.609 12.734 1 89.19 165 GLY B N 1
ATOM 3395 C CA . GLY B 1 165 ? 21.594 10.188 13.969 1 89.19 165 GLY B CA 1
ATOM 3396 C C . GLY B 1 165 ? 20.875 9.039 14.648 1 89.19 165 GLY B C 1
ATOM 3397 O O . GLY B 1 165 ? 19.656 8.883 14.5 1 89.19 165 GLY B O 1
ATOM 3398 N N . GLU B 1 166 ? 21.547 8.352 15.461 1 90.62 166 GLU B N 1
ATOM 3399 C CA . GLU B 1 166 ? 21.062 7.102 16.047 1 90.62 166 GLU B CA 1
ATOM 3400 C C . GLU B 1 166 ? 19.875 7.348 16.984 1 90.62 166 GLU B C 1
ATOM 3402 O O . GLU B 1 166 ? 18.906 6.59 16.984 1 90.62 166 GLU B O 1
ATOM 3407 N N . GLU B 1 167 ? 20.016 8.398 17.672 1 91.81 167 GLU B N 1
ATOM 3408 C CA . GLU B 1 167 ? 18.969 8.68 18.656 1 91.81 167 GLU B CA 1
ATOM 3409 C C . GLU B 1 167 ? 17.656 9.016 17.969 1 91.81 167 GLU B C 1
ATOM 3411 O O . GLU B 1 167 ? 16.594 8.508 18.359 1 91.81 167 GLU B O 1
ATOM 3416 N N . LEU B 1 168 ? 17.703 9.828 17.062 1 91.69 168 LEU B N 1
ATOM 3417 C CA . LEU B 1 168 ? 16.5 10.211 16.328 1 91.69 168 LEU B CA 1
ATOM 3418 C C . LEU B 1 168 ? 15.906 9.016 15.586 1 91.69 168 LEU B C 1
ATOM 3420 O O . LEU B 1 168 ? 14.688 8.844 15.547 1 91.69 168 LEU B O 1
ATOM 3424 N N . ILE B 1 169 ? 16.719 8.227 15.031 1 93.44 169 ILE B N 1
ATOM 3425 C CA . ILE B 1 169 ? 16.297 7.023 14.336 1 93.44 169 ILE B CA 1
ATOM 3426 C C . ILE B 1 169 ? 15.594 6.082 15.312 1 93.44 169 ILE B C 1
ATOM 3428 O O . ILE B 1 169 ? 14.57 5.484 14.992 1 93.44 169 ILE B O 1
ATOM 3432 N N . ARG B 1 170 ? 16.156 5.977 16.484 1 93 170 ARG B N 1
ATOM 3433 C CA . ARG B 1 170 ? 15.539 5.16 17.516 1 93 170 ARG B CA 1
ATOM 3434 C C . ARG B 1 170 ? 14.141 5.668 17.859 1 93 170 ARG B C 1
ATOM 3436 O O . ARG B 1 170 ? 13.219 4.875 18.047 1 93 170 ARG B O 1
ATOM 3443 N N . MET B 1 171 ? 14.023 6.91 17.922 1 92.5 171 MET B N 1
ATOM 3444 C CA . MET B 1 171 ? 12.727 7.516 18.234 1 92.5 171 MET B CA 1
ATOM 3445 C C . MET B 1 171 ? 11.727 7.254 17.109 1 92.5 171 MET B C 1
ATOM 3447 O O . MET B 1 171 ? 10.539 7.035 17.375 1 92.5 171 MET B O 1
ATOM 3451 N N . VAL B 1 172 ? 12.195 7.266 15.914 1 93.5 172 VAL B N 1
ATOM 3452 C CA . VAL B 1 172 ? 11.344 6.961 14.773 1 93.5 172 VAL B CA 1
ATOM 3453 C C . VAL B 1 172 ? 10.898 5.504 14.828 1 93.5 172 VAL B C 1
ATOM 3455 O O . VAL B 1 172 ? 9.719 5.199 14.641 1 93.5 172 VAL B O 1
ATOM 3458 N N . ARG B 1 173 ? 11.797 4.68 15.156 1 90.5 173 ARG B N 1
ATOM 3459 C CA . ARG B 1 173 ? 11.508 3.25 15.25 1 90.5 173 ARG B CA 1
ATOM 3460 C C . ARG B 1 173 ? 10.461 2.971 16.328 1 90.5 173 ARG B C 1
ATOM 3462 O O . ARG B 1 173 ? 9.617 2.088 16.172 1 90.5 173 ARG B O 1
ATOM 3469 N N . ALA B 1 174 ? 10.562 3.758 17.375 1 90.06 174 ALA B N 1
ATOM 3470 C CA . ALA B 1 174 ? 9.664 3.578 18.5 1 90.06 174 ALA B CA 1
ATOM 3471 C C . ALA B 1 174 ? 8.305 4.227 18.234 1 90.06 174 ALA B C 1
ATOM 3473 O O . ALA B 1 174 ? 7.383 4.098 19.047 1 90.06 174 ALA B O 1
ATOM 3474 N N . GLY B 1 175 ? 8.258 4.934 17.188 1 91.19 175 GLY B N 1
ATOM 3475 C CA . GLY B 1 175 ? 7.012 5.605 16.859 1 91.19 175 GLY B CA 1
ATOM 3476 C C . GLY B 1 175 ? 6.824 6.914 17.594 1 91.19 175 GLY B C 1
ATOM 3477 O O . GLY B 1 175 ? 5.738 7.496 17.578 1 91.19 175 GLY B O 1
ATOM 3478 N N . GLU B 1 176 ? 7.875 7.359 18.172 1 91.5 176 GLU B N 1
ATOM 3479 C CA . GLU B 1 176 ? 7.809 8.586 18.969 1 91.5 176 GLU B CA 1
ATOM 3480 C C . GLU B 1 176 ? 7.871 9.82 18.062 1 91.5 176 GLU B C 1
ATOM 3482 O O . GLU B 1 176 ? 7.316 10.867 18.391 1 91.5 176 GLU B O 1
ATOM 3487 N N . VAL B 1 177 ? 8.641 9.664 17.016 1 91.94 177 VAL B N 1
ATOM 3488 C CA . VAL B 1 177 ? 8.82 10.742 16.047 1 91.94 177 VAL B CA 1
ATOM 3489 C C . VAL B 1 177 ? 8.57 10.211 14.641 1 91.94 177 VAL B C 1
ATOM 3491 O O . VAL B 1 177 ? 9 9.117 14.297 1 91.94 177 VAL B O 1
ATOM 3494 N N . SER B 1 178 ? 7.781 10.938 13.891 1 93.31 178 SER B N 1
ATOM 3495 C CA . SER B 1 178 ? 7.582 10.523 12.508 1 93.31 178 SER B CA 1
ATOM 3496 C C . SER B 1 178 ? 8.852 10.703 11.688 1 93.31 178 SER B C 1
ATOM 3498 O O . SER B 1 178 ? 9.688 11.562 12 1 93.31 178 SER B O 1
ATOM 3500 N N . PRO B 1 179 ? 8.961 9.961 10.664 1 93.25 179 PRO B N 1
ATOM 3501 C CA . PRO B 1 179 ? 10.133 10.125 9.805 1 93.25 179 PRO B CA 1
ATOM 3502 C C . PRO B 1 179 ? 10.25 11.531 9.211 1 93.25 179 PRO B C 1
ATOM 3504 O O . PRO B 1 179 ? 11.344 12.086 9.125 1 93.25 179 PRO B O 1
ATOM 3507 N N . THR B 1 180 ? 9.156 12.039 8.8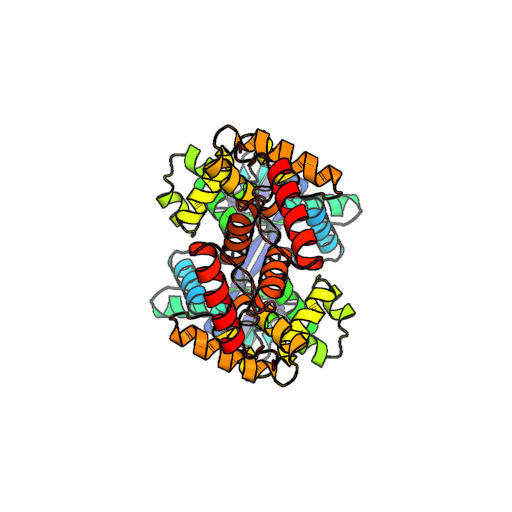36 1 91.56 180 THR B N 1
ATOM 3508 C CA . THR B 1 180 ? 9.172 13.367 8.242 1 91.56 180 THR B CA 1
ATOM 3509 C C . THR B 1 180 ? 9.617 14.414 9.266 1 91.56 180 THR B C 1
ATOM 3511 O O . THR B 1 180 ? 10.391 15.312 8.945 1 91.56 180 THR B O 1
ATOM 3514 N N . THR B 1 181 ? 9.125 14.289 10.445 1 89.75 181 THR B N 1
ATOM 3515 C CA . THR B 1 181 ? 9.523 15.188 11.516 1 89.75 181 THR B CA 1
ATOM 3516 C C . THR B 1 181 ? 11.008 15.047 11.82 1 89.75 181 THR B C 1
ATOM 3518 O O . THR B 1 181 ? 11.711 16.031 12.023 1 89.75 181 THR B O 1
ATOM 3521 N N . ALA B 1 182 ? 11.484 13.852 11.836 1 92.69 182 ALA B N 1
ATOM 3522 C CA . ALA B 1 182 ? 12.898 13.578 12.102 1 92.69 182 ALA B CA 1
ATOM 3523 C C . ALA B 1 182 ? 13.789 14.266 11.062 1 92.69 182 ALA B C 1
ATOM 3525 O O . ALA B 1 182 ? 14.773 14.922 11.422 1 92.69 182 ALA B O 1
ATOM 3526 N N . VAL B 1 183 ? 13.414 14.141 9.844 1 90.88 183 VAL B N 1
ATOM 3527 C CA . VAL B 1 183 ? 14.18 14.75 8.758 1 90.88 183 VAL B CA 1
ATOM 3528 C C . VAL B 1 183 ? 14.133 16.266 8.875 1 90.88 183 VAL B C 1
ATOM 3530 O O . VAL B 1 183 ? 15.148 16.938 8.695 1 90.88 183 VAL B O 1
ATOM 3533 N N . ALA B 1 184 ? 12.969 16.75 9.188 1 86.94 184 ALA B N 1
ATOM 3534 C CA . ALA B 1 184 ? 12.82 18.188 9.352 1 86.94 184 ALA B CA 1
ATOM 3535 C C . ALA B 1 184 ? 13.711 18.703 10.477 1 86.94 184 ALA B C 1
ATOM 3537 O O . ALA B 1 184 ? 14.375 19.734 10.32 1 86.94 184 ALA B O 1
ATOM 3538 N N . LEU B 1 185 ? 13.711 18.031 11.555 1 89.19 185 LEU B N 1
ATOM 3539 C CA . LEU B 1 185 ? 14.547 18.406 12.688 1 89.19 185 LEU B CA 1
ATOM 3540 C C . LEU B 1 185 ? 16.016 18.375 12.305 1 89.19 185 LEU B C 1
ATOM 3542 O O . LEU B 1 185 ? 16.781 19.266 12.672 1 89.19 185 LEU B O 1
ATOM 3546 N N . SER B 1 186 ? 16.391 17.375 11.586 1 90.12 186 SER B N 1
ATOM 3547 C CA . SER B 1 186 ? 17.781 17.219 11.164 1 90.12 186 SER B CA 1
ATOM 3548 C C . SER B 1 186 ? 18.203 18.344 10.234 1 90.12 186 SER B C 1
ATOM 3550 O O . SER B 1 186 ? 19.312 18.875 10.344 1 90.12 186 SER B O 1
ATOM 3552 N N . ARG B 1 187 ? 17.328 18.641 9.359 1 86.31 187 ARG B N 1
ATOM 3553 C CA . ARG B 1 187 ? 17.625 19.719 8.422 1 86.31 187 ARG B CA 1
ATOM 3554 C C . ARG B 1 187 ? 17.734 21.047 9.148 1 86.31 187 ARG B C 1
ATOM 3556 O O . ARG B 1 187 ? 18.609 21.875 8.82 1 86.31 187 ARG B O 1
ATOM 3563 N N . GLU B 1 188 ? 16.906 21.219 10.148 1 84.06 188 GLU B N 1
ATOM 3564 C CA . GLU B 1 188 ? 16.812 22.5 10.852 1 84.06 188 GLU B CA 1
ATOM 3565 C C . GLU B 1 188 ? 17.938 22.641 11.883 1 84.06 188 GLU B C 1
ATOM 3567 O O . GLU B 1 188 ? 18.516 23.703 12.039 1 84.06 188 GLU B O 1
ATOM 3572 N N . HIS B 1 189 ? 18.219 21.547 12.578 1 86.44 189 HIS B N 1
ATOM 3573 C CA . HIS B 1 189 ? 19.078 21.672 13.75 1 86.44 189 HIS B CA 1
ATOM 3574 C C . HIS B 1 189 ? 20.391 20.906 13.562 1 86.44 189 HIS B C 1
ATOM 3576 O O . HIS B 1 189 ? 21.266 20.938 14.43 1 86.44 189 HIS B O 1
ATOM 3582 N N . GLY B 1 190 ? 20.5 20.156 12.438 1 85.31 190 GLY B N 1
ATOM 3583 C CA . GLY B 1 190 ? 21.719 19.406 12.164 1 85.31 190 GLY B CA 1
ATOM 3584 C C . GLY B 1 190 ? 22.094 18.453 13.281 1 85.31 190 GLY B C 1
ATOM 3585 O O . GLY B 1 190 ? 21.281 17.641 13.719 1 85.31 190 GLY B O 1
ATOM 3586 N N . PRO B 1 191 ? 23.266 18.672 13.836 1 85 191 PRO B N 1
ATOM 3587 C CA . PRO B 1 191 ? 23.766 17.766 14.867 1 85 191 PRO B CA 1
ATOM 3588 C C . PRO B 1 191 ? 22.984 17.859 16.172 1 85 191 PRO B C 1
ATOM 3590 O O . PRO B 1 191 ? 23.031 16.953 17 1 85 191 PRO B O 1
ATOM 3593 N N . GLN B 1 192 ? 22.328 18.938 16.344 1 88.69 192 GLN B N 1
ATOM 3594 C CA . GLN B 1 192 ? 21.609 19.141 17.578 1 88.69 192 GLN B CA 1
ATOM 3595 C C . GLN B 1 192 ? 20.188 18.594 17.5 1 88.69 192 GLN B C 1
ATOM 3597 O O . GLN B 1 192 ? 19.438 18.609 18.469 1 88.69 192 GLN B O 1
ATOM 3602 N N . ALA B 1 193 ? 19.828 18 16.422 1 89.31 193 ALA B N 1
ATOM 3603 C CA . ALA B 1 193 ? 18.469 17.547 16.156 1 89.31 193 ALA B CA 1
ATOM 3604 C C . ALA B 1 193 ? 18.016 16.531 17.203 1 89.31 193 ALA B C 1
ATOM 3606 O O . ALA B 1 193 ? 16.906 16.625 17.734 1 89.31 193 ALA B O 1
ATOM 3607 N N . ALA B 1 194 ? 18.859 15.641 17.531 1 88.5 194 ALA B N 1
ATOM 3608 C CA . ALA B 1 194 ? 18.5 14.586 18.484 1 88.5 194 ALA B CA 1
ATOM 3609 C C . ALA B 1 194 ? 18.234 15.164 19.875 1 88.5 194 ALA B C 1
ATOM 3611 O O . ALA B 1 194 ? 17.25 14.797 20.516 1 88.5 194 ALA B O 1
ATOM 3612 N N . SER B 1 195 ? 19.141 16.047 20.266 1 88.94 195 SER B N 1
ATOM 3613 C CA . SER B 1 195 ? 19 16.672 21.578 1 88.94 195 SER B CA 1
ATOM 3614 C C . SER B 1 195 ? 17.719 17.484 21.672 1 88.94 195 SER B C 1
ATOM 3616 O O . SER B 1 195 ? 17.016 17.438 22.688 1 88.94 195 SER B O 1
ATOM 3618 N N . VAL B 1 196 ? 17.438 18.141 20.609 1 87 196 VAL B N 1
ATOM 3619 C CA . VAL B 1 196 ? 16.219 18.938 20.547 1 87 196 VAL B CA 1
ATOM 3620 C C . VAL B 1 196 ? 15 18.016 20.609 1 87 196 VAL B C 1
ATOM 3622 O O . VAL B 1 196 ? 14.055 18.281 21.344 1 87 196 VAL B O 1
ATOM 3625 N N . ALA B 1 197 ? 15.031 16.922 19.891 1 90 197 ALA B N 1
ATOM 3626 C CA . ALA B 1 197 ? 13.922 15.984 19.844 1 90 197 ALA B CA 1
ATOM 3627 C C . ALA B 1 197 ? 13.664 15.367 21.219 1 90 197 ALA B C 1
ATOM 3629 O O . ALA B 1 197 ? 12.516 15.242 21.641 1 90 197 ALA B O 1
ATOM 3630 N N . VAL B 1 198 ? 14.742 15.016 21.859 1 88.19 198 VAL B N 1
ATOM 3631 C CA . VAL B 1 198 ? 14.633 14.375 23.172 1 88.19 198 VAL B CA 1
ATOM 3632 C C . VAL B 1 198 ? 14.008 15.352 24.172 1 88.19 198 VAL B C 1
ATOM 3634 O O . VAL B 1 198 ? 13.109 14.984 24.922 1 88.19 198 VAL B O 1
ATOM 3637 N N . ARG B 1 199 ? 14.516 16.516 24.109 1 86.94 199 ARG B N 1
ATOM 3638 C CA . ARG B 1 199 ? 14.008 17.531 25.016 1 86.94 199 ARG B CA 1
ATOM 3639 C C . ARG B 1 199 ? 12.516 17.781 24.781 1 86.94 199 ARG B C 1
ATOM 3641 O O . ARG B 1 199 ? 11.734 17.844 25.734 1 86.94 199 ARG B O 1
ATOM 3648 N N . GLN B 1 200 ? 12.234 17.922 23.547 1 86.62 200 GLN B N 1
ATOM 3649 C CA . GLN B 1 200 ? 10.844 18.172 23.188 1 86.62 200 GLN B CA 1
ATOM 3650 C C . GLN B 1 200 ? 9.969 16.969 23.516 1 86.62 200 GLN B C 1
ATOM 3652 O O . GLN B 1 200 ? 8.805 17.125 23.891 1 86.62 200 GLN B O 1
ATOM 3657 N N . MET B 1 201 ? 10.516 15.773 23.344 1 89.06 201 MET B N 1
ATOM 3658 C CA . MET B 1 201 ? 9.781 14.555 23.656 1 89.06 201 MET B CA 1
ATOM 3659 C C . MET B 1 201 ? 9.516 14.453 25.156 1 89.06 201 MET B C 1
ATOM 3661 O O . MET B 1 201 ? 8.438 14.023 25.562 1 89.06 201 MET B O 1
ATOM 3665 N N . ASP B 1 202 ? 10.508 14.789 25.875 1 87.75 202 ASP B N 1
ATOM 3666 C CA . ASP B 1 202 ? 10.336 14.789 27.328 1 87.75 202 ASP B CA 1
ATOM 3667 C C . ASP B 1 202 ? 9.203 15.727 27.75 1 87.75 202 ASP B C 1
ATOM 3669 O O . ASP B 1 202 ? 8.398 15.375 28.609 1 87.75 202 ASP B O 1
ATOM 3673 N N . LYS B 1 203 ? 9.164 16.812 27.188 1 83.44 203 LYS B N 1
ATOM 3674 C CA . LYS B 1 203 ? 8.086 17.766 27.453 1 83.44 203 LYS B CA 1
ATOM 3675 C C . LYS B 1 203 ? 6.73 17.188 27.047 1 83.44 203 LYS B C 1
ATOM 3677 O O . LYS B 1 203 ? 5.75 17.328 27.781 1 83.44 203 LYS B O 1
ATOM 3682 N N . ALA B 1 204 ? 6.762 16.547 25.953 1 83.56 204 ALA B N 1
ATOM 3683 C CA . ALA B 1 204 ? 5.535 15.914 25.469 1 83.56 204 ALA B CA 1
ATOM 3684 C C . ALA B 1 204 ? 5.078 14.805 26.406 1 83.56 204 ALA B C 1
ATOM 3686 O O . ALA B 1 204 ? 3.889 14.703 26.719 1 83.56 204 ALA B O 1
ATOM 3687 N N . ARG B 1 205 ? 5.973 14.016 26.812 1 86.44 205 ARG B N 1
ATOM 3688 C CA . ARG B 1 205 ? 5.652 12.922 27.719 1 86.44 205 ARG B CA 1
ATOM 3689 C C . ARG B 1 205 ? 5.105 13.461 29.047 1 86.44 205 ARG B C 1
ATOM 3691 O O . ARG B 1 205 ? 4.191 12.875 29.625 1 86.44 205 ARG B O 1
ATOM 3698 N N . ALA B 1 206 ? 5.672 14.523 29.438 1 85.75 206 ALA B N 1
ATOM 3699 C CA . ALA B 1 206 ? 5.219 15.164 30.672 1 85.75 206 ALA B CA 1
ATOM 3700 C C . ALA B 1 206 ? 3.777 15.648 30.531 1 85.75 206 ALA B C 1
ATOM 3702 O O . ALA B 1 206 ? 3.041 15.711 31.531 1 85.75 206 ALA B O 1
ATOM 3703 N N . SER B 1 207 ? 3.348 15.922 29.406 1 84.06 207 SER B N 1
ATOM 3704 C CA . SER B 1 207 ? 1.983 16.375 29.141 1 84.06 207 SER B CA 1
ATOM 3705 C C . SER B 1 207 ? 1.08 15.203 28.766 1 84.06 207 SER B C 1
ATOM 3707 O O . SER B 1 207 ? -0.059 15.406 28.344 1 84.06 207 SER B O 1
ATOM 3709 N N . GLY B 1 208 ? 1.649 14 28.766 1 84.19 208 GLY B N 1
ATOM 3710 C CA . GLY B 1 208 ? 0.85 12.805 28.547 1 84.19 208 GLY B CA 1
ATOM 3711 C C . GLY B 1 208 ? 0.855 12.328 27.109 1 84.19 208 GLY B C 1
ATOM 3712 O O . GLY B 1 208 ? 0.072 11.445 26.75 1 84.19 208 GLY B O 1
ATOM 3713 N N . LYS B 1 209 ? 1.646 12.992 26.375 1 84.56 209 LYS B N 1
ATOM 3714 C CA . LYS B 1 209 ? 1.688 12.594 24.969 1 84.56 209 LYS B CA 1
ATOM 3715 C C . LYS B 1 209 ? 2.721 11.492 24.734 1 84.56 209 LYS B C 1
ATOM 3717 O O . LYS B 1 209 ? 3.754 11.453 25.406 1 84.56 209 LYS B O 1
ATOM 3722 N N . SER B 1 210 ? 2.469 10.625 23.781 1 87.31 210 SER B N 1
ATOM 3723 C CA . SER B 1 210 ? 3.371 9.508 23.531 1 87.31 210 SER B CA 1
ATOM 3724 C C . SER B 1 210 ? 4.176 9.734 22.25 1 87.31 210 SER B C 1
ATOM 3726 O O . SER B 1 210 ? 5.109 8.977 21.969 1 87.31 210 SER B O 1
ATOM 3728 N N . LYS B 1 211 ? 3.791 10.836 21.5 1 88.75 211 LYS B N 1
ATOM 3729 C CA . LYS B 1 211 ? 4.488 11.117 20.25 1 88.75 211 LYS B CA 1
ATOM 3730 C C . LYS B 1 211 ? 4.871 12.586 20.156 1 88.75 211 LYS B C 1
ATOM 3732 O O . LYS B 1 211 ? 4.184 13.453 20.703 1 88.75 211 LYS B O 1
ATOM 3737 N N . LEU B 1 212 ? 6 12.773 19.594 1 86.75 212 LEU B N 1
ATOM 3738 C CA . LEU B 1 212 ? 6.438 14.133 19.297 1 86.75 212 LEU B CA 1
ATOM 3739 C C . LEU B 1 212 ? 5.918 14.578 17.938 1 86.75 212 LEU B C 1
ATOM 3741 O O . LEU B 1 212 ? 6.484 14.211 16.906 1 86.75 212 LEU B O 1
ATOM 3745 N N . THR B 1 213 ? 4.863 15.266 18 1 81.19 213 THR B N 1
ATOM 3746 C CA . THR B 1 213 ? 4.281 15.758 16.766 1 81.19 213 THR B CA 1
ATOM 3747 C C . THR B 1 213 ? 5.172 16.828 16.125 1 81.19 213 THR B C 1
ATOM 3749 O O . THR B 1 213 ? 6.066 17.359 16.797 1 81.19 213 THR B O 1
ATOM 3752 N N . ARG B 1 214 ? 4.957 16.984 14.906 1 77.38 214 ARG B N 1
ATOM 3753 C CA . ARG B 1 214 ? 5.758 17.984 14.211 1 77.38 214 ARG B CA 1
ATOM 3754 C C . ARG B 1 214 ? 5.617 19.359 14.867 1 77.38 214 ARG B C 1
ATOM 3756 O O . ARG B 1 214 ? 6.602 20.078 15.031 1 77.38 214 ARG B O 1
ATOM 3763 N N . SER B 1 215 ? 4.426 19.594 15.328 1 73.81 215 SER B N 1
ATOM 3764 C CA . SER B 1 215 ? 4.156 20.891 15.953 1 73.81 215 SER B CA 1
ATOM 3765 C C . SER B 1 215 ? 4.875 21.031 17.281 1 73.81 215 SER B C 1
ATOM 3767 O O . SER B 1 215 ? 5.332 22.109 17.641 1 73.81 215 SER B O 1
ATOM 3769 N N . ALA B 1 216 ? 4.945 19.844 17.953 1 71.69 216 ALA B N 1
ATOM 3770 C CA . ALA B 1 216 ? 5.648 19.844 19.234 1 71.69 216 ALA B CA 1
ATOM 3771 C C . ALA B 1 216 ? 7.16 19.922 19.031 1 71.69 216 ALA B C 1
ATOM 3773 O O . ALA B 1 216 ? 7.875 20.5 19.844 1 71.69 216 ALA B O 1
ATOM 3774 N N . ALA B 1 217 ? 7.562 19.328 17.969 1 73.69 217 ALA B N 1
ATOM 3775 C CA . ALA B 1 217 ? 8.992 19.312 17.656 1 73.69 217 ALA B CA 1
ATOM 3776 C C . ALA B 1 217 ? 9.453 20.672 17.141 1 73.69 217 ALA B C 1
ATOM 3778 O O . ALA B 1 217 ? 10.594 21.078 17.375 1 73.69 217 ALA B O 1
ATOM 3779 N N . LEU B 1 218 ? 8.484 21.297 16.469 1 71 218 LEU B N 1
ATOM 3780 C CA . LEU B 1 218 ? 8.672 22.641 15.93 1 71 218 LEU B CA 1
ATOM 3781 C C . LEU B 1 218 ? 7.52 23.547 16.344 1 71 218 LEU B C 1
ATOM 3783 O O . LEU B 1 218 ? 6.652 23.875 15.531 1 71 218 LEU B O 1
ATOM 3787 N N . PRO B 1 219 ? 7.578 23.672 17.719 1 67.81 219 PRO B N 1
ATOM 3788 C CA . PRO B 1 219 ? 6.387 24.297 18.297 1 67.81 219 PRO B CA 1
ATOM 3789 C C . PRO B 1 219 ? 6.004 25.609 17.609 1 67.81 219 PRO B C 1
ATOM 3791 O O . PRO B 1 219 ? 6.879 26.422 17.297 1 67.81 219 PRO B O 1
ATOM 3794 N N . GLN B 1 220 ? 4.879 25.531 17.078 1 73.12 220 GLN B N 1
ATOM 3795 C CA . GLN B 1 220 ? 4.203 26.75 16.656 1 73.12 220 GLN B CA 1
ATOM 3796 C C . GLN B 1 220 ? 2.998 27.047 17.547 1 73.12 220 GLN B C 1
ATOM 3798 O O . GLN B 1 220 ? 2.432 26.125 18.156 1 73.12 220 GLN B O 1
ATOM 3803 N N . PHE B 1 221 ? 2.844 28.219 18.016 1 77.69 221 PHE B N 1
ATOM 3804 C CA . PHE B 1 221 ? 1.678 28.578 18.812 1 77.69 221 PHE B CA 1
ATOM 3805 C C . PHE B 1 221 ? 0.392 28.141 18.125 1 77.69 221 PHE B C 1
ATOM 3807 O O . PHE B 1 221 ? 0.326 28.094 16.891 1 77.69 221 PHE B O 1
ATOM 3814 N N . SER B 1 222 ? -0.537 27.688 18.969 1 78.25 222 SER B N 1
ATOM 3815 C CA . SER B 1 222 ? -1.822 27.188 18.484 1 78.25 222 SER B CA 1
ATOM 3816 C C . SER B 1 222 ? -2.406 28.109 17.422 1 78.25 222 SER B C 1
ATOM 3818 O O . SER B 1 222 ? -2.596 29.312 17.672 1 78.25 222 SER B O 1
ATOM 3820 N N . ALA B 1 223 ? -2.727 27.453 16.391 1 79.69 223 ALA B N 1
ATOM 3821 C CA . ALA B 1 223 ? -3.354 28.234 15.328 1 79.69 223 ALA B CA 1
ATOM 3822 C C . ALA B 1 223 ? -4.754 28.688 15.734 1 79.69 223 ALA B C 1
ATOM 3824 O O . ALA B 1 223 ? -5.145 29.828 15.461 1 79.69 223 ALA B O 1
ATOM 3825 N N . ALA B 1 224 ? -5.465 27.797 16.406 1 81 224 ALA B N 1
ATOM 3826 C CA . ALA B 1 224 ? -6.824 28.109 16.828 1 81 224 ALA B CA 1
ATOM 3827 C C . ALA B 1 224 ? -6.844 29.281 17.797 1 81 224 ALA B C 1
ATOM 3829 O O . ALA B 1 224 ? -7.641 30.219 17.641 1 81 224 ALA B O 1
ATOM 3830 N N . LYS B 1 225 ? -5.953 29.281 18.688 1 85.25 225 LYS B N 1
ATOM 3831 C CA . LYS B 1 225 ? -5.883 30.359 19.656 1 85.25 225 LYS B CA 1
ATOM 3832 C C . LYS B 1 225 ? -5.418 31.656 19 1 85.25 225 LYS B C 1
ATOM 3834 O O . LYS B 1 225 ? -5.914 32.75 19.328 1 85.25 225 LYS B O 1
ATOM 3839 N N . ALA B 1 226 ? -4.508 31.5 18.188 1 87.69 226 ALA B N 1
ATOM 3840 C CA . ALA B 1 226 ? -4.027 32.688 17.469 1 87.69 226 ALA B CA 1
ATOM 3841 C C . ALA B 1 226 ? -5.148 33.344 16.656 1 87.69 226 ALA B C 1
ATOM 3843 O O . ALA B 1 226 ? -5.305 34.562 16.672 1 87.69 226 ALA B O 1
ATOM 3844 N N . ARG B 1 227 ? -5.961 32.5 16.141 1 88.31 227 ARG B N 1
ATOM 3845 C CA . ARG B 1 227 ? -7.082 33 15.352 1 88.31 227 ARG B CA 1
ATOM 3846 C C . ARG B 1 227 ? -8.156 33.594 16.25 1 88.31 227 ARG B C 1
ATOM 3848 O O . ARG B 1 227 ? -8.789 34.594 15.914 1 88.31 227 ARG B O 1
ATOM 3855 N N . GLN B 1 228 ? -8.352 32.938 17.312 1 87.88 228 GLN B N 1
ATOM 3856 C CA . GLN B 1 228 ? -9.305 33.469 18.281 1 87.88 228 GLN B CA 1
ATOM 3857 C C . GLN B 1 228 ? -8.875 34.844 18.766 1 87.88 228 GLN B C 1
ATOM 3859 O O . GLN B 1 228 ? -9.711 35.75 18.891 1 87.88 228 GLN B O 1
ATOM 3864 N N . PHE B 1 229 ? -7.621 35.031 19.062 1 89.94 229 PHE B N 1
ATOM 3865 C CA . PHE B 1 229 ? -7.062 36.312 19.469 1 89.94 229 PHE B CA 1
ATOM 3866 C C . PHE B 1 229 ? -7.328 37.375 18.422 1 89.94 229 PHE B C 1
ATOM 3868 O O . PHE B 1 229 ? -7.812 38.469 18.734 1 89.94 229 PHE B O 1
ATOM 3875 N N . LEU B 1 230 ? -7.043 37 17.25 1 89.56 230 LEU B N 1
ATOM 3876 C CA . LEU B 1 230 ? -7.238 37.906 16.141 1 89.56 230 LEU B CA 1
ATOM 3877 C C . LEU B 1 230 ? -8.703 38.312 16 1 89.56 230 LEU B C 1
ATOM 3879 O O . LEU B 1 230 ? -9.016 39.469 15.789 1 89.56 230 LEU B O 1
ATOM 3883 N N . GLN B 1 231 ? -9.57 37.344 16.219 1 89.12 231 GLN B N 1
ATOM 3884 C CA . GLN B 1 231 ? -11.008 37.594 16.141 1 89.12 231 GLN B CA 1
ATOM 3885 C C . GLN B 1 231 ? -11.461 38.562 17.234 1 89.12 231 GLN B C 1
ATOM 3887 O O . GLN B 1 231 ? -12.242 39.469 16.984 1 89.12 231 GLN B O 1
ATOM 3892 N N . ILE B 1 232 ? -11.008 38.375 18.438 1 88.44 232 ILE B N 1
ATOM 3893 C CA . ILE B 1 232 ? -11.383 39.188 19.578 1 88.44 232 ILE B CA 1
ATOM 3894 C C . ILE B 1 232 ? -10.922 40.625 19.328 1 88.44 232 ILE B C 1
ATOM 3896 O O . ILE B 1 232 ? -11.672 41.562 19.578 1 88.44 232 ILE B O 1
ATOM 3900 N N . VAL B 1 233 ? -9.734 40.75 18.812 1 89 233 VAL B N 1
ATOM 3901 C CA . VAL B 1 233 ? -9.188 42.094 18.562 1 89 233 VAL B CA 1
ATOM 3902 C C . VAL B 1 233 ? -9.945 42.75 17.422 1 89 233 VAL B C 1
ATOM 3904 O O . VAL B 1 233 ? -10.227 43.938 17.453 1 89 233 VAL B O 1
ATOM 3907 N N . ALA B 1 234 ? -10.242 41.938 16.469 1 88 234 ALA B N 1
ATOM 3908 C CA . ALA B 1 234 ? -10.977 42.469 15.312 1 88 234 ALA B CA 1
ATOM 3909 C C . ALA B 1 234 ? -12.352 42.969 15.711 1 88 234 ALA B C 1
ATOM 3911 O O . ALA B 1 234 ? -12.875 43.906 15.086 1 88 234 ALA B O 1
ATOM 3912 N N . ASP B 1 235 ? -12.891 42.375 16.672 1 87.62 235 ASP B N 1
ATOM 3913 C CA . ASP B 1 235 ? -14.227 42.75 17.125 1 87.62 235 ASP B CA 1
ATOM 3914 C C . ASP B 1 235 ? -14.195 44.031 17.938 1 87.62 235 ASP B C 1
ATOM 3916 O O . ASP B 1 235 ? -15.242 44.625 18.219 1 87.62 235 ASP B O 1
ATOM 3920 N N . GLN B 1 236 ? -12.961 44.406 18.328 1 82.44 236 GLN B N 1
ATOM 3921 C CA . GLN B 1 236 ? -12.82 45.625 19.109 1 82.44 236 GLN B CA 1
ATOM 3922 C C . GLN B 1 236 ? -12.586 46.844 18.203 1 82.44 236 GLN B C 1
ATOM 3924 O O . GLN B 1 236 ? -11.797 46.781 17.266 1 82.44 236 GLN B O 1
ATOM 3929 N N . ALA B 1 237 ? -13.5 47.875 18.141 1 69.56 237 ALA B N 1
ATOM 3930 C CA . ALA B 1 237 ? -13.508 49 17.203 1 69.56 237 ALA B CA 1
ATOM 3931 C C . ALA B 1 237 ? -12.297 49.906 17.422 1 69.56 237 ALA B C 1
ATOM 3933 O O . ALA B 1 237 ? -11.742 50.438 16.469 1 69.56 237 ALA B O 1
ATOM 3934 N N . ASP B 1 238 ? -11.727 50.031 18.609 1 76.06 238 ASP B N 1
ATOM 3935 C CA . ASP B 1 238 ? -10.836 51.156 18.844 1 76.06 238 ASP B CA 1
ATOM 3936 C C . ASP B 1 238 ? -9.531 50.719 19.484 1 76.06 238 ASP B C 1
ATOM 3938 O O . ASP B 1 238 ? -9.203 51.125 20.609 1 76.06 238 ASP B O 1
ATOM 3942 N N . ILE B 1 239 ? -8.797 49.75 18.844 1 79.81 239 ILE B N 1
ATOM 3943 C CA . ILE B 1 239 ? -7.531 49.344 19.438 1 79.81 239 ILE B CA 1
ATOM 3944 C C . ILE B 1 239 ? -6.371 49.906 18.609 1 79.81 239 ILE B C 1
ATOM 3946 O O . ILE B 1 239 ? -6.363 49.781 17.391 1 79.81 239 ILE B O 1
ATOM 3950 N N . GLU B 1 240 ? -5.414 50.656 19.281 1 83.81 240 GLU B N 1
ATOM 3951 C CA . GLU B 1 240 ? -4.223 51.156 18.609 1 83.81 240 GLU B CA 1
ATOM 3952 C C . GLU B 1 240 ? -3.191 50.031 18.406 1 83.81 240 GLU B C 1
ATOM 3954 O O . GLU B 1 240 ? -2.758 49.406 19.391 1 83.81 240 GLU B O 1
ATOM 3959 N N . LEU B 1 241 ? -2.904 49.75 17.141 1 88 241 LEU B N 1
ATOM 3960 C CA . LEU B 1 241 ? -1.971 48.688 16.797 1 88 241 LEU B CA 1
ATOM 3961 C C . LEU B 1 241 ? -0.819 49.219 15.953 1 88 241 LEU B C 1
ATOM 3963 O O . LEU B 1 241 ? -0.969 50.219 15.258 1 88 241 LEU B O 1
ATOM 3967 N N . PRO B 1 242 ? 0.351 48.562 16.078 1 89.44 242 PRO B N 1
ATOM 3968 C CA . PRO B 1 242 ? 1.424 48.875 15.133 1 89.44 242 PRO B CA 1
ATOM 3969 C C . PRO B 1 242 ? 1.013 48.656 13.68 1 89.44 242 PRO B C 1
ATOM 3971 O O . PRO B 1 242 ? 0.067 47.906 13.414 1 89.44 242 PRO B O 1
ATOM 3974 N N . ALA B 1 243 ? 1.731 49.281 12.797 1 89 243 ALA B N 1
ATOM 3975 C CA . ALA B 1 243 ? 1.384 49.281 11.375 1 89 243 ALA B CA 1
ATOM 3976 C C . ALA B 1 243 ? 1.318 47.875 10.836 1 89 243 ALA B C 1
ATOM 3978 O O . ALA B 1 243 ? 0.398 47.5 10.094 1 89 243 ALA B O 1
ATOM 3979 N N . ASP B 1 244 ? 2.221 47.062 11.25 1 90.12 244 ASP B N 1
ATOM 3980 C CA . ASP B 1 244 ? 2.283 45.688 10.742 1 90.12 244 ASP B CA 1
ATOM 3981 C C . ASP B 1 244 ? 1.103 44.844 11.242 1 90.12 244 ASP B C 1
ATOM 3983 O O . ASP B 1 244 ? 0.539 44.062 10.492 1 90.12 244 ASP B O 1
ATOM 3987 N N . ALA B 1 245 ? 0.732 45.031 12.438 1 91.25 245 ALA B N 1
ATOM 3988 C CA . ALA B 1 245 ? -0.406 44.312 13.008 1 91.25 245 ALA B CA 1
ATOM 3989 C C . ALA B 1 245 ? -1.717 44.781 12.375 1 91.25 245 ALA B C 1
ATOM 3991 O O . ALA B 1 245 ? -2.615 43.969 12.133 1 91.25 245 ALA B O 1
ATOM 3992 N N . ARG B 1 2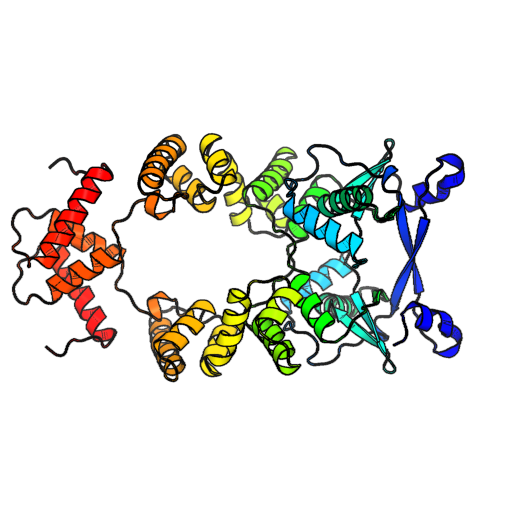46 ? -1.775 46.062 12.172 1 89.44 246 ARG B N 1
ATOM 3993 C CA . ARG B 1 246 ? -2.965 46.625 11.539 1 89.44 246 ARG B CA 1
ATOM 3994 C C . ARG B 1 246 ? -3.168 46.031 10.148 1 89.44 246 ARG B C 1
ATOM 3996 O O . ARG B 1 246 ? -4.297 45.75 9.75 1 89.44 246 ARG B O 1
ATOM 4003 N N . ALA B 1 247 ? -2.074 45.844 9.508 1 91.31 247 ALA B N 1
ATOM 4004 C CA . ALA B 1 247 ? -2.145 45.25 8.172 1 91.31 247 ALA B CA 1
ATOM 4005 C C . ALA B 1 247 ? -2.725 43.844 8.227 1 91.31 247 ALA B C 1
ATOM 4007 O O . ALA B 1 247 ? -3.561 43.469 7.395 1 91.31 247 ALA B O 1
ATOM 4008 N N . ILE B 1 248 ? -2.363 43.031 9.188 1 92 248 ILE B N 1
ATOM 4009 C CA . ILE B 1 248 ? -2.83 41.656 9.328 1 92 248 ILE B CA 1
ATOM 4010 C C . ILE B 1 248 ? -4.309 41.625 9.703 1 92 248 ILE B C 1
ATOM 4012 O O . ILE B 1 248 ? -5.086 40.844 9.188 1 92 248 ILE B O 1
ATOM 4016 N N . LEU B 1 249 ? -4.637 42.5 10.57 1 89.94 249 LEU B N 1
ATOM 4017 C CA . LEU B 1 249 ? -6.023 42.625 11.016 1 89.94 249 LEU B CA 1
ATOM 4018 C C . LEU B 1 249 ? -6.941 42.969 9.844 1 89.94 249 LEU B C 1
ATOM 4020 O O . LEU B 1 249 ? -8.031 42.406 9.719 1 89.94 249 LEU B O 1
ATOM 4024 N N . ASP B 1 250 ? -6.465 43.875 9.07 1 88.62 250 ASP B N 1
ATOM 4025 C CA . ASP B 1 250 ? -7.242 44.25 7.895 1 88.62 250 ASP B CA 1
ATOM 4026 C C . ASP B 1 250 ? -7.406 43.094 6.93 1 88.62 250 ASP B C 1
ATOM 4028 O O . ASP B 1 250 ? -8.484 42.875 6.367 1 88.62 250 ASP B O 1
ATOM 4032 N N . ASN B 1 251 ? -6.348 42.344 6.816 1 89.06 251 ASN B N 1
ATOM 4033 C CA . ASN B 1 251 ? -6.418 41.156 6 1 89.06 251 ASN B CA 1
ATOM 4034 C C . ASN B 1 251 ? -7.434 40.156 6.555 1 89.06 251 ASN B C 1
ATOM 4036 O O . ASN B 1 251 ? -8.164 39.531 5.797 1 89.06 251 ASN B O 1
ATOM 4040 N N . TYR B 1 252 ? -7.457 40 7.797 1 88.81 252 TYR B N 1
ATOM 4041 C CA . TYR B 1 252 ? -8.383 39.094 8.469 1 88.81 252 TYR B CA 1
ATOM 4042 C C . TYR B 1 252 ? -9.828 39.531 8.258 1 88.81 252 TYR B C 1
ATOM 4044 O O . TYR B 1 252 ? -10.695 38.688 7.961 1 88.81 252 TYR B O 1
ATOM 4052 N N . ARG B 1 253 ? -10.102 40.812 8.422 1 85 253 ARG B N 1
ATOM 4053 C CA . ARG B 1 253 ? -11.445 41.375 8.227 1 85 253 ARG B CA 1
ATOM 4054 C C . ARG B 1 253 ? -11.914 41.156 6.789 1 85 253 ARG B C 1
ATOM 4056 O O . ARG B 1 253 ? -13.086 40.844 6.551 1 85 253 ARG B O 1
ATOM 4063 N N . GLU B 1 254 ? -10.969 41.312 5.918 1 82.5 254 GLU B N 1
ATOM 4064 C CA . GLU B 1 254 ? -11.281 41.031 4.52 1 82.5 254 GLU B CA 1
ATOM 4065 C C . GLU B 1 254 ? -11.625 39.562 4.316 1 82.5 254 GLU B C 1
ATOM 4067 O O . GLU B 1 254 ? -12.547 39.219 3.566 1 82.5 254 GLU B O 1
ATOM 4072 N N . PHE B 1 255 ? -10.906 38.781 5.004 1 81.75 255 PHE B N 1
ATOM 4073 C CA . PHE B 1 255 ? -11.148 37.344 4.961 1 81.75 255 PHE B CA 1
ATOM 4074 C C . PHE B 1 255 ? -12.539 37 5.477 1 81.75 255 PHE B C 1
ATOM 4076 O O . PHE B 1 255 ? -13.25 36.188 4.879 1 81.75 255 PHE B O 1
ATOM 4083 N N . LEU B 1 256 ? -12.93 37.562 6.562 1 79.44 256 LEU B N 1
ATOM 4084 C CA . LEU B 1 256 ? -14.234 37.312 7.16 1 79.44 256 LEU B CA 1
ATOM 4085 C C . LEU B 1 256 ? -15.352 37.75 6.215 1 79.44 256 LEU B C 1
ATOM 4087 O O . LEU B 1 256 ? -16.375 37.062 6.113 1 79.44 256 LEU B O 1
ATOM 4091 N N . LYS B 1 257 ? -15.133 38.844 5.656 1 76.25 257 LYS B N 1
ATOM 4092 C CA . LYS B 1 257 ? -16.109 39.375 4.695 1 76.25 257 LYS B CA 1
ATOM 4093 C C . LYS B 1 257 ? -16.297 38.406 3.535 1 76.25 257 LYS B C 1
ATOM 4095 O O . LYS B 1 257 ? -17.422 38.156 3.098 1 76.25 257 LYS B O 1
ATOM 4100 N N . GLU B 1 258 ? -15.195 37.938 3.139 1 71.25 258 GLU B N 1
ATOM 4101 C CA . GLU B 1 258 ? -15.227 37.031 1.998 1 71.25 258 GLU B CA 1
ATOM 4102 C C . GLU B 1 258 ? -15.836 35.688 2.383 1 71.25 258 GLU B C 1
ATOM 4104 O O . GLU B 1 258 ? -16.516 35.062 1.57 1 71.25 258 GLU B O 1
ATOM 4109 N N . ALA B 1 259 ? -15.453 35.219 3.539 1 64.19 259 ALA B N 1
ATOM 4110 C CA . ALA B 1 259 ? -15.953 33.938 4 1 64.19 259 ALA B CA 1
ATOM 4111 C C . ALA B 1 259 ? -17.422 34 4.406 1 64.19 259 ALA B C 1
ATOM 4113 O O . ALA B 1 259 ? -18.109 33 4.508 1 64.19 259 ALA B O 1
ATOM 4114 N N . GLY B 1 260 ? -18.125 35.094 4.32 1 56.94 260 GLY B N 1
ATOM 4115 C CA . GLY B 1 260 ? -19.516 35.312 4.672 1 56.94 260 GLY B CA 1
ATOM 4116 C C . GLY B 1 260 ? -19.734 35.375 6.168 1 56.94 260 GLY B C 1
ATOM 4117 O O . GLY B 1 260 ? -20.859 35.188 6.641 1 56.94 260 GLY B O 1
ATOM 4118 N N . TRP B 1 261 ? -18.828 35.281 7.004 1 48.94 261 TRP B N 1
ATOM 4119 C CA . TRP B 1 261 ? -18.984 35.312 8.453 1 48.94 261 TRP B CA 1
ATOM 4120 C C . TRP B 1 261 ? -19.125 36.75 8.953 1 48.94 261 TRP B C 1
ATOM 4122 O O . TRP B 1 261 ? -19 37.031 10.148 1 48.94 261 TRP B O 1
ATOM 4132 N N . GLU B 1 262 ? -19.281 37.688 8.156 1 41.28 262 GLU B N 1
ATOM 4133 C CA . GLU B 1 262 ? -19.5 39 8.742 1 41.28 262 GLU B CA 1
ATOM 4134 C C 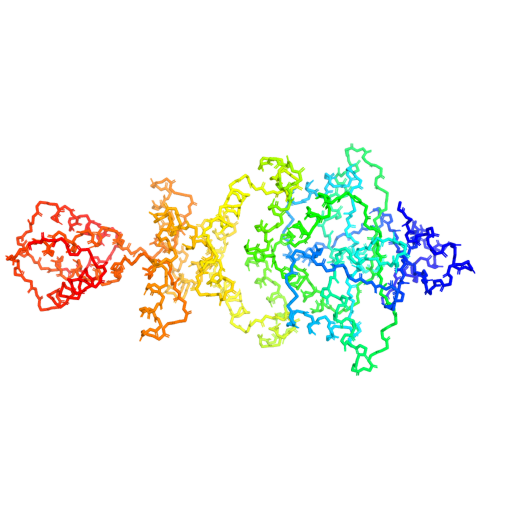. GLU B 1 262 ? -20.547 38.969 9.852 1 41.28 262 GLU B C 1
ATOM 4136 O O . GLU B 1 262 ? -21.641 38.438 9.664 1 41.28 262 GLU B O 1
ATOM 4141 N N . SER B 1 263 ? -20.109 38.844 11.016 1 35.56 263 SER B N 1
ATOM 4142 C CA . SER B 1 263 ? -21.031 39.312 12.047 1 35.56 263 SER B CA 1
ATOM 4143 C C . SER B 1 263 ? -21.703 40.625 11.648 1 35.56 263 SER B C 1
ATOM 4145 O O . SER B 1 263 ? -21.078 41.5 11.047 1 35.56 263 SER B O 1
ATOM 4147 N N . GLU B 1 264 ? -22.906 40.625 11.141 1 33.72 264 GLU B N 1
ATOM 4148 C CA . GLU B 1 264 ? -23.672 41.844 11.203 1 33.72 264 GLU B CA 1
ATOM 4149 C C . GLU B 1 264 ? -23.25 42.688 12.406 1 33.72 264 GLU B C 1
ATOM 4151 O O . GLU B 1 264 ? -23.453 42.281 13.555 1 33.72 264 GLU B O 1
ATOM 4156 N N . ALA B 1 265 ? -22.047 43.344 12.445 1 33.78 265 ALA B N 1
ATOM 4157 C CA . ALA B 1 265 ? -22.109 44.531 13.266 1 33.78 265 ALA B CA 1
ATOM 4158 C C . ALA B 1 265 ? -22.969 45.625 12.594 1 33.78 265 ALA B C 1
ATOM 4160 O O . ALA B 1 265 ? -22.906 45.781 11.375 1 33.78 265 ALA B O 1
#